Protein AF-A0A850M8T0-F1 (afdb_monomer)

Structure (mmCIF, N/CA/C/O backbone):
data_AF-A0A850M8T0-F1
#
_entry.id   AF-A0A850M8T0-F1
#
loop_
_atom_site.group_PDB
_atom_site.id
_atom_site.type_symbol
_atom_site.label_atom_id
_atom_site.label_alt_id
_atom_site.label_comp_id
_atom_site.label_asym_id
_atom_site.label_entity_id
_atom_site.label_seq_id
_atom_site.pdbx_PDB_ins_code
_atom_site.Cartn_x
_atom_site.Cartn_y
_atom_site.Cartn_z
_atom_site.occupancy
_atom_site.B_iso_or_equiv
_atom_site.auth_seq_id
_atom_site.auth_comp_id
_atom_site.auth_asym_id
_atom_site.auth_atom_id
_atom_site.pdbx_PDB_model_num
ATOM 1 N N . MET A 1 1 ? -56.048 14.414 11.970 1.00 54.66 1 MET A N 1
ATOM 2 C CA . MET A 1 1 ? -54.631 14.627 12.334 1.00 54.66 1 MET A CA 1
ATOM 3 C C . MET A 1 1 ? -54.547 15.972 13.020 1.00 54.66 1 MET A C 1
ATOM 5 O O . MET A 1 1 ? -54.959 16.955 12.415 1.00 54.66 1 MET A O 1
ATOM 9 N N . ASN A 1 2 ? -54.129 16.000 14.285 1.00 72.00 2 ASN A N 1
ATOM 10 C CA . ASN A 1 2 ? -53.961 17.250 15.024 1.00 72.00 2 ASN A CA 1
ATOM 11 C C . ASN A 1 2 ? -52.723 17.985 14.498 1.00 72.00 2 ASN A C 1
ATOM 13 O O . ASN A 1 2 ? -51.744 17.346 14.114 1.00 72.00 2 ASN A O 1
ATOM 17 N N . GLY A 1 3 ? -52.748 19.321 14.495 1.00 73.69 3 GLY A N 1
ATOM 18 C CA . GLY A 1 3 ? -51.623 20.141 14.022 1.00 73.69 3 GLY A CA 1
ATOM 19 C C . GLY A 1 3 ? -50.284 19.828 14.710 1.00 73.69 3 GLY A C 1
ATOM 20 O O . GLY A 1 3 ? -49.237 19.978 14.090 1.00 73.69 3 GLY A O 1
ATOM 21 N N . SER A 1 4 ? -50.314 19.290 15.936 1.00 75.19 4 SER A N 1
ATOM 22 C CA . SER A 1 4 ? -49.131 18.862 16.695 1.00 75.19 4 SER A CA 1
ATOM 23 C C . SER A 1 4 ? -48.358 17.701 16.059 1.00 75.19 4 SER A C 1
ATOM 25 O O . SER A 1 4 ? -47.133 17.657 16.157 1.00 75.19 4 SER A O 1
ATOM 27 N N . ASP A 1 5 ? -49.044 16.767 15.394 1.00 77.50 5 ASP A N 1
ATOM 28 C CA . ASP A 1 5 ? -48.402 15.579 14.809 1.00 77.50 5 ASP A CA 1
ATOM 29 C C . ASP A 1 5 ? -47.658 15.933 13.515 1.00 77.50 5 ASP A C 1
ATOM 31 O O . ASP A 1 5 ? -46.598 15.377 13.219 1.00 77.50 5 ASP A O 1
ATOM 35 N N . VAL A 1 6 ? -48.191 16.906 12.766 1.00 83.19 6 VAL A N 1
ATOM 36 C CA . VAL A 1 6 ? -47.576 17.433 11.540 1.00 83.19 6 VAL A CA 1
ATOM 37 C C . VAL A 1 6 ? -46.313 18.223 11.880 1.00 83.19 6 VAL A C 1
ATOM 39 O O . VAL A 1 6 ? -45.279 18.027 11.244 1.00 83.19 6 VAL A O 1
ATOM 42 N N . GLU A 1 7 ? -46.355 19.047 12.929 1.00 80.75 7 GLU A N 1
ATOM 43 C CA . GLU A 1 7 ? -45.206 19.847 13.364 1.00 80.75 7 GLU A CA 1
ATOM 44 C C . GLU A 1 7 ? -44.069 18.965 13.912 1.00 80.75 7 GLU A C 1
ATOM 46 O O . GLU A 1 7 ? -42.901 19.163 13.564 1.00 80.75 7 GLU A O 1
ATOM 51 N N . GLN A 1 8 ? -44.395 17.908 14.669 1.00 78.19 8 GLN A N 1
ATOM 52 C CA . GLN A 1 8 ? -43.405 16.922 15.118 1.00 78.19 8 GLN A CA 1
ATOM 53 C C . GLN A 1 8 ? -42.804 16.115 13.960 1.00 78.19 8 GLN A C 1
ATOM 55 O O . GLN A 1 8 ? -41.586 15.907 13.935 1.00 78.19 8 GLN A O 1
ATOM 60 N N . GLN A 1 9 ? -43.609 15.685 12.980 1.00 77.06 9 GLN A N 1
ATOM 61 C CA . GLN A 1 9 ? -43.096 15.007 11.782 1.00 77.06 9 GLN A CA 1
ATOM 62 C C . GLN A 1 9 ? -42.185 15.916 10.956 1.00 77.06 9 GLN A C 1
ATOM 64 O O . GLN A 1 9 ? -41.128 15.476 10.491 1.00 77.06 9 GLN A O 1
ATOM 69 N N . GLU A 1 10 ? -42.546 17.188 10.798 1.00 78.81 10 GLU A N 1
ATOM 70 C CA . GLU A 1 10 ? -41.737 18.145 10.051 1.00 78.81 10 GLU A CA 1
ATOM 71 C C . GLU A 1 10 ? -40.422 18.455 10.781 1.00 78.81 10 GLU A C 1
ATOM 73 O O . GLU A 1 10 ? -39.354 18.495 10.159 1.00 78.81 10 GLU A O 1
ATOM 78 N N . GLN A 1 11 ? -40.453 18.574 12.111 1.00 76.06 11 GLN A N 1
ATOM 79 C CA . GLN A 1 11 ? -39.255 18.759 12.929 1.00 76.06 11 GLN A CA 1
ATOM 80 C C . GLN A 1 11 ? -38.328 17.532 12.870 1.00 76.06 11 GLN A C 1
ATOM 82 O O . GLN A 1 11 ? -37.116 17.696 12.691 1.00 76.06 11 GLN A O 1
ATOM 87 N N . PHE A 1 12 ? -38.871 16.309 12.920 1.00 72.75 12 PHE A N 1
ATOM 88 C CA . PHE A 1 12 ? -38.106 15.066 12.733 1.00 72.75 12 PHE A CA 1
ATOM 89 C C . PHE A 1 12 ? -37.500 14.958 11.331 1.00 72.75 12 PHE A C 1
ATOM 91 O O . PHE A 1 12 ? -36.335 14.581 11.190 1.00 72.75 12 PHE A O 1
ATOM 98 N N . SER A 1 13 ? -38.256 15.323 10.293 1.00 66.88 13 SER A N 1
ATOM 99 C CA . SER A 1 13 ? -37.784 15.331 8.904 1.00 66.88 13 SER A CA 1
ATOM 100 C C . SER A 1 13 ? -36.640 16.332 8.709 1.00 66.88 13 SER A C 1
ATOM 102 O O . SER A 1 13 ? -35.582 15.986 8.174 1.00 66.88 13 SER A O 1
ATOM 104 N N . ARG A 1 14 ? -36.781 17.554 9.244 1.00 66.62 14 ARG A N 1
ATOM 105 C CA . ARG A 1 14 ? -35.741 18.597 9.205 1.00 66.62 14 ARG A CA 1
ATOM 106 C C . ARG A 1 14 ? -34.489 18.199 9.994 1.00 66.62 14 ARG A C 1
ATOM 108 O O . ARG A 1 14 ? -33.375 18.448 9.525 1.00 66.62 14 ARG A O 1
ATOM 115 N N . LEU A 1 15 ? -34.647 17.561 11.157 1.00 59.69 15 LEU A N 1
ATOM 116 C CA . LEU A 1 15 ? -33.532 17.017 11.942 1.00 59.69 15 LEU A CA 1
ATOM 117 C C . LEU A 1 15 ? -32.817 15.900 11.176 1.00 59.69 15 LEU A C 1
ATOM 119 O O . LEU A 1 15 ? -31.606 15.986 10.991 1.00 59.69 15 LEU A O 1
ATOM 123 N N . SER A 1 16 ? -33.560 14.933 10.633 1.00 60.78 16 SER A N 1
ATOM 124 C CA . SER A 1 16 ? -33.030 13.824 9.829 1.00 60.78 16 SER A CA 1
ATOM 125 C C . SER A 1 16 ? -32.257 14.309 8.594 1.00 60.78 16 SER A C 1
ATOM 127 O O . SER A 1 16 ? -31.141 13.851 8.328 1.00 60.78 16 SER A O 1
ATOM 129 N N . LEU A 1 17 ? -32.778 15.316 7.881 1.00 57.81 17 LEU A N 1
ATOM 130 C CA . LEU A 1 17 ? -32.112 15.937 6.729 1.00 57.81 17 LEU A CA 1
ATOM 131 C C . LEU A 1 17 ? -30.826 16.685 7.118 1.00 57.81 17 LEU A C 1
ATOM 133 O O . LEU A 1 17 ? -29.815 16.565 6.417 1.00 57.81 17 LEU A O 1
ATOM 137 N N . LYS A 1 18 ? -30.819 17.424 8.240 1.00 57.41 18 LYS A N 1
ATOM 138 C CA . LYS A 1 18 ? -29.598 18.072 8.761 1.00 57.41 18 LYS A CA 1
ATOM 139 C C . LYS A 1 18 ? -28.550 17.045 9.191 1.00 57.41 18 LYS A C 1
ATOM 141 O O . LYS A 1 18 ? -27.368 17.235 8.890 1.00 57.41 18 LYS A O 1
ATOM 146 N N . THR A 1 19 ? -28.956 15.946 9.831 1.00 60.75 19 THR A N 1
ATOM 147 C CA . THR A 1 19 ? -28.049 14.840 10.171 1.00 60.75 19 THR A CA 1
ATOM 148 C C . THR A 1 19 ? -27.480 14.209 8.897 1.00 60.75 19 THR A C 1
ATOM 150 O O . THR A 1 19 ? -26.273 14.019 8.802 1.00 60.75 19 THR A O 1
ATOM 153 N N . SER A 1 20 ? -28.308 13.995 7.870 1.00 62.50 20 SER A N 1
ATOM 154 C CA . SER A 1 20 ? -27.900 13.401 6.588 1.00 62.50 20 SER A CA 1
ATOM 155 C C . SER A 1 20 ? -26.838 14.224 5.837 1.00 62.50 20 SER A C 1
ATOM 157 O O . SER A 1 20 ? -25.801 13.680 5.449 1.00 62.50 20 SER A O 1
ATOM 159 N N . LYS A 1 21 ? -27.019 15.548 5.694 1.00 64.00 21 LYS A N 1
ATOM 160 C CA . LYS A 1 21 ? -26.026 16.414 5.016 1.00 64.00 21 LYS A CA 1
ATOM 161 C C . LYS A 1 21 ? -24.709 16.532 5.792 1.00 64.00 21 LYS A C 1
ATOM 163 O O . LYS A 1 21 ? -23.639 16.476 5.188 1.00 64.00 21 LYS A O 1
ATOM 168 N N . SER A 1 22 ? -24.777 16.650 7.122 1.00 61.75 22 SER A N 1
ATOM 169 C CA . SER A 1 22 ? -23.589 16.671 7.993 1.00 61.75 22 SER A CA 1
ATOM 170 C C . SER A 1 22 ? -22.781 15.370 7.899 1.00 61.75 22 SER A C 1
ATOM 172 O O . SER A 1 22 ? -21.549 15.393 7.984 1.00 61.75 22 SER A O 1
ATOM 174 N N . ASN A 1 23 ? -23.458 14.248 7.642 1.00 78.75 23 ASN A N 1
ATOM 175 C CA . ASN A 1 23 ? -22.812 12.954 7.455 1.00 78.75 23 ASN A CA 1
ATOM 176 C C . ASN A 1 23 ? -22.065 12.873 6.115 1.00 78.75 23 ASN A C 1
ATOM 178 O O . ASN A 1 23 ? -20.948 12.374 6.093 1.00 78.75 23 ASN A O 1
ATOM 182 N N . LEU A 1 24 ? -22.593 13.410 5.007 1.00 89.31 24 LEU A N 1
ATOM 183 C CA . LEU A 1 24 ? -21.909 13.302 3.706 1.00 89.31 24 LEU A CA 1
ATOM 184 C C . LEU A 1 24 ? -20.569 14.055 3.672 1.00 89.31 24 LEU A C 1
ATOM 186 O O . LEU A 1 24 ? -19.566 13.512 3.211 1.00 89.31 24 LEU A O 1
ATOM 190 N N . LEU A 1 25 ? -20.529 15.288 4.186 1.00 89.00 25 LEU A N 1
ATOM 191 C CA . LEU A 1 25 ? -19.290 16.070 4.212 1.00 89.00 25 LEU A CA 1
ATOM 192 C C . LEU A 1 25 ? -18.207 15.370 5.049 1.00 89.00 25 LEU A C 1
ATOM 194 O O . LEU A 1 25 ? -17.077 15.219 4.589 1.00 89.00 25 LEU A O 1
ATOM 198 N N . ASN A 1 26 ? -18.558 14.921 6.257 1.00 87.50 26 ASN A N 1
ATOM 199 C CA . ASN A 1 26 ? -17.602 14.347 7.206 1.00 87.50 26 ASN A CA 1
ATOM 200 C C . ASN A 1 26 ? -17.238 12.883 6.920 1.00 87.50 26 ASN A C 1
ATOM 202 O O . ASN A 1 26 ? -16.122 12.482 7.241 1.00 87.50 26 ASN A O 1
ATOM 206 N N . ASP A 1 27 ? -18.152 12.088 6.357 1.00 89.75 27 ASP A N 1
ATOM 207 C CA . ASP A 1 27 ? -17.935 10.653 6.130 1.00 89.75 27 ASP A CA 1
ATOM 208 C C . ASP A 1 27 ? -17.519 10.313 4.694 1.00 89.75 27 ASP A C 1
ATOM 210 O O . ASP A 1 27 ? -17.032 9.206 4.480 1.00 89.75 27 ASP A O 1
ATOM 214 N N . LEU A 1 28 ? -17.693 11.219 3.721 1.00 93.50 28 LEU A N 1
ATOM 215 C CA . LEU A 1 28 ? -17.299 10.991 2.323 1.00 93.50 28 LEU A CA 1
ATOM 216 C C . LEU A 1 28 ? -16.302 12.034 1.820 1.00 93.50 28 LEU A C 1
ATOM 218 O O . LEU A 1 28 ? -15.173 11.684 1.488 1.00 93.50 28 LEU A O 1
ATOM 222 N N . ILE A 1 29 ? -16.706 13.306 1.763 1.00 93.94 29 ILE A N 1
ATOM 223 C CA . ILE A 1 29 ? -15.928 14.345 1.068 1.00 93.94 29 ILE A CA 1
ATOM 224 C C . ILE A 1 29 ? -14.591 14.586 1.774 1.00 93.94 29 ILE A C 1
ATOM 226 O O . ILE A 1 29 ? -13.543 14.523 1.138 1.00 93.94 29 ILE A O 1
ATOM 230 N N . VAL A 1 30 ? -14.611 14.817 3.091 1.00 91.62 30 VAL A N 1
ATOM 231 C CA . VAL A 1 30 ? -13.390 15.050 3.877 1.00 91.62 30 VAL A CA 1
ATOM 232 C C . VAL A 1 30 ? -12.443 13.842 3.823 1.00 91.62 30 VAL A C 1
ATOM 234 O O . VAL A 1 30 ? -11.273 14.053 3.505 1.00 91.62 30 VAL A O 1
ATOM 237 N N . PRO A 1 31 ? -12.895 12.590 4.062 1.00 94.69 31 PRO A N 1
ATOM 238 C CA . PRO A 1 31 ? -12.049 11.414 3.890 1.00 94.69 31 PRO A CA 1
ATOM 239 C C . PRO A 1 31 ? -11.463 11.275 2.486 1.00 94.69 31 PRO A C 1
ATOM 241 O O . PRO A 1 31 ? -10.266 11.038 2.377 1.00 94.69 31 PRO A O 1
ATOM 244 N N . ILE A 1 32 ? -12.258 11.459 1.423 1.00 96.12 32 ILE A N 1
ATOM 245 C CA . ILE A 1 32 ? -11.755 11.392 0.043 1.00 96.12 32 ILE A CA 1
ATOM 246 C C . ILE A 1 32 ? -10.670 12.438 -0.176 1.00 96.12 32 ILE A C 1
ATOM 248 O O . ILE A 1 32 ? -9.572 12.077 -0.587 1.00 96.12 32 ILE A O 1
ATOM 252 N N . LEU A 1 33 ? -10.936 13.711 0.122 1.00 94.00 33 LEU A N 1
ATOM 253 C CA . LEU A 1 33 ? -9.970 14.781 -0.126 1.00 94.00 33 LEU A CA 1
ATOM 254 C C . LEU A 1 33 ? -8.681 14.563 0.668 1.00 94.00 33 LEU A C 1
ATOM 256 O O . LEU A 1 33 ? -7.603 14.604 0.085 1.00 94.00 33 LEU A O 1
ATOM 260 N N . LEU A 1 34 ? -8.788 14.258 1.965 1.00 92.31 34 LEU A N 1
ATOM 261 C CA . LEU A 1 34 ? -7.627 14.026 2.824 1.00 92.31 34 LEU A CA 1
ATOM 262 C C . LEU A 1 34 ? -6.794 12.829 2.353 1.00 92.31 34 LEU A C 1
ATOM 264 O O . LEU A 1 34 ? -5.575 12.922 2.247 1.00 92.31 34 LEU A O 1
ATOM 268 N N . MET A 1 35 ? -7.440 11.697 2.071 1.00 96.00 35 MET A N 1
ATOM 269 C CA . MET A 1 35 ? -6.741 10.486 1.642 1.00 96.00 35 MET A CA 1
ATOM 270 C C . MET A 1 35 ? -6.111 10.650 0.263 1.00 96.00 35 MET A C 1
ATOM 272 O O . MET A 1 35 ? -5.026 10.119 0.035 1.00 96.00 35 MET A O 1
ATOM 276 N N . SER A 1 36 ? -6.762 11.386 -0.641 1.00 95.75 36 SER A N 1
ATOM 277 C CA . SER A 1 36 ? -6.258 11.649 -1.994 1.00 95.75 36 SER A CA 1
ATOM 278 C C . SER A 1 36 ? -5.046 12.571 -1.971 1.00 95.75 36 SER A C 1
ATOM 280 O O . SER A 1 36 ? -4.060 12.277 -2.636 1.00 95.75 36 SER A O 1
ATOM 282 N N . THR A 1 37 ? -5.061 13.648 -1.176 1.00 92.50 37 THR A N 1
ATOM 283 C CA . THR A 1 37 ? -3.903 14.555 -1.087 1.00 92.50 37 THR A CA 1
ATOM 284 C C . THR A 1 37 ? -2.713 13.903 -0.393 1.00 92.50 37 THR A C 1
ATOM 286 O O . THR A 1 37 ? -1.590 14.019 -0.881 1.00 92.50 37 THR A O 1
ATOM 289 N N . ILE A 1 38 ? -2.955 13.164 0.696 1.00 91.31 38 ILE A N 1
ATOM 290 C CA . ILE A 1 38 ? -1.930 12.345 1.357 1.00 91.31 38 ILE A CA 1
ATOM 291 C C . ILE A 1 38 ? -1.387 11.319 0.363 1.00 91.31 38 ILE A C 1
ATOM 293 O O . ILE A 1 38 ? -0.184 11.258 0.142 1.00 91.31 38 ILE A O 1
ATOM 297 N N . GLY A 1 39 ? -2.262 10.552 -0.284 1.00 94.94 39 GLY A N 1
ATOM 298 C CA . GLY A 1 39 ? -1.858 9.524 -1.235 1.00 94.94 39 GLY A CA 1
ATOM 299 C C . GLY A 1 39 ? -0.998 10.082 -2.361 1.00 94.94 39 GLY A C 1
ATOM 300 O O . GLY A 1 39 ? 0.088 9.562 -2.595 1.00 94.94 39 GLY A O 1
ATOM 301 N N . ALA A 1 40 ? -1.438 11.174 -2.989 1.00 93.75 40 ALA A N 1
ATOM 302 C CA . ALA A 1 40 ? -0.700 11.857 -4.045 1.00 93.75 40 ALA A CA 1
ATOM 303 C C . ALA A 1 40 ? 0.720 12.223 -3.601 1.00 93.75 40 ALA A C 1
ATOM 305 O O . ALA A 1 40 ? 1.678 11.854 -4.272 1.00 93.75 40 ALA A O 1
ATOM 306 N N . PHE A 1 41 ? 0.865 12.878 -2.445 1.00 91.38 41 PHE A N 1
ATOM 307 C CA . PHE A 1 41 ? 2.175 13.250 -1.913 1.00 91.38 41 PHE A CA 1
ATOM 308 C C . PHE A 1 41 ? 3.054 12.022 -1.640 1.00 91.38 41 PHE A C 1
ATOM 310 O O . PHE A 1 41 ? 4.161 11.907 -2.161 1.00 91.38 41 PHE A O 1
ATOM 317 N N . TYR A 1 42 ? 2.556 11.082 -0.836 1.00 92.50 42 TYR A N 1
ATOM 318 C CA . TYR A 1 42 ? 3.352 9.956 -0.357 1.00 92.50 42 TYR A CA 1
ATOM 319 C C . TYR A 1 42 ? 3.782 9.005 -1.479 1.00 92.50 42 TYR A C 1
ATOM 321 O O . TYR A 1 42 ? 4.890 8.471 -1.445 1.00 92.50 42 TYR A O 1
ATOM 329 N N . TRP A 1 43 ? 2.933 8.807 -2.485 1.00 94.06 43 TRP A N 1
ATOM 330 C CA . TRP A 1 43 ? 3.284 7.980 -3.633 1.00 94.06 43 TRP A CA 1
ATOM 331 C C . TRP A 1 43 ? 4.273 8.653 -4.559 1.00 94.06 43 TRP A C 1
ATOM 333 O O . TRP A 1 43 ? 5.200 8.014 -5.043 1.00 94.06 43 TRP A O 1
ATOM 343 N N . ALA A 1 44 ? 4.145 9.958 -4.752 1.00 90.75 44 ALA A N 1
ATOM 344 C CA . ALA A 1 44 ? 5.106 10.676 -5.562 1.00 90.75 44 ALA A CA 1
ATOM 345 C C . ALA A 1 44 ? 6.524 10.616 -4.950 1.00 90.75 44 ALA A C 1
ATOM 347 O O . ALA A 1 44 ? 7.505 10.495 -5.680 1.00 90.75 44 ALA A O 1
ATOM 348 N N . ILE A 1 45 ? 6.637 10.596 -3.612 1.00 88.75 45 ILE A N 1
ATOM 349 C CA . ILE A 1 45 ? 7.903 10.316 -2.908 1.00 88.75 45 ILE A CA 1
ATOM 350 C C . ILE A 1 45 ? 8.350 8.863 -3.068 1.00 88.75 45 ILE A C 1
ATOM 352 O O . ILE A 1 45 ? 9.539 8.614 -3.246 1.00 88.75 45 ILE A O 1
ATOM 356 N N . ARG A 1 46 ? 7.423 7.903 -3.034 1.00 90.50 46 ARG A N 1
ATOM 357 C CA . ARG A 1 46 ? 7.721 6.499 -3.345 1.00 90.50 46 ARG A CA 1
ATOM 358 C C . ARG A 1 46 ? 8.335 6.333 -4.741 1.00 90.50 46 ARG A C 1
ATOM 360 O O . ARG A 1 46 ? 9.179 5.466 -4.937 1.00 90.50 46 ARG A O 1
ATOM 367 N N . GLY A 1 47 ? 7.963 7.193 -5.686 1.00 85.88 47 GLY A N 1
ATOM 368 C CA . GLY A 1 47 ? 8.584 7.266 -7.005 1.00 85.88 47 GLY A CA 1
ATOM 369 C C . GLY A 1 47 ? 10.035 7.769 -7.021 1.00 85.88 47 GLY A C 1
ATOM 370 O O . GLY A 1 47 ? 10.648 7.782 -8.083 1.00 85.88 47 GLY A O 1
ATOM 371 N N . SER A 1 48 ? 10.598 8.186 -5.886 1.00 88.62 48 SER A N 1
ATOM 372 C CA . SER A 1 48 ? 11.971 8.690 -5.783 1.00 88.62 48 SER A CA 1
ATOM 373 C C . SER A 1 48 ? 12.970 7.602 -5.372 1.00 88.62 48 SER A C 1
ATOM 375 O O . SER A 1 48 ? 12.603 6.533 -4.878 1.00 88.62 48 SER A O 1
ATOM 377 N N . SER A 1 49 ? 14.261 7.900 -5.553 1.00 86.19 49 SER A N 1
ATOM 378 C CA . SER A 1 49 ? 15.357 7.022 -5.129 1.00 86.19 49 SER A CA 1
ATOM 379 C C . SER A 1 49 ? 15.227 6.621 -3.653 1.00 86.19 49 SER A C 1
ATOM 381 O O . SER A 1 49 ? 14.764 7.402 -2.818 1.00 86.19 49 SER A O 1
ATOM 383 N N . GLY A 1 50 ? 15.608 5.383 -3.336 1.00 85.69 50 GLY A N 1
ATOM 384 C CA . GLY A 1 50 ? 15.514 4.798 -1.996 1.00 85.69 50 GLY A CA 1
ATOM 385 C C . GLY A 1 50 ? 14.137 4.237 -1.624 1.00 85.69 50 GLY A C 1
ATOM 386 O O . GLY A 1 50 ? 14.069 3.253 -0.898 1.00 85.69 50 GLY A O 1
ATOM 387 N N . TYR A 1 51 ? 13.030 4.762 -2.158 1.00 88.19 51 TYR A N 1
ATOM 388 C CA . TYR A 1 51 ? 11.674 4.325 -1.786 1.00 88.19 51 TYR A CA 1
ATOM 389 C C . TYR A 1 51 ? 11.025 3.349 -2.780 1.00 88.19 51 TYR A C 1
ATOM 391 O O . TYR A 1 51 ? 9.806 3.274 -2.888 1.00 88.19 51 TYR A O 1
ATOM 399 N N . GLY A 1 52 ? 11.815 2.544 -3.487 1.00 86.81 52 GLY A N 1
ATOM 400 C CA . GLY A 1 52 ? 11.280 1.505 -4.368 1.00 86.81 52 GLY A CA 1
ATOM 401 C C . GLY A 1 52 ? 10.581 0.362 -3.615 1.00 86.81 52 GLY A C 1
ATOM 402 O O . GLY A 1 52 ? 10.897 0.042 -2.471 1.00 86.81 52 GLY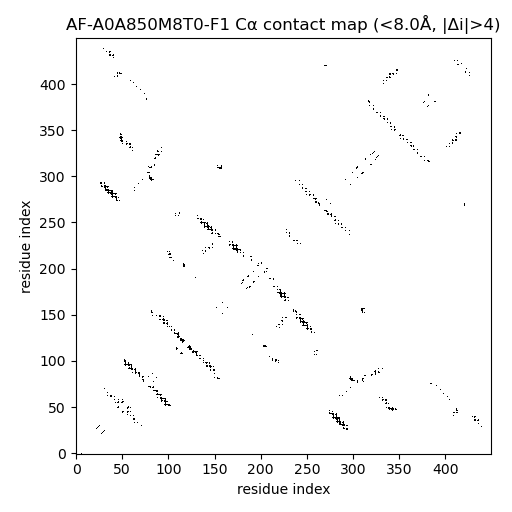 A O 1
ATOM 403 N N . GLY A 1 53 ? 9.640 -0.307 -4.282 1.00 90.12 53 GLY A N 1
ATOM 404 C CA . GLY A 1 53 ? 9.072 -1.571 -3.808 1.00 90.12 53 GLY A CA 1
ATOM 405 C C . GLY A 1 53 ? 8.349 -1.491 -2.452 1.00 90.12 53 GLY A C 1
ATOM 406 O O . GLY A 1 53 ? 7.493 -0.625 -2.235 1.00 90.12 53 GLY A O 1
ATOM 407 N N . ALA A 1 54 ? 8.664 -2.434 -1.555 1.00 93.44 54 ALA A N 1
ATOM 408 C CA . ALA A 1 54 ? 7.975 -2.633 -0.279 1.00 93.44 54 ALA A CA 1
ATOM 409 C C . ALA A 1 54 ? 8.209 -1.500 0.724 1.00 93.44 54 ALA A C 1
ATOM 411 O O . ALA A 1 54 ? 7.274 -1.098 1.415 1.00 93.44 54 ALA A O 1
ATOM 412 N N . SER A 1 55 ? 9.425 -0.950 0.785 1.00 92.06 55 SER A N 1
ATOM 413 C CA . SER A 1 55 ? 9.747 0.152 1.697 1.00 92.06 55 SER A CA 1
ATOM 414 C C . SER A 1 55 ? 8.970 1.418 1.342 1.00 92.06 55 SER A C 1
ATOM 416 O O . SER A 1 55 ? 8.377 2.042 2.221 1.00 92.06 55 SER A O 1
ATOM 418 N N . GLY A 1 56 ? 8.879 1.747 0.051 1.00 91.62 56 GLY A N 1
ATOM 419 C CA .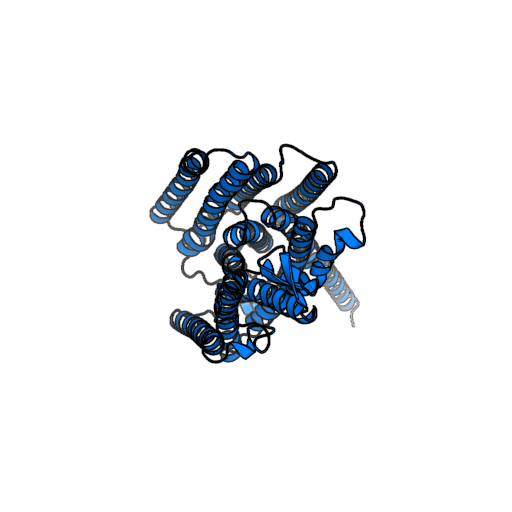 GLY A 1 56 ? 8.000 2.807 -0.439 1.00 91.62 56 GLY A CA 1
ATOM 420 C C . GLY A 1 56 ? 6.526 2.537 -0.178 1.00 91.62 56 GLY A C 1
ATOM 421 O O . GLY A 1 56 ? 5.782 3.447 0.182 1.00 91.62 56 GLY A O 1
ATOM 422 N N . GLY A 1 57 ? 6.098 1.279 -0.314 1.00 95.12 57 GLY A N 1
ATOM 423 C CA . GLY A 1 57 ? 4.744 0.858 0.046 1.00 95.12 57 GLY A CA 1
ATOM 424 C C . GLY A 1 57 ? 4.438 1.103 1.527 1.00 95.12 57 GLY A C 1
ATOM 425 O O . GLY A 1 57 ? 3.408 1.680 1.860 1.00 95.12 57 GLY A O 1
ATOM 426 N N . VAL A 1 58 ? 5.354 0.748 2.428 1.00 95.50 58 VAL A N 1
ATOM 427 C CA . VAL A 1 58 ? 5.233 1.016 3.871 1.00 95.50 58 VAL A CA 1
ATOM 428 C C . VAL A 1 58 ? 5.203 2.521 4.158 1.00 95.50 58 VAL A C 1
ATOM 430 O O . VAL A 1 58 ? 4.345 2.977 4.919 1.00 95.50 58 VAL A O 1
ATOM 433 N N . PHE A 1 59 ? 6.090 3.292 3.519 1.00 93.44 59 PHE A N 1
ATOM 434 C CA . PHE A 1 59 ? 6.143 4.755 3.618 1.00 93.44 59 PHE A CA 1
ATOM 435 C C . PHE A 1 59 ? 4.815 5.404 3.207 1.00 93.44 59 PHE A C 1
ATOM 437 O O . PHE A 1 59 ? 4.292 6.267 3.912 1.00 93.44 59 PHE A O 1
ATOM 444 N N . ALA A 1 60 ? 4.222 4.966 2.097 1.00 94.19 60 ALA A N 1
ATOM 445 C CA . ALA A 1 60 ? 2.935 5.491 1.666 1.00 94.19 60 ALA A CA 1
ATOM 446 C C . ALA A 1 60 ? 1.765 4.978 2.514 1.00 94.19 60 ALA A C 1
ATOM 448 O O . ALA A 1 60 ? 0.859 5.736 2.872 1.00 94.19 60 ALA A O 1
ATOM 449 N N . GLY A 1 61 ? 1.814 3.703 2.897 1.00 96.25 61 GLY A N 1
ATOM 450 C CA . GLY A 1 61 ? 0.814 3.050 3.729 1.00 96.25 61 GLY A CA 1
ATOM 451 C C . GLY A 1 61 ? 0.637 3.739 5.077 1.00 96.25 61 GLY A C 1
ATOM 452 O O . GLY A 1 61 ? -0.500 3.922 5.506 1.00 96.25 61 GLY A O 1
ATOM 453 N N . ILE A 1 62 ? 1.718 4.188 5.729 1.00 94.50 62 ILE A N 1
ATOM 454 C CA . ILE A 1 62 ? 1.613 4.842 7.043 1.00 94.50 62 ILE A CA 1
ATOM 455 C C . ILE A 1 62 ? 0.848 6.173 6.986 1.00 94.50 62 ILE A C 1
ATOM 457 O O . ILE A 1 62 ? 0.093 6.479 7.912 1.00 94.50 62 ILE A O 1
ATOM 461 N N . GLY A 1 63 ? 0.956 6.927 5.886 1.00 92.75 63 GLY A N 1
ATOM 462 C CA . GLY A 1 63 ? 0.184 8.155 5.679 1.00 92.75 63 GLY A CA 1
ATOM 463 C C . GLY A 1 63 ? -1.325 7.891 5.689 1.00 92.75 63 GLY A C 1
ATOM 464 O O . GLY A 1 63 ? -2.065 8.491 6.475 1.00 92.75 63 GLY A O 1
ATOM 465 N N . TRP A 1 64 ? -1.782 6.935 4.875 1.00 95.88 64 TRP A N 1
ATOM 466 C CA . TRP A 1 64 ? -3.192 6.528 4.828 1.00 95.88 64 TRP A CA 1
ATOM 467 C C . TRP A 1 64 ? -3.668 5.854 6.110 1.00 95.88 64 TRP A C 1
ATOM 469 O O . TRP A 1 64 ? -4.767 6.133 6.584 1.00 95.88 64 TRP A O 1
ATOM 479 N N . ALA A 1 65 ? -2.840 4.990 6.693 1.00 95.81 65 ALA A N 1
ATOM 480 C CA . ALA A 1 65 ? -3.127 4.266 7.923 1.00 95.81 65 ALA A CA 1
ATOM 481 C C . ALA A 1 65 ? -3.470 5.216 9.072 1.00 95.81 65 ALA A C 1
ATOM 483 O O . ALA A 1 65 ? -4.477 5.047 9.767 1.00 95.81 65 ALA A O 1
ATOM 484 N N . LEU A 1 66 ? -2.645 6.247 9.248 1.00 91.50 66 LEU A N 1
ATOM 485 C CA . LEU A 1 66 ? -2.846 7.236 10.291 1.00 91.50 66 LEU A CA 1
ATOM 486 C C . LEU A 1 66 ? -4.061 8.113 9.987 1.00 91.50 66 LEU A C 1
ATOM 488 O O . LEU A 1 66 ? -4.914 8.265 10.861 1.00 91.50 66 LEU A O 1
ATOM 492 N N . ALA A 1 67 ? -4.210 8.612 8.756 1.00 91.94 67 ALA A N 1
ATOM 493 C CA . ALA A 1 67 ? -5.397 9.370 8.356 1.00 91.94 67 ALA A CA 1
ATOM 494 C C . ALA A 1 67 ? -6.695 8.579 8.597 1.00 91.94 67 ALA A C 1
ATOM 496 O O . ALA A 1 67 ? -7.659 9.121 9.144 1.00 91.94 67 ALA A O 1
ATOM 497 N N . TRP A 1 68 ? -6.704 7.281 8.274 1.00 95.31 68 TRP A N 1
ATOM 498 C CA . TRP A 1 68 ? -7.846 6.396 8.505 1.00 95.31 68 TRP A CA 1
ATOM 499 C C . TRP A 1 68 ? -8.144 6.309 9.991 1.00 95.31 68 TRP A C 1
ATOM 501 O O . TRP A 1 68 ? -9.277 6.550 10.416 1.00 95.31 68 TRP A O 1
ATOM 511 N N . PHE A 1 69 ? -7.120 5.994 10.788 1.00 91.81 69 PHE A N 1
ATOM 512 C CA . PHE A 1 69 ? -7.251 5.872 12.229 1.00 91.81 69 PHE A CA 1
ATOM 513 C C . PHE A 1 69 ? -7.826 7.154 12.839 1.00 91.81 69 PHE A C 1
ATOM 515 O O . PHE A 1 69 ? -8.829 7.072 13.539 1.00 91.81 69 PHE A O 1
ATOM 522 N N . PHE A 1 70 ? -7.314 8.340 12.496 1.00 88.31 70 PHE A N 1
ATOM 523 C CA . PHE A 1 70 ? -7.844 9.605 13.026 1.00 88.31 70 PHE A CA 1
ATOM 524 C C . PHE A 1 70 ? -9.282 9.894 12.629 1.00 88.31 70 PHE A C 1
ATOM 526 O O . PHE A 1 70 ? -10.066 10.329 13.471 1.00 88.31 70 PHE A O 1
ATOM 533 N N . LEU A 1 71 ? -9.640 9.665 11.365 1.00 90.06 71 LEU A N 1
ATOM 534 C CA . LEU A 1 71 ? -11.010 9.876 10.903 1.00 90.06 71 LEU A CA 1
ATOM 535 C C . LEU A 1 71 ? -11.985 8.900 11.573 1.00 90.06 71 LEU A C 1
ATOM 537 O O . LEU A 1 71 ? -13.124 9.266 11.863 1.00 90.06 71 LEU A O 1
ATOM 541 N N . SER A 1 72 ? -11.531 7.669 11.813 1.00 91.00 72 SER A N 1
ATOM 542 C CA . SER A 1 72 ? -12.323 6.586 12.400 1.00 91.00 72 SER A CA 1
ATOM 543 C C . SER A 1 72 ? -12.391 6.604 13.924 1.00 91.00 72 SER A C 1
ATOM 545 O O . SER A 1 72 ? -13.241 5.922 14.490 1.00 91.00 72 SER A O 1
ATOM 547 N N . TYR A 1 73 ? -11.486 7.324 14.586 1.00 86.50 73 TYR A N 1
ATOM 548 C CA . TYR A 1 73 ? -11.315 7.226 16.024 1.00 86.50 73 TYR A CA 1
ATOM 549 C C . TYR A 1 73 ? -12.533 7.777 16.770 1.00 86.50 73 TYR A C 1
ATOM 551 O O . TYR A 1 73 ? -12.990 8.898 16.537 1.00 86.50 73 TYR A O 1
ATOM 559 N N . GLU A 1 74 ? -12.999 7.005 17.746 1.00 81.44 74 GLU A N 1
ATOM 560 C CA . GLU A 1 74 ? -14.082 7.369 18.651 1.00 81.44 74 GLU A CA 1
ATOM 561 C C . GLU A 1 74 ? -13.561 7.322 20.090 1.00 81.44 74 GLU A C 1
ATOM 563 O O . GLU A 1 74 ? -12.929 6.347 20.496 1.00 81.44 74 GLU A O 1
ATOM 568 N N . ARG A 1 75 ? -13.816 8.389 20.865 1.00 74.12 75 ARG A N 1
ATOM 569 C CA . ARG A 1 75 ? -13.477 8.433 22.302 1.00 74.12 75 ARG A CA 1
ATOM 570 C C . ARG A 1 75 ? -14.361 7.508 23.130 1.00 74.12 75 ARG A C 1
ATOM 572 O O . ARG A 1 75 ? -13.956 7.094 24.212 1.00 74.12 75 ARG A O 1
ATOM 579 N N . ALA A 1 76 ? -15.571 7.249 22.636 1.00 71.38 76 ALA A N 1
ATOM 580 C CA . ALA A 1 76 ? -16.534 6.401 23.304 1.00 71.38 76 ALA A CA 1
ATOM 581 C C . ALA A 1 76 ? -15.953 4.999 23.517 1.00 71.38 76 ALA A C 1
ATOM 583 O O . ALA A 1 76 ? -15.280 4.444 22.648 1.00 71.38 76 ALA A O 1
ATOM 584 N N . GLU A 1 77 ? -16.247 4.421 24.678 1.00 69.06 77 GLU A N 1
ATOM 585 C CA . GLU A 1 77 ? -15.854 3.053 25.011 1.00 69.06 77 GLU A CA 1
ATOM 586 C C . GLU A 1 77 ? -16.425 2.056 23.993 1.00 69.06 77 GLU A C 1
ATOM 588 O O . GLU A 1 77 ? -15.714 1.184 23.487 1.00 69.06 77 GLU A O 1
ATOM 593 N N . LYS A 1 78 ? -17.706 2.237 23.657 1.00 73.50 78 LYS A N 1
ATOM 594 C CA . LYS A 1 78 ? -18.385 1.521 22.583 1.00 73.50 78 LYS A CA 1
ATOM 595 C C . LYS A 1 78 ? -18.116 2.233 21.265 1.00 73.50 78 LYS A C 1
ATOM 597 O O . LYS A 1 78 ? -18.810 3.173 20.886 1.00 73.50 78 LYS A O 1
ATOM 602 N N . LYS A 1 79 ? -17.090 1.753 20.577 1.00 81.31 79 LYS A N 1
ATOM 603 C CA . LYS A 1 79 ? -16.800 2.109 19.190 1.00 81.31 79 LYS A CA 1
ATOM 604 C C . LYS A 1 79 ? -17.959 1.642 18.300 1.00 81.31 79 LYS A C 1
ATOM 606 O O . LYS A 1 79 ? -18.353 0.478 18.339 1.00 81.31 79 LYS A O 1
ATOM 611 N N . THR A 1 80 ? -18.511 2.551 17.510 1.00 86.38 80 THR A N 1
ATOM 612 C CA . THR A 1 80 ? -19.619 2.296 16.578 1.00 86.38 80 THR A CA 1
ATOM 613 C C . THR A 1 80 ? -19.124 1.992 15.166 1.00 86.38 80 THR A C 1
ATOM 615 O O . THR A 1 80 ? -19.849 1.399 14.359 1.00 86.38 80 THR A O 1
ATOM 618 N N . ARG A 1 81 ? -17.886 2.388 14.858 1.00 90.69 81 ARG A N 1
ATOM 619 C CA . ARG A 1 81 ? -17.251 2.191 13.554 1.00 90.69 81 ARG A CA 1
ATOM 620 C C . ARG A 1 81 ? -16.463 0.877 13.507 1.00 90.69 81 ARG A C 1
ATOM 622 O O . ARG A 1 81 ? -15.589 0.682 14.356 1.00 90.69 81 ARG A O 1
ATOM 629 N N . PRO A 1 82 ? -16.694 0.002 12.508 1.00 90.06 82 PRO A N 1
ATOM 630 C CA . PRO A 1 82 ? -16.035 -1.306 12.430 1.00 90.06 82 PRO A CA 1
ATOM 631 C C . PRO A 1 82 ? -14.503 -1.259 12.349 1.00 90.06 82 PRO A C 1
ATOM 633 O O . PRO A 1 82 ? -13.837 -2.115 12.919 1.00 90.06 82 PRO A O 1
ATOM 636 N N . TYR A 1 83 ? -13.935 -0.257 11.674 1.00 92.56 83 TYR A N 1
ATOM 637 C CA . TYR A 1 83 ? -12.496 -0.131 11.415 1.00 92.56 83 TYR A CA 1
ATOM 638 C C . TYR A 1 83 ? -11.887 1.052 12.180 1.00 92.56 83 TYR A C 1
ATOM 640 O O . TYR A 1 83 ? -11.145 1.849 11.609 1.00 92.56 83 TYR A O 1
ATOM 648 N N . SER A 1 84 ? -12.235 1.190 13.462 1.00 90.75 84 SER A N 1
ATOM 649 C CA . SER A 1 84 ? -11.766 2.258 14.369 1.00 90.75 84 SER A CA 1
ATOM 650 C C . SER A 1 84 ? -10.695 1.808 15.375 1.00 90.75 84 SER A C 1
ATOM 652 O O . SER A 1 84 ? -10.300 2.550 16.281 1.00 90.75 84 SER A O 1
ATOM 654 N N . SER A 1 85 ? -10.232 0.559 15.279 1.00 89.19 85 SER A N 1
ATOM 655 C CA . SER A 1 85 ? -9.157 0.035 16.128 1.00 89.19 85 SER A CA 1
ATOM 656 C C . SER A 1 85 ? -7.775 0.447 15.635 1.00 89.19 85 SER A C 1
ATOM 658 O O . SER A 1 85 ? -7.557 0.510 14.429 1.00 89.19 85 SER A O 1
ATOM 660 N N . GLY A 1 86 ? -6.814 0.589 16.548 1.00 89.75 86 GLY A N 1
ATOM 661 C CA . GLY A 1 86 ? -5.400 0.824 16.246 1.00 89.75 86 GLY A CA 1
ATOM 662 C C . GLY A 1 86 ? -4.794 -0.222 15.311 1.00 89.75 86 GLY A C 1
ATOM 663 O O . GLY A 1 86 ? -3.962 0.129 14.489 1.00 89.75 86 GLY A O 1
ATOM 664 N N . TRP A 1 87 ? -5.288 -1.467 15.321 1.00 93.25 87 TRP A N 1
ATOM 665 C CA . TRP A 1 87 ? -4.881 -2.504 14.362 1.00 93.25 87 TRP A CA 1
ATOM 666 C C . TRP A 1 87 ? -5.071 -2.135 12.894 1.00 93.25 87 TRP A C 1
ATOM 668 O O . TRP A 1 87 ? -4.402 -2.706 12.036 1.00 93.25 87 TRP A O 1
ATOM 678 N N . ILE A 1 88 ? -5.956 -1.181 12.589 1.00 95.06 88 ILE A N 1
ATOM 679 C CA . ILE A 1 88 ? -6.119 -0.712 11.216 1.00 95.06 88 ILE A CA 1
ATOM 680 C C . ILE A 1 88 ? -4.844 -0.047 10.698 1.00 95.06 88 ILE A C 1
ATOM 682 O O . ILE A 1 88 ? -4.567 -0.117 9.504 1.00 95.06 88 ILE A O 1
ATOM 686 N N . VAL A 1 89 ? -4.044 0.534 11.601 1.00 95.31 89 VAL A N 1
ATOM 687 C CA . VAL A 1 89 ? -2.759 1.129 11.250 1.00 95.31 89 VAL A CA 1
ATOM 688 C C . VAL A 1 89 ? -1.821 0.040 10.747 1.00 95.31 89 VAL A C 1
ATOM 690 O O . VAL A 1 89 ? -1.339 0.120 9.621 1.00 95.31 89 VAL A O 1
ATOM 693 N N . PHE A 1 90 ? -1.648 -1.026 11.532 1.00 95.88 90 PHE A N 1
ATOM 694 C CA . PHE A 1 90 ? -0.880 -2.200 11.123 1.00 95.88 90 PHE A CA 1
ATOM 695 C C . PHE A 1 90 ? -1.402 -2.827 9.821 1.00 95.88 90 PHE A C 1
ATOM 697 O O . PHE A 1 90 ? -0.611 -3.072 8.915 1.00 95.88 90 PHE A O 1
ATOM 704 N N . ALA A 1 91 ? -2.716 -3.044 9.687 1.00 97.12 91 ALA A N 1
ATOM 705 C CA . ALA A 1 91 ? -3.302 -3.637 8.480 1.00 97.12 91 ALA A CA 1
ATOM 706 C C . ALA A 1 91 ? -2.989 -2.844 7.209 1.00 97.12 91 ALA A C 1
ATOM 708 O O . ALA A 1 91 ? -2.607 -3.439 6.204 1.00 97.12 91 ALA A O 1
ATOM 709 N N . ILE A 1 92 ? -3.159 -1.519 7.244 1.00 98.06 92 ILE A N 1
ATOM 710 C CA . ILE A 1 92 ? -2.933 -0.671 6.071 1.00 98.06 92 ILE A CA 1
ATOM 711 C C . ILE A 1 92 ? -1.439 -0.593 5.747 1.00 98.06 92 ILE A C 1
ATOM 713 O O . ILE A 1 92 ? -1.062 -0.786 4.593 1.00 98.06 92 ILE A O 1
ATOM 717 N N . VAL A 1 93 ? -0.583 -0.378 6.754 1.00 97.31 93 VAL A N 1
ATOM 718 C CA . VAL A 1 93 ? 0.878 -0.325 6.567 1.00 97.31 93 VAL A CA 1
ATOM 719 C C . VAL A 1 93 ? 1.398 -1.626 5.964 1.00 97.31 93 VAL A C 1
ATOM 721 O O . VAL A 1 93 ? 2.108 -1.597 4.961 1.00 97.31 93 VAL A O 1
ATOM 724 N N . MET A 1 94 ? 1.018 -2.768 6.539 1.00 97.06 94 MET A N 1
ATOM 725 C CA . MET A 1 94 ? 1.466 -4.070 6.051 1.00 97.06 94 MET A CA 1
ATOM 726 C C . MET A 1 94 ? 0.842 -4.422 4.707 1.00 97.06 94 MET A C 1
ATOM 728 O O . MET A 1 94 ? 1.531 -4.983 3.869 1.00 97.06 94 MET A O 1
ATOM 732 N N . GLY A 1 95 ? -0.425 -4.085 4.467 1.00 97.50 95 GLY A N 1
ATOM 733 C CA . GLY A 1 95 ? -1.089 -4.382 3.198 1.00 97.50 95 GLY A CA 1
ATOM 734 C C . GLY A 1 95 ? -0.442 -3.677 2.015 1.00 97.50 95 GLY A C 1
ATOM 735 O O . GLY A 1 95 ? -0.085 -4.320 1.026 1.00 97.50 95 GLY A O 1
ATOM 736 N N . ILE A 1 96 ? -0.216 -2.369 2.153 1.00 97.44 96 ILE A N 1
ATOM 737 C CA . ILE A 1 96 ? 0.451 -1.575 1.120 1.00 97.44 96 ILE A CA 1
ATOM 738 C C . ILE A 1 96 ? 1.945 -1.930 1.060 1.00 97.44 96 ILE A C 1
ATOM 740 O O . ILE A 1 96 ? 2.515 -1.996 -0.023 1.00 97.44 96 ILE A O 1
ATOM 744 N N . GLY A 1 97 ? 2.595 -2.240 2.183 1.00 96.19 97 GLY A N 1
ATOM 745 C CA . GLY A 1 97 ? 3.977 -2.730 2.185 1.00 96.19 97 GLY A CA 1
ATOM 746 C C . GLY A 1 97 ? 4.149 -4.049 1.425 1.00 96.19 97 GLY A C 1
ATOM 747 O O . GLY A 1 97 ? 4.996 -4.147 0.540 1.00 96.19 97 GLY A O 1
ATOM 748 N N . ILE A 1 98 ? 3.305 -5.041 1.722 1.00 95.69 98 ILE A N 1
ATOM 749 C CA . ILE A 1 98 ? 3.333 -6.374 1.107 1.00 95.69 98 ILE A CA 1
ATOM 750 C C . ILE A 1 98 ? 3.084 -6.284 -0.390 1.00 95.69 98 ILE A C 1
ATOM 752 O O . ILE A 1 98 ? 3.863 -6.833 -1.161 1.00 95.69 98 ILE A O 1
ATOM 756 N N . GLY A 1 99 ? 2.061 -5.556 -0.843 1.00 92.88 99 GLY A N 1
ATOM 757 C CA . GLY A 1 99 ? 1.892 -5.429 -2.290 1.00 92.88 99 GLY A CA 1
ATOM 758 C C . GLY A 1 99 ? 3.021 -4.614 -2.953 1.00 92.88 99 GLY A C 1
ATOM 759 O O . GLY A 1 99 ? 3.203 -4.675 -4.162 1.00 92.88 99 GLY A O 1
ATOM 760 N N . GLY A 1 100 ? 3.845 -3.890 -2.183 1.00 90.12 100 GLY A N 1
ATOM 761 C CA . GLY A 1 100 ? 5.016 -3.196 -2.717 1.00 90.12 100 GLY A CA 1
ATOM 762 C C . GLY A 1 100 ? 6.131 -4.177 -3.070 1.00 90.12 100 GLY A C 1
ATOM 763 O O . GLY A 1 100 ? 7.066 -3.821 -3.776 1.00 90.12 100 GLY A O 1
ATOM 764 N N . MET A 1 101 ? 6.025 -5.430 -2.621 1.00 92.06 101 MET A N 1
ATOM 765 C CA . MET A 1 101 ? 6.915 -6.522 -3.013 1.00 92.06 101 MET A CA 1
ATOM 766 C C . MET A 1 101 ? 6.657 -7.000 -4.450 1.00 92.06 101 MET A C 1
ATOM 768 O O . MET A 1 101 ? 7.403 -7.840 -4.946 1.00 92.06 101 MET A O 1
ATOM 772 N N . HIS A 1 102 ? 5.642 -6.469 -5.144 1.00 85.19 102 HIS A N 1
ATOM 773 C CA . HIS A 1 102 ? 5.511 -6.651 -6.584 1.00 85.19 102 HIS A CA 1
ATOM 774 C C . HIS A 1 102 ? 6.599 -5.874 -7.333 1.00 85.19 102 HIS A C 1
ATOM 776 O O . HIS A 1 102 ? 6.707 -4.652 -7.226 1.00 85.19 102 HIS A O 1
ATOM 782 N N . GLY A 1 103 ? 7.353 -6.576 -8.177 1.00 83.38 103 GLY A N 1
ATOM 783 C CA . GLY A 1 103 ? 8.037 -5.929 -9.289 1.00 83.38 103 GLY A CA 1
ATOM 784 C C . GLY A 1 103 ? 7.009 -5.544 -10.354 1.00 83.38 103 GLY A C 1
ATOM 785 O O . GLY A 1 103 ? 6.165 -6.355 -10.716 1.00 83.38 103 GLY A O 1
ATOM 786 N N . TYR A 1 104 ? 7.054 -4.314 -10.857 1.00 88.88 104 TYR A N 1
ATOM 787 C CA . TYR A 1 104 ? 6.199 -3.912 -11.985 1.00 88.88 104 TYR A CA 1
ATOM 788 C C . TYR A 1 104 ? 6.895 -3.003 -12.998 1.00 88.88 104 TYR A C 1
ATOM 790 O O . TYR A 1 104 ? 6.353 -2.746 -14.068 1.00 88.88 104 TYR A O 1
ATOM 798 N N . GLY A 1 105 ? 8.115 -2.538 -12.705 1.00 88.00 105 GLY A N 1
ATOM 799 C CA . GLY A 1 105 ? 8.825 -1.587 -13.566 1.00 88.00 105 GLY A CA 1
ATOM 800 C C . GLY A 1 105 ? 9.071 -2.086 -14.996 1.00 88.00 105 GLY A C 1
ATOM 801 O O . GLY A 1 105 ? 9.227 -1.272 -15.891 1.00 88.00 105 GLY A O 1
ATOM 802 N N . GLN A 1 106 ? 9.064 -3.400 -15.236 1.00 92.06 106 GLN A N 1
ATOM 803 C CA . GLN A 1 106 ? 9.198 -3.967 -16.584 1.00 92.06 106 GLN A CA 1
ATOM 804 C C . GLN A 1 106 ? 7.903 -3.890 -17.410 1.00 92.06 106 GLN A C 1
ATOM 806 O O . GLN A 1 106 ? 7.959 -3.827 -18.629 1.00 92.06 106 GLN A O 1
ATOM 811 N N . PHE A 1 107 ? 6.726 -3.849 -16.776 1.00 95.06 107 PHE A N 1
ATOM 812 C CA . PHE A 1 107 ? 5.445 -3.775 -17.497 1.00 95.06 107 PHE A CA 1
ATOM 813 C C . PHE A 1 107 ? 5.269 -2.428 -18.212 1.00 95.06 107 PHE A C 1
ATOM 815 O O . PHE A 1 107 ? 4.463 -2.288 -19.130 1.00 95.06 107 PHE A O 1
ATOM 822 N N . MET A 1 108 ? 6.095 -1.461 -17.823 1.00 93.31 108 MET A N 1
ATOM 823 C CA . MET A 1 108 ? 6.173 -0.116 -18.370 1.00 93.31 108 MET A CA 1
ATOM 824 C C . MET A 1 108 ? 6.716 -0.053 -19.787 1.00 93.31 108 MET A C 1
ATOM 826 O O . MET A 1 108 ? 6.286 0.787 -20.571 1.00 93.31 108 MET A O 1
ATOM 830 N N . SER A 1 109 ? 7.636 -0.940 -20.151 1.00 94.94 109 SER A N 1
ATOM 831 C CA . SER A 1 109 ? 8.032 -1.079 -21.550 1.00 94.94 109 SER A CA 1
ATOM 832 C C . SER A 1 109 ? 6.980 -1.855 -22.341 1.00 94.94 109 SER A C 1
ATOM 834 O O . SER A 1 109 ? 6.747 -1.562 -23.513 1.00 94.94 109 SER A O 1
ATOM 836 N N . TRP A 1 110 ? 6.266 -2.786 -21.699 1.00 96.81 110 TRP A N 1
ATOM 837 C CA . TRP A 1 110 ? 5.266 -3.612 -22.376 1.00 96.81 110 TRP A CA 1
ATOM 838 C C . TRP A 1 110 ? 4.070 -2.790 -22.849 1.00 96.81 110 TRP A C 1
ATOM 840 O O . TRP A 1 110 ? 3.620 -2.989 -23.972 1.00 96.81 110 TRP A O 1
ATOM 850 N N . ILE A 1 111 ? 3.603 -1.812 -22.065 1.00 96.62 111 ILE A N 1
ATOM 851 C CA . ILE A 1 111 ? 2.568 -0.855 -22.511 1.00 96.62 111 ILE A CA 1
ATOM 852 C C . ILE A 1 111 ? 3.030 0.023 -23.685 1.00 96.62 111 ILE A C 1
ATOM 854 O O . ILE A 1 111 ? 2.200 0.515 -24.441 1.00 96.62 111 ILE A O 1
ATOM 858 N N . GLN A 1 112 ? 4.341 0.189 -23.880 1.00 95.44 112 GLN A N 1
ATOM 859 C CA . GLN A 1 112 ? 4.918 0.855 -25.053 1.00 95.44 112 GLN A CA 1
ATOM 860 C C . GLN A 1 112 ? 5.112 -0.109 -26.237 1.00 95.44 112 GLN A C 1
ATOM 862 O O . GLN A 1 112 ? 5.693 0.268 -27.252 1.00 95.44 112 GLN A O 1
ATOM 867 N N . GLY A 1 113 ? 4.661 -1.359 -26.107 1.00 96.62 113 GLY A N 1
ATOM 868 C CA . GLY A 1 113 ? 4.803 -2.399 -27.120 1.00 96.62 113 GLY A CA 1
ATOM 869 C C . GLY A 1 113 ? 6.194 -3.027 -27.191 1.00 96.62 113 GLY A C 1
ATOM 870 O O . GLY A 1 113 ? 6.502 -3.687 -28.181 1.00 96.62 113 GLY A O 1
ATOM 871 N N . LYS A 1 114 ? 7.038 -2.842 -26.166 1.00 97.38 114 LYS A N 1
ATOM 872 C CA . LYS A 1 114 ? 8.430 -3.316 -26.146 1.00 97.38 114 LYS A CA 1
ATOM 873 C C . LYS A 1 114 ? 8.658 -4.333 -25.035 1.00 97.38 114 LYS A C 1
ATOM 875 O O . LYS A 1 114 ? 8.568 -3.999 -23.856 1.00 97.38 114 LYS A O 1
ATOM 880 N N . PHE A 1 115 ? 9.023 -5.557 -25.394 1.00 97.56 115 PHE A N 1
ATOM 881 C CA . PHE A 1 115 ? 9.555 -6.544 -24.459 1.00 97.56 115 PHE A CA 1
ATOM 882 C C . PHE A 1 115 ? 11.077 -6.591 -24.615 1.00 97.56 115 PHE A C 1
ATOM 884 O O . PHE A 1 115 ? 11.572 -7.070 -25.633 1.00 97.56 115 PHE A O 1
ATOM 891 N N . TYR A 1 116 ? 11.818 -6.053 -23.646 1.00 97.44 116 TYR A N 1
ATOM 892 C CA . TYR A 1 116 ? 13.281 -6.033 -23.698 1.00 97.44 116 TYR A CA 1
ATOM 893 C C . TYR A 1 116 ? 13.859 -7.425 -23.438 1.00 97.44 116 TYR A C 1
ATOM 895 O O . TYR A 1 116 ? 13.465 -8.094 -22.484 1.00 97.44 116 TYR A O 1
ATOM 903 N N . LEU A 1 117 ? 14.772 -7.840 -24.315 1.00 96.31 117 LEU A N 1
ATOM 904 C CA . LEU A 1 117 ? 15.618 -9.018 -24.135 1.00 96.31 117 LEU A CA 1
ATOM 905 C C . LEU A 1 117 ? 16.943 -8.619 -23.471 1.00 96.31 117 LEU A C 1
ATOM 907 O O . LEU A 1 117 ? 17.440 -9.355 -22.623 1.00 96.31 117 LEU A O 1
ATOM 911 N N . ASP A 1 118 ? 17.462 -7.443 -23.841 1.00 95.81 118 ASP A N 1
ATOM 912 C CA . ASP A 1 118 ? 18.664 -6.810 -23.289 1.00 95.81 118 ASP A CA 1
ATOM 913 C C . ASP A 1 118 ? 18.490 -5.279 -23.315 1.00 95.81 118 ASP A C 1
ATOM 915 O O . ASP A 1 118 ? 18.654 -4.622 -24.347 1.00 95.81 118 ASP A O 1
ATOM 919 N N . TYR A 1 119 ? 18.025 -4.700 -22.211 1.00 94.25 119 TYR A N 1
ATOM 920 C CA . TYR A 1 119 ? 17.737 -3.276 -22.097 1.00 94.25 119 TYR A CA 1
ATOM 921 C C . TYR A 1 119 ? 19.027 -2.438 -22.131 1.00 94.25 119 TYR A C 1
ATOM 923 O O . TYR A 1 119 ? 19.969 -2.727 -21.396 1.00 94.25 119 TYR A O 1
ATOM 931 N N . PRO A 1 120 ? 19.052 -1.305 -22.862 1.00 94.75 120 PRO A N 1
ATOM 932 C CA . PRO A 1 120 ? 17.956 -0.713 -23.639 1.00 94.75 120 PRO A CA 1
ATOM 933 C C . PRO A 1 120 ? 17.964 -1.079 -25.134 1.00 94.75 120 PRO A C 1
ATOM 935 O O . PRO A 1 120 ? 17.206 -0.484 -25.903 1.00 94.75 120 PRO A O 1
ATOM 938 N N . THR A 1 121 ? 18.841 -1.977 -25.577 1.00 95.25 121 THR A N 1
ATOM 939 C CA . THR A 1 121 ? 19.238 -2.119 -26.987 1.00 95.25 121 THR A CA 1
ATOM 940 C C . THR A 1 121 ? 18.415 -3.149 -27.754 1.00 95.25 121 THR A C 1
ATOM 942 O O . THR A 1 121 ? 18.056 -2.893 -28.903 1.00 95.25 121 THR A O 1
ATOM 945 N N . ASN A 1 122 ? 18.072 -4.280 -27.137 1.00 96.38 122 ASN A N 1
ATOM 946 C CA . ASN A 1 122 ? 17.397 -5.396 -27.795 1.00 96.38 122 ASN A CA 1
ATOM 947 C C . ASN A 1 122 ? 15.994 -5.616 -27.224 1.00 96.38 122 ASN A C 1
ATOM 949 O O . ASN A 1 122 ? 15.820 -5.822 -26.019 1.00 96.38 122 ASN A O 1
ATOM 953 N N . TRP A 1 123 ? 14.982 -5.600 -28.088 1.00 97.56 123 TRP A N 1
ATOM 954 C CA . TRP A 1 123 ? 13.592 -5.833 -27.711 1.00 97.56 123 TRP A CA 1
ATOM 955 C C . TRP A 1 123 ? 12.797 -6.472 -28.848 1.00 97.56 123 TRP A C 1
ATOM 957 O O . TRP A 1 123 ? 13.114 -6.311 -30.024 1.00 97.56 123 TRP A O 1
ATOM 967 N N . VAL A 1 124 ? 11.724 -7.166 -28.478 1.00 97.56 124 VAL A N 1
ATOM 968 C CA . VAL A 1 124 ? 10.742 -7.749 -29.398 1.00 97.56 124 VAL A CA 1
ATOM 969 C C . VAL A 1 124 ? 9.369 -7.105 -29.189 1.00 97.56 124 VAL A C 1
ATOM 971 O O . VAL A 1 124 ? 9.067 -6.643 -28.080 1.00 97.56 124 VAL A O 1
ATOM 974 N N . PRO A 1 125 ? 8.528 -7.018 -30.236 1.00 97.94 125 PRO A N 1
ATOM 975 C CA . PRO A 1 125 ? 7.203 -6.431 -30.110 1.00 97.94 125 PRO A CA 1
ATOM 976 C C . PRO A 1 125 ? 6.309 -7.279 -29.199 1.00 97.94 125 PRO A C 1
ATOM 978 O O . PRO A 1 125 ? 6.264 -8.504 -29.302 1.00 97.94 125 PRO A O 1
ATOM 981 N N . ILE A 1 126 ? 5.555 -6.612 -28.330 1.00 98.00 126 ILE A N 1
ATOM 982 C CA . ILE A 1 126 ? 4.535 -7.223 -27.469 1.00 98.00 126 ILE A CA 1
ATOM 983 C C . ILE A 1 126 ? 3.233 -6.434 -27.584 1.00 98.00 126 ILE A C 1
ATOM 985 O O . ILE A 1 126 ? 3.249 -5.224 -27.789 1.00 98.00 126 ILE A O 1
ATOM 989 N N . ASN A 1 127 ? 2.087 -7.103 -27.444 1.00 97.81 127 ASN A N 1
ATOM 990 C CA . ASN A 1 127 ? 0.802 -6.414 -27.382 1.00 97.81 127 ASN A CA 1
ATOM 991 C C . ASN A 1 127 ? 0.729 -5.537 -26.108 1.00 97.81 127 ASN A C 1
ATOM 993 O O . ASN A 1 127 ? 0.783 -6.095 -25.006 1.00 97.81 127 ASN A O 1
ATOM 997 N N . PRO A 1 128 ? 0.533 -4.204 -26.220 1.00 97.12 128 PRO A N 1
ATOM 998 C CA . PRO A 1 128 ? 0.420 -3.305 -25.069 1.00 97.12 128 PRO A CA 1
ATOM 999 C C . PRO A 1 128 ? -0.617 -3.713 -24.023 1.00 97.12 128 PRO A C 1
ATOM 1001 O O . PRO A 1 128 ? -0.417 -3.470 -22.831 1.00 97.12 128 PRO A O 1
ATOM 1004 N N . ALA A 1 129 ? -1.702 -4.376 -24.439 1.00 97.50 129 ALA A N 1
ATOM 1005 C CA . ALA A 1 129 ? -2.749 -4.857 -23.539 1.00 97.50 129 ALA A CA 1
ATOM 1006 C C . ALA A 1 129 ? -2.206 -5.796 -22.450 1.00 97.50 129 ALA A C 1
ATOM 1008 O O . ALA A 1 129 ? -2.724 -5.804 -21.335 1.00 97.50 129 ALA A O 1
ATOM 1009 N N . VAL A 1 130 ? -1.131 -6.538 -22.738 1.00 97.25 130 VAL A N 1
ATOM 1010 C CA . VAL A 1 130 ? -0.460 -7.393 -21.752 1.00 97.25 130 VAL A CA 1
ATOM 1011 C C . VAL A 1 130 ? 0.160 -6.547 -20.639 1.00 97.25 130 VAL A C 1
ATOM 1013 O O . VAL A 1 130 ? -0.026 -6.858 -19.466 1.00 97.25 130 VAL A O 1
ATOM 1016 N N . GLY A 1 131 ? 0.841 -5.448 -20.981 1.00 96.88 131 GLY A N 1
ATOM 1017 C CA . GLY A 1 131 ? 1.395 -4.518 -19.994 1.00 96.88 131 GLY A CA 1
ATOM 1018 C C . GLY A 1 131 ? 0.308 -3.909 -19.103 1.00 96.88 131 GLY A C 1
ATOM 1019 O O . GLY A 1 131 ? 0.441 -3.912 -17.881 1.00 96.88 131 GLY A O 1
ATOM 1020 N N . TYR A 1 132 ? -0.809 -3.476 -19.697 1.00 97.56 132 TYR A N 1
ATOM 1021 C CA . TYR A 1 132 ? -1.951 -2.948 -18.944 1.00 97.56 132 TYR A CA 1
ATOM 1022 C C . TYR A 1 132 ? -2.581 -3.992 -18.020 1.00 97.56 132 TYR A C 1
ATOM 1024 O O . TYR A 1 132 ? -2.894 -3.670 -16.877 1.00 97.56 132 TYR A O 1
ATOM 1032 N N . LEU A 1 133 ? -2.738 -5.239 -18.474 1.00 97.38 133 LEU A N 1
ATOM 1033 C CA . LEU A 1 133 ? -3.269 -6.326 -17.648 1.00 97.38 133 LEU A CA 1
ATOM 1034 C C . LEU A 1 133 ? -2.368 -6.608 -16.439 1.00 97.38 133 LEU A C 1
ATOM 1036 O O . LEU A 1 133 ? -2.861 -6.780 -15.325 1.00 97.38 133 LEU A O 1
ATOM 1040 N N . TRP A 1 134 ? -1.050 -6.608 -16.636 1.00 97.38 134 TRP A N 1
ATOM 1041 C CA . TRP A 1 134 ? -0.101 -6.791 -15.542 1.00 97.38 134 TRP A CA 1
ATOM 1042 C C . TRP A 1 134 ? -0.110 -5.621 -14.555 1.00 97.38 134 TRP A C 1
ATOM 1044 O O . TRP A 1 134 ? -0.100 -5.851 -13.347 1.00 97.38 134 TRP A O 1
ATOM 1054 N N . LEU A 1 135 ? -0.226 -4.376 -15.029 1.00 97.31 135 LEU A N 1
ATOM 1055 C CA . LEU A 1 135 ? -0.406 -3.218 -14.146 1.00 97.31 135 LEU A CA 1
ATOM 1056 C C . LEU A 1 135 ? -1.735 -3.277 -13.386 1.00 97.31 135 LEU A C 1
ATOM 1058 O O . LEU A 1 135 ? -1.753 -3.028 -12.179 1.00 97.31 135 LEU A O 1
ATOM 1062 N N . PHE A 1 136 ? -2.826 -3.674 -14.046 1.00 97.94 136 PHE A N 1
ATOM 1063 C CA . PHE A 1 136 ? -4.119 -3.909 -13.402 1.00 97.94 136 PHE A CA 1
ATOM 1064 C C . PHE A 1 136 ? -3.979 -4.912 -12.262 1.00 97.94 136 PHE A C 1
ATOM 1066 O O . PHE A 1 136 ? -4.425 -4.662 -11.145 1.00 97.94 136 PHE A O 1
ATOM 1073 N N . GLN A 1 137 ? -3.313 -6.030 -12.532 1.00 97.19 137 GLN A N 1
ATOM 1074 C CA . GLN A 1 137 ? -3.072 -7.087 -11.564 1.00 97.19 137 GLN A CA 1
ATOM 1075 C C . GLN A 1 137 ? -2.208 -6.616 -10.389 1.00 97.19 137 GLN A C 1
ATOM 1077 O O . GLN A 1 137 ? -2.541 -6.923 -9.246 1.00 97.19 137 GLN A O 1
ATOM 1082 N N . CYS A 1 138 ? -1.157 -5.830 -10.644 1.00 96.19 138 CYS A N 1
ATOM 1083 C CA . CYS A 1 138 ? -0.353 -5.207 -9.592 1.00 96.19 138 CYS A CA 1
ATOM 1084 C C . CYS A 1 138 ? -1.196 -4.299 -8.697 1.00 96.19 138 CYS A C 1
ATOM 1086 O O . CYS A 1 138 ? -1.124 -4.412 -7.478 1.00 96.19 138 CYS A O 1
ATOM 1088 N N . GLY A 1 139 ? -2.031 -3.431 -9.273 1.00 97.44 139 GLY A N 1
ATOM 1089 C CA . GLY A 1 139 ? -2.937 -2.600 -8.482 1.00 97.44 139 GLY A CA 1
ATOM 1090 C C . GLY A 1 139 ? -3.968 -3.436 -7.713 1.00 97.44 139 GLY A C 1
ATOM 1091 O O . GLY A 1 139 ? -4.216 -3.181 -6.532 1.00 97.44 139 GLY A O 1
ATOM 1092 N N . LEU A 1 140 ? -4.521 -4.477 -8.346 1.00 97.88 140 LEU A N 1
ATOM 1093 C CA . LEU A 1 140 ? -5.511 -5.375 -7.751 1.00 97.88 140 LEU A CA 1
ATOM 1094 C C . LEU A 1 140 ? -4.982 -6.029 -6.481 1.00 97.88 140 LEU A C 1
ATOM 1096 O O . LEU A 1 140 ? -5.668 -6.012 -5.460 1.00 97.88 140 LEU A O 1
ATOM 1100 N N . THR A 1 141 ? -3.778 -6.593 -6.523 1.00 96.69 141 THR A N 1
ATOM 1101 C CA . THR A 1 141 ? -3.168 -7.212 -5.345 1.00 96.69 141 THR A CA 1
ATOM 1102 C C . THR A 1 141 ? -2.786 -6.182 -4.302 1.00 96.69 141 THR A C 1
ATOM 1104 O O . THR A 1 141 ? -2.968 -6.438 -3.113 1.00 96.69 141 THR A O 1
ATOM 1107 N N . TRP A 1 142 ? -2.335 -4.998 -4.712 1.00 95.88 142 TRP A N 1
ATOM 1108 C CA . TRP A 1 142 ? -1.940 -3.965 -3.768 1.00 95.88 142 TRP A CA 1
ATOM 1109 C C . TRP A 1 142 ? -3.096 -3.488 -2.887 1.00 95.88 142 TRP A C 1
ATOM 1111 O O . TRP A 1 142 ? -3.037 -3.545 -1.651 1.00 95.88 142 TRP A O 1
ATOM 1121 N N . GLY A 1 143 ? -4.190 -3.075 -3.529 1.00 97.88 143 GLY A N 1
ATOM 1122 C CA . GLY A 1 143 ? -5.416 -2.703 -2.833 1.00 97.88 143 GLY A CA 1
ATOM 1123 C C . GLY A 1 143 ? -6.093 -3.915 -2.192 1.00 97.88 143 GLY A C 1
ATOM 1124 O O . GLY A 1 143 ? -6.557 -3.841 -1.055 1.00 97.88 143 GLY A O 1
ATOM 1125 N N . GLY A 1 144 ? -6.106 -5.055 -2.882 1.00 98.06 144 GLY A N 1
ATOM 1126 C CA . GLY A 1 144 ? -6.783 -6.278 -2.459 1.00 98.06 144 GLY A CA 1
ATOM 1127 C C . GLY A 1 144 ? -6.214 -6.865 -1.172 1.00 98.06 144 GLY A C 1
ATOM 1128 O O . GLY A 1 144 ? -6.977 -7.102 -0.233 1.00 98.06 144 GLY A O 1
ATOM 1129 N N . ILE A 1 145 ? -4.885 -7.035 -1.086 1.00 98.12 145 ILE A N 1
ATOM 1130 C CA . ILE A 1 145 ? -4.185 -7.499 0.128 1.00 98.12 145 ILE A CA 1
ATOM 1131 C C . ILE A 1 145 ? -4.471 -6.545 1.289 1.00 98.12 145 ILE A C 1
ATOM 1133 O O . ILE A 1 145 ? -4.804 -6.978 2.393 1.00 98.12 145 ILE A O 1
ATOM 1137 N N . THR A 1 146 ? -4.427 -5.238 1.034 1.00 98.38 146 THR A N 1
ATOM 1138 C CA . THR A 1 146 ? -4.764 -4.233 2.045 1.00 98.38 146 THR A CA 1
ATOM 1139 C C . THR A 1 146 ? -6.196 -4.391 2.547 1.00 98.38 146 THR A C 1
ATOM 1141 O O . THR A 1 146 ? -6.420 -4.476 3.754 1.00 98.38 146 THR A O 1
ATOM 1144 N N . GLY A 1 147 ? -7.170 -4.519 1.646 1.00 98.00 147 GLY A N 1
ATOM 1145 C CA . GLY A 1 147 ? -8.574 -4.694 2.007 1.00 98.00 147 GLY A CA 1
ATOM 1146 C C . GLY A 1 147 ? -8.847 -5.986 2.786 1.00 98.00 147 GLY A C 1
ATOM 1147 O O . GLY A 1 147 ? -9.602 -5.960 3.761 1.00 98.00 147 GLY A O 1
ATOM 1148 N N . VAL A 1 148 ? -8.199 -7.108 2.439 1.00 97.44 148 VAL A N 1
ATOM 1149 C CA . VAL A 1 148 ? -8.333 -8.345 3.232 1.00 97.44 148 VAL A CA 1
ATOM 1150 C C . VAL A 1 148 ? -7.688 -8.189 4.614 1.00 97.44 148 VAL A C 1
ATOM 1152 O O . VAL A 1 148 ? -8.325 -8.540 5.609 1.00 97.44 148 VAL A O 1
ATOM 1155 N N . LEU A 1 149 ? -6.496 -7.596 4.735 1.00 97.00 149 LEU A N 1
ATOM 1156 C CA . LEU A 1 149 ? -5.876 -7.362 6.047 1.00 97.00 149 LEU A CA 1
ATOM 1157 C C . LEU A 1 149 ? -6.718 -6.428 6.922 1.00 97.00 149 LEU A C 1
ATOM 1159 O O . LEU A 1 149 ? -6.912 -6.708 8.103 1.00 97.00 149 LEU A O 1
ATOM 1163 N N . MET A 1 150 ? -7.306 -5.376 6.349 1.00 96.75 150 MET A N 1
ATOM 1164 C CA . MET A 1 150 ? -8.266 -4.524 7.061 1.00 96.75 150 MET A CA 1
ATOM 1165 C C . MET A 1 150 ? -9.470 -5.334 7.557 1.00 96.75 150 MET A C 1
ATOM 1167 O O . MET A 1 150 ? -9.883 -5.193 8.711 1.00 96.75 150 MET A O 1
ATOM 1171 N N . GLY A 1 151 ? -9.987 -6.246 6.727 1.00 94.62 151 GLY A N 1
ATOM 1172 C CA . GLY A 1 151 ? -11.076 -7.160 7.077 1.00 94.62 151 GLY A CA 1
ATOM 1173 C C . GLY A 1 151 ? -10.791 -8.055 8.290 1.00 94.62 151 GLY A C 1
ATOM 1174 O O . GLY A 1 151 ? -11.732 -8.536 8.920 1.00 94.62 151 GLY A O 1
ATOM 1175 N N . TRP A 1 152 ? -9.521 -8.244 8.682 1.00 92.69 152 TRP A N 1
ATOM 1176 C CA . TRP A 1 152 ? -9.167 -8.959 9.920 1.00 92.69 152 TRP A CA 1
ATOM 1177 C C . TRP A 1 152 ? -9.699 -8.265 11.174 1.00 92.69 152 TRP A C 1
ATOM 1179 O O . TRP A 1 152 ? -10.070 -8.926 12.143 1.00 92.69 152 TRP A O 1
ATOM 1189 N N . PHE A 1 153 ? -9.764 -6.933 11.139 1.00 90.75 153 PHE A N 1
ATOM 1190 C CA . PHE A 1 153 ? -9.998 -6.112 12.323 1.00 90.75 153 PHE A CA 1
ATOM 1191 C C . PHE A 1 153 ? -11.382 -5.452 12.365 1.00 90.75 153 PHE A C 1
ATOM 1193 O O . PHE A 1 153 ? -11.754 -4.947 13.423 1.00 90.75 153 PHE A O 1
ATOM 1200 N N . GLY A 1 154 ? -12.147 -5.505 11.265 1.00 87.38 154 GLY A N 1
ATOM 1201 C CA . GLY A 1 154 ? -13.511 -4.956 11.160 1.00 87.38 154 GLY A CA 1
ATOM 1202 C C . GLY A 1 154 ? -14.574 -5.918 10.604 1.00 87.38 154 GLY A C 1
ATOM 1203 O O . GLY A 1 154 ? -15.640 -5.471 10.162 1.00 87.38 154 GLY A O 1
ATOM 1204 N N . SER A 1 155 ? -14.296 -7.230 10.626 1.00 87.12 155 SER A N 1
ATOM 1205 C CA . SER A 1 155 ? -15.228 -8.291 10.206 1.00 87.12 155 SER A CA 1
ATOM 1206 C C . SER A 1 155 ? -16.553 -8.216 10.971 1.00 87.12 155 SER A C 1
ATOM 1208 O O . SER A 1 155 ? -16.586 -7.952 12.173 1.00 87.12 155 SER A O 1
ATOM 1210 N N . LYS A 1 156 ? -17.669 -8.504 10.285 1.00 85.12 156 LYS A N 1
ATOM 1211 C CA . LYS A 1 156 ? -19.007 -8.554 10.909 1.00 85.12 156 LYS A CA 1
ATOM 1212 C C . LYS A 1 156 ? -19.142 -9.722 11.893 1.00 85.12 156 LYS A C 1
ATOM 1214 O O . LYS A 1 156 ? -19.987 -9.699 12.783 1.00 85.12 156 LYS A O 1
ATOM 1219 N N . LYS A 1 157 ? -18.356 -10.778 11.695 1.00 84.19 157 LYS A N 1
ATOM 1220 C CA . LYS A 1 157 ? -18.274 -11.931 12.593 1.00 84.19 157 LYS A CA 1
ATOM 1221 C C . LYS A 1 157 ? -16.851 -11.956 13.149 1.00 84.19 157 LYS A C 1
ATOM 1223 O O . LYS A 1 157 ? -15.945 -12.234 12.371 1.00 84.19 157 LYS A O 1
ATOM 1228 N N . PRO A 1 158 ? -16.618 -11.692 14.441 1.00 82.81 158 PRO A N 1
ATOM 1229 C CA . PRO A 1 158 ? -15.264 -11.686 14.988 1.00 82.81 158 PRO A CA 1
ATOM 1230 C C . PRO A 1 158 ? -14.500 -12.964 14.617 1.00 82.81 158 PRO A C 1
ATOM 1232 O O . PRO A 1 158 ? -15.028 -14.070 14.754 1.00 82.81 158 PRO A O 1
ATOM 1235 N N . LEU A 1 159 ? -13.280 -12.812 14.097 1.00 88.19 159 LEU A N 1
ATOM 1236 C CA . LEU A 1 159 ? -12.418 -13.946 13.777 1.00 88.19 159 LEU A CA 1
ATOM 1237 C C . LEU A 1 159 ? -11.864 -14.526 15.074 1.00 88.19 159 LEU A C 1
ATOM 1239 O O . LEU A 1 159 ? -11.166 -13.843 15.822 1.00 88.19 159 LEU A O 1
ATOM 1243 N N . ARG A 1 160 ? -12.144 -15.804 15.335 1.00 89.31 160 ARG A N 1
ATOM 1244 C CA . ARG A 1 160 ? -11.444 -16.540 16.393 1.00 89.31 160 ARG A CA 1
ATOM 1245 C C . ARG A 1 160 ? -10.022 -16.858 15.935 1.00 89.31 160 ARG A C 1
ATOM 1247 O O . ARG A 1 160 ? -9.704 -16.783 14.746 1.00 89.31 160 ARG A O 1
ATOM 1254 N N . PHE A 1 161 ? -9.171 -17.290 16.863 1.00 90.19 161 PHE A N 1
ATOM 1255 C CA . PHE A 1 161 ? -7.828 -17.763 16.517 1.00 90.19 161 PHE A CA 1
ATOM 1256 C C . PHE A 1 161 ? -7.870 -18.908 15.487 1.00 90.19 161 PHE A C 1
ATOM 1258 O O . PHE A 1 161 ? -7.153 -18.870 14.494 1.00 90.19 161 PHE A O 1
ATOM 1265 N N . LYS A 1 162 ? -8.790 -19.872 15.650 1.00 94.50 162 LYS A N 1
ATOM 1266 C CA . LYS A 1 162 ? -9.002 -20.950 14.668 1.00 94.50 162 LYS A CA 1
ATOM 1267 C C . LYS A 1 162 ? -9.353 -20.407 13.278 1.00 94.50 162 LYS A C 1
ATOM 1269 O O . LYS A 1 162 ? -8.745 -20.819 12.298 1.00 94.50 162 LYS A O 1
ATOM 1274 N N . ASP A 1 163 ? -10.290 -19.463 13.195 1.00 94.50 163 ASP A N 1
ATOM 1275 C CA . ASP A 1 163 ? -10.691 -18.853 11.919 1.00 94.50 163 ASP A CA 1
ATOM 1276 C C . ASP A 1 163 ? -9.529 -18.089 11.281 1.00 94.50 163 ASP A C 1
ATOM 1278 O O . ASP A 1 163 ? -9.346 -18.134 10.071 1.00 94.50 163 ASP A O 1
ATOM 1282 N N . SER A 1 164 ? -8.723 -17.426 12.111 1.00 94.62 164 SER A N 1
ATOM 1283 C CA . SER A 1 164 ? -7.504 -16.728 11.706 1.00 94.62 164 SER A CA 1
ATOM 1284 C C . SER A 1 164 ? -6.484 -17.692 11.087 1.00 94.62 164 SER A C 1
ATOM 1286 O O . SER A 1 164 ? -5.935 -17.400 10.029 1.00 94.62 164 SER A O 1
ATOM 1288 N N . MET A 1 165 ? -6.273 -18.868 11.687 1.00 97.25 165 MET A N 1
ATOM 1289 C CA . MET A 1 165 ? -5.374 -19.893 11.137 1.00 97.25 165 MET A CA 1
ATOM 1290 C C . MET A 1 165 ? -5.910 -20.507 9.840 1.00 97.25 165 MET A C 1
ATOM 1292 O O . MET A 1 165 ? -5.155 -20.680 8.883 1.00 97.25 165 MET A O 1
ATOM 1296 N N . ILE A 1 166 ? -7.218 -20.781 9.763 1.00 97.38 166 ILE A N 1
ATOM 1297 C CA . ILE A 1 166 ? -7.853 -21.264 8.524 1.00 97.38 166 ILE A CA 1
ATOM 1298 C C . ILE A 1 166 ? -7.698 -20.215 7.421 1.00 97.38 166 ILE A C 1
ATOM 1300 O O . ILE A 1 166 ? -7.325 -20.549 6.301 1.00 97.38 166 ILE A O 1
ATOM 1304 N N . ARG A 1 167 ? -7.907 -18.936 7.740 1.00 97.38 167 ARG A N 1
ATOM 1305 C CA . ARG A 1 167 ? -7.725 -17.830 6.801 1.00 97.38 167 ARG A CA 1
ATOM 1306 C C . ARG A 1 167 ? -6.304 -17.767 6.244 1.00 97.38 167 ARG A C 1
ATOM 1308 O O . ARG A 1 167 ? -6.141 -17.678 5.031 1.00 97.38 167 ARG A O 1
ATOM 1315 N N . LEU A 1 168 ? -5.288 -17.857 7.106 1.00 97.69 168 LEU A N 1
ATOM 1316 C CA . LEU A 1 168 ? -3.889 -17.924 6.665 1.00 97.69 168 LEU A CA 1
ATOM 1317 C C . LEU A 1 168 ? -3.635 -19.149 5.785 1.00 97.69 168 LEU A C 1
ATOM 1319 O O . LEU A 1 168 ? -2.984 -19.024 4.754 1.00 97.69 168 LEU A O 1
ATOM 1323 N N . THR A 1 169 ? -4.198 -20.302 6.149 1.00 98.19 169 THR A N 1
ATOM 1324 C CA . THR A 1 169 ? -4.080 -21.539 5.362 1.00 98.19 169 THR A CA 1
ATOM 1325 C C . THR A 1 169 ? -4.631 -21.345 3.951 1.00 98.19 169 THR A C 1
ATOM 1327 O O . THR A 1 169 ? -3.958 -21.691 2.989 1.00 98.19 169 THR A O 1
ATOM 1330 N N . PHE A 1 170 ? -5.806 -20.726 3.806 1.00 98.56 170 PHE A N 1
ATOM 1331 C CA . PHE A 1 170 ? -6.374 -20.395 2.496 1.00 98.56 170 PHE A CA 1
ATOM 1332 C C . PHE A 1 170 ? -5.443 -19.487 1.683 1.00 98.56 170 PHE A C 1
ATOM 1334 O O . PHE A 1 170 ? -5.217 -19.750 0.506 1.00 98.56 170 PHE A O 1
ATOM 1341 N N . GLY A 1 171 ? -4.878 -18.450 2.309 1.00 98.19 171 GLY A N 1
ATOM 1342 C CA . GLY A 1 171 ? -3.895 -17.573 1.669 1.00 98.19 171 GLY A CA 1
ATOM 1343 C C . GLY A 1 171 ? -2.649 -18.324 1.186 1.00 98.19 171 GLY A C 1
ATOM 1344 O O . GLY A 1 171 ? -2.259 -18.187 0.031 1.00 98.19 171 GLY A O 1
ATOM 1345 N N . ILE A 1 172 ? -2.056 -19.159 2.044 1.00 98.50 172 ILE A N 1
ATOM 1346 C CA . ILE A 1 172 ? -0.865 -19.959 1.715 1.00 98.50 172 ILE A CA 1
ATOM 1347 C C . ILE A 1 172 ? -1.169 -20.948 0.587 1.00 98.50 172 ILE A C 1
ATOM 1349 O O . ILE A 1 172 ? -0.415 -21.017 -0.378 1.00 98.50 172 ILE A O 1
ATOM 1353 N N . VAL A 1 173 ? -2.286 -21.676 0.666 1.00 98.62 173 VAL A N 1
ATOM 1354 C CA . VAL A 1 173 ? -2.709 -22.616 -0.384 1.00 98.62 173 VAL A CA 1
ATOM 1355 C C . VAL A 1 173 ? -2.917 -21.887 -1.710 1.00 98.62 173 VAL A C 1
ATOM 1357 O O . VAL A 1 173 ? -2.437 -22.356 -2.738 1.00 98.62 173 VAL A O 1
ATOM 1360 N N . GLY A 1 174 ? -3.558 -20.715 -1.698 1.00 98.62 174 GLY A N 1
ATOM 1361 C CA . GLY A 1 174 ? -3.712 -19.887 -2.893 1.00 98.62 174 GLY A CA 1
ATOM 1362 C C . GLY A 1 174 ? -2.367 -19.484 -3.508 1.00 98.62 174 GLY A C 1
ATOM 1363 O O . GLY A 1 174 ? -2.186 -19.622 -4.717 1.00 98.62 174 GLY A O 1
ATOM 1364 N N . ALA A 1 175 ? -1.403 -19.051 -2.688 1.00 98.31 175 ALA A N 1
ATOM 1365 C CA . ALA A 1 175 ? -0.048 -18.721 -3.136 1.00 98.31 175 ALA A CA 1
ATOM 1366 C C . ALA A 1 175 ? 0.680 -19.937 -3.733 1.00 98.31 175 ALA A C 1
ATOM 1368 O O . ALA A 1 175 ? 1.266 -19.830 -4.808 1.00 98.31 175 ALA A O 1
ATOM 1369 N N . VAL A 1 176 ? 0.596 -21.104 -3.085 1.00 98.56 176 VAL A N 1
ATOM 1370 C CA . VAL A 1 176 ? 1.198 -22.356 -3.576 1.00 98.56 176 VAL A CA 1
ATOM 1371 C C . VAL A 1 176 ? 0.595 -22.777 -4.914 1.00 98.56 176 VAL A C 1
ATOM 1373 O O . VAL A 1 176 ? 1.340 -23.133 -5.825 1.00 98.56 176 VAL A O 1
ATOM 1376 N N . ILE A 1 177 ? -0.731 -22.700 -5.070 1.00 98.62 177 ILE A N 1
ATOM 1377 C CA . ILE A 1 177 ? -1.407 -23.009 -6.338 1.00 98.62 177 ILE A CA 1
ATOM 1378 C C . ILE A 1 177 ? -0.923 -22.061 -7.440 1.00 98.62 177 ILE A C 1
ATOM 1380 O O . ILE A 1 177 ? -0.530 -22.520 -8.510 1.00 98.62 177 ILE A O 1
ATOM 1384 N N . ALA A 1 178 ? -0.900 -20.753 -7.175 1.00 98.19 178 ALA A N 1
ATOM 1385 C CA . ALA A 1 178 ? -0.469 -19.753 -8.148 1.00 98.19 178 ALA A CA 1
ATOM 1386 C C . ALA A 1 178 ? 0.998 -19.938 -8.572 1.00 98.19 178 ALA A C 1
ATOM 1388 O O . ALA A 1 178 ? 1.303 -19.897 -9.761 1.00 98.19 178 ALA A O 1
ATOM 1389 N N . VAL A 1 179 ? 1.898 -20.211 -7.624 1.00 98.12 179 VAL A N 1
ATOM 1390 C CA . VAL A 1 179 ? 3.305 -20.544 -7.906 1.00 98.12 179 VAL A CA 1
ATOM 1391 C C . VAL A 1 179 ? 3.426 -21.828 -8.719 1.00 98.12 179 VAL A C 1
ATOM 1393 O O . VAL A 1 179 ? 4.188 -21.869 -9.681 1.00 98.12 179 VAL A O 1
ATOM 1396 N N . SER A 1 180 ? 2.655 -22.859 -8.370 1.00 98.38 180 SER A N 1
ATOM 1397 C CA . SER A 1 180 ? 2.663 -24.133 -9.094 1.00 98.38 180 SER A CA 1
ATOM 1398 C C . SER A 1 180 ? 2.243 -23.938 -10.550 1.00 98.38 180 SER A C 1
ATOM 1400 O O . SER A 1 180 ? 2.890 -24.473 -11.443 1.00 98.38 180 SER A O 1
ATOM 1402 N N . ILE A 1 181 ? 1.222 -23.115 -10.812 1.00 98.06 181 ILE A N 1
ATOM 1403 C CA . ILE A 1 181 ? 0.826 -22.751 -12.180 1.00 98.06 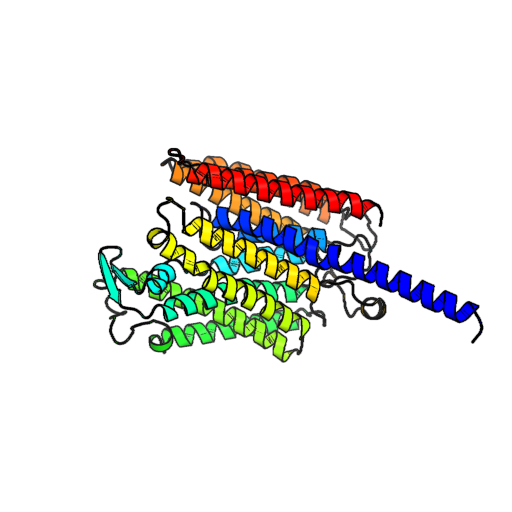181 ILE A CA 1
ATOM 1404 C C . ILE A 1 181 ? 1.986 -22.062 -12.905 1.00 98.06 181 ILE A C 1
ATOM 1406 O O . ILE A 1 181 ? 2.311 -22.453 -14.018 1.00 98.06 181 ILE A O 1
ATOM 1410 N N . THR A 1 182 ? 2.667 -21.104 -12.274 1.00 96.88 182 THR A N 1
ATOM 1411 C CA . THR A 1 182 ? 3.813 -20.414 -12.894 1.00 96.88 182 THR A CA 1
ATOM 1412 C C . THR A 1 182 ? 4.967 -21.356 -13.239 1.00 96.88 182 THR A C 1
ATOM 1414 O O . THR A 1 182 ? 5.624 -21.155 -14.255 1.00 96.88 182 THR A O 1
ATOM 1417 N N . ILE A 1 183 ? 5.227 -22.372 -12.410 1.00 96.81 183 ILE A N 1
ATOM 1418 C CA . ILE A 1 183 ? 6.334 -23.321 -12.608 1.00 96.81 183 ILE A CA 1
ATOM 1419 C C . ILE A 1 183 ? 5.974 -24.400 -13.636 1.00 96.81 183 ILE A C 1
ATOM 1421 O O . ILE A 1 183 ? 6.782 -24.707 -14.507 1.00 96.81 183 ILE A O 1
ATOM 1425 N N . PHE A 1 184 ? 4.780 -24.989 -13.539 1.00 97.81 184 PHE A N 1
ATOM 1426 C CA . PHE A 1 184 ? 4.373 -26.118 -14.384 1.00 97.81 184 PHE A CA 1
ATOM 1427 C C . PHE A 1 184 ? 3.694 -25.696 -15.692 1.00 97.81 184 PHE A C 1
ATOM 1429 O O . PHE A 1 184 ? 3.590 -26.509 -16.611 1.00 97.81 184 PHE A O 1
ATOM 1436 N N . LYS A 1 185 ? 3.201 -24.454 -15.761 1.00 97.56 185 LYS A N 1
ATOM 1437 C CA . LYS A 1 185 ? 2.557 -23.831 -16.927 1.00 97.56 185 LYS A CA 1
ATOM 1438 C C . LYS A 1 185 ? 3.072 -22.401 -17.159 1.00 97.56 185 LYS A C 1
ATOM 1440 O O . LYS A 1 185 ? 2.278 -21.454 -17.189 1.00 97.56 185 LYS A O 1
ATOM 1445 N N . PRO A 1 186 ? 4.398 -22.208 -17.311 1.00 96.38 186 PRO A N 1
ATOM 1446 C CA . PRO A 1 186 ? 4.986 -20.885 -17.516 1.00 96.38 186 PRO A CA 1
ATOM 1447 C C . PRO A 1 186 ? 4.448 -20.178 -18.766 1.00 96.38 186 PRO A C 1
ATOM 1449 O O . PRO A 1 186 ? 4.413 -18.948 -18.783 1.00 96.38 186 PRO A O 1
ATOM 1452 N N . GLU A 1 187 ? 3.973 -20.922 -19.768 1.00 96.31 187 GLU A N 1
ATOM 1453 C CA . GLU A 1 187 ? 3.357 -20.401 -20.989 1.00 96.31 187 GLU A CA 1
ATOM 1454 C C . GLU A 1 187 ? 2.030 -19.660 -20.752 1.00 96.31 187 GLU A C 1
ATOM 1456 O O . GLU A 1 187 ? 1.602 -18.883 -21.601 1.00 96.31 187 GLU A O 1
ATOM 1461 N N . TRP A 1 188 ? 1.376 -19.866 -19.601 1.00 96.56 188 TRP A N 1
ATOM 1462 C CA . TRP A 1 188 ? 0.150 -19.143 -19.232 1.00 96.56 188 TRP A CA 1
ATOM 1463 C C . TRP A 1 188 ? 0.425 -17.788 -18.588 1.00 96.56 188 TRP A C 1
ATOM 1465 O O . TRP A 1 188 ? -0.453 -16.928 -18.565 1.00 96.56 188 TRP A O 1
ATOM 1475 N N . ILE A 1 189 ? 1.620 -17.611 -18.024 1.00 96.56 189 ILE A N 1
ATOM 1476 C CA . ILE A 1 189 ? 1.967 -16.440 -17.216 1.00 96.56 189 ILE A CA 1
ATOM 1477 C C . ILE A 1 189 ? 2.936 -15.534 -17.970 1.00 96.56 189 ILE A C 1
ATOM 1479 O O . ILE A 1 189 ? 2.747 -14.319 -18.013 1.00 96.56 189 ILE A O 1
ATOM 1483 N N . ASN A 1 190 ? 3.977 -16.111 -18.567 1.00 95.81 190 ASN A N 1
ATOM 1484 C CA . ASN A 1 190 ? 5.010 -15.342 -19.243 1.00 95.81 190 ASN A CA 1
ATOM 1485 C C . ASN A 1 190 ? 4.576 -15.032 -20.681 1.00 95.81 190 ASN A C 1
ATOM 1487 O O . ASN A 1 190 ? 4.224 -15.947 -21.431 1.00 95.81 190 ASN A O 1
ATOM 1491 N N . PRO A 1 191 ? 4.585 -13.753 -21.090 1.00 95.50 191 PRO A N 1
ATOM 1492 C CA . PRO A 1 191 ? 4.195 -13.391 -22.442 1.00 95.50 191 PRO A CA 1
ATOM 1493 C C . PRO A 1 191 ? 5.199 -13.927 -23.459 1.00 95.50 191 PRO A C 1
ATOM 1495 O O . PRO A 1 191 ? 6.353 -14.163 -23.131 1.00 95.50 191 PRO A O 1
ATOM 1498 N N . LEU A 1 192 ? 4.779 -14.079 -24.716 1.00 96.38 192 LEU A N 1
ATOM 1499 C CA . LEU A 1 192 ? 5.686 -14.445 -25.812 1.00 96.38 192 LEU A CA 1
ATOM 1500 C C . LEU A 1 192 ? 6.456 -15.764 -25.587 1.00 96.38 192 LEU A C 1
ATOM 1502 O O . LEU A 1 192 ? 7.488 -15.977 -26.214 1.00 96.38 192 LEU A O 1
ATOM 1506 N N . TYR A 1 193 ? 5.955 -16.673 -24.740 1.00 95.31 193 TYR A N 1
ATOM 1507 C CA . TYR A 1 193 ? 6.650 -17.921 -24.392 1.00 95.31 193 TYR A CA 1
ATOM 1508 C C . TYR A 1 193 ? 6.969 -18.810 -25.609 1.00 95.31 193 TYR A C 1
ATOM 1510 O O . TYR A 1 193 ? 7.940 -19.555 -25.595 1.00 95.31 193 TYR A O 1
ATOM 1518 N N . GLY A 1 194 ? 6.183 -18.709 -26.688 1.00 95.81 194 GLY A N 1
ATOM 1519 C CA . GLY A 1 194 ? 6.450 -19.417 -27.946 1.00 95.81 194 GLY A CA 1
ATOM 1520 C C . GLY A 1 194 ? 7.529 -18.784 -28.836 1.00 95.81 194 GLY A C 1
ATOM 1521 O O . GLY A 1 194 ? 7.997 -19.438 -29.760 1.00 95.81 194 GLY A O 1
ATOM 1522 N N . SER A 1 195 ? 7.913 -17.528 -28.590 1.00 95.69 195 SER A N 1
ATOM 1523 C CA . SER A 1 195 ? 8.866 -16.772 -29.421 1.00 95.69 195 SER A CA 1
ATOM 1524 C C . SER A 1 195 ? 10.114 -16.299 -28.671 1.00 95.69 195 SER A C 1
ATOM 1526 O O . SER A 1 195 ? 11.104 -15.955 -29.307 1.00 95.69 195 SER A O 1
ATOM 1528 N N . VAL A 1 196 ? 10.083 -16.264 -27.337 1.00 96.44 196 VAL A N 1
ATOM 1529 C CA . VAL A 1 196 ? 11.215 -15.901 -26.476 1.00 96.44 196 VAL A CA 1
ATOM 1530 C C . VAL A 1 196 ? 11.686 -17.144 -25.732 1.00 96.44 196 VAL A C 1
ATOM 1532 O O . VAL A 1 196 ? 10.908 -17.792 -25.032 1.00 96.44 196 VAL A O 1
ATOM 1535 N N . ASN A 1 197 ? 12.973 -17.469 -25.855 1.00 95.19 197 ASN A N 1
ATOM 1536 C CA . ASN A 1 197 ? 13.555 -18.604 -25.151 1.00 95.19 197 ASN A CA 1
ATOM 1537 C C . ASN A 1 197 ? 13.890 -18.236 -23.697 1.00 95.19 197 ASN A C 1
ATOM 1539 O O . ASN A 1 197 ? 15.015 -17.869 -23.378 1.00 95.19 197 ASN A O 1
ATOM 1543 N N . TYR A 1 198 ? 12.915 -18.380 -22.799 1.00 95.25 198 TYR A N 1
ATOM 1544 C CA . TYR A 1 198 ? 13.098 -18.132 -21.362 1.00 95.25 198 TYR A CA 1
ATOM 1545 C C . TYR A 1 198 ? 14.121 -19.059 -20.676 1.00 95.25 198 TYR A C 1
ATOM 1547 O O . TYR A 1 198 ? 14.504 -18.784 -19.540 1.00 95.25 198 TYR A O 1
ATOM 1555 N N . ASN A 1 199 ? 14.567 -20.136 -21.337 1.00 94.88 199 ASN A N 1
ATOM 1556 C CA . ASN A 1 199 ? 15.607 -21.028 -20.816 1.00 94.88 199 ASN A CA 1
ATOM 1557 C C . ASN A 1 199 ? 17.027 -20.550 -21.159 1.00 94.88 199 ASN A C 1
ATOM 1559 O O . ASN A 1 199 ? 17.985 -21.006 -20.538 1.00 94.88 199 ASN A O 1
ATOM 1563 N N . ASP A 1 200 ? 17.173 -19.644 -22.129 1.00 95.81 200 ASP A N 1
ATOM 1564 C CA . ASP A 1 200 ? 18.458 -19.078 -22.530 1.00 95.81 200 ASP A CA 1
ATOM 1565 C C . ASP A 1 200 ? 18.607 -17.650 -21.993 1.00 95.81 200 ASP A C 1
ATOM 1567 O O . ASP A 1 200 ? 18.309 -16.647 -22.643 1.00 95.81 200 ASP A O 1
ATOM 1571 N N . LEU A 1 201 ? 19.082 -17.570 -20.754 1.00 95.38 201 LEU A N 1
ATOM 1572 C CA . LEU A 1 201 ? 19.293 -16.302 -20.057 1.00 95.38 201 LEU A CA 1
ATOM 1573 C C . LEU A 1 201 ? 20.514 -15.529 -20.582 1.00 95.38 201 LEU A C 1
ATOM 1575 O O . LEU A 1 201 ? 20.719 -14.389 -20.176 1.00 95.38 201 LEU A O 1
ATOM 1579 N N . ILE A 1 202 ? 21.319 -16.127 -21.470 1.00 94.94 202 ILE A N 1
ATOM 1580 C CA . ILE A 1 202 ? 22.445 -15.444 -22.118 1.00 94.94 202 ILE A CA 1
ATOM 1581 C C . ILE A 1 202 ? 21.917 -14.560 -23.248 1.00 94.94 202 ILE A C 1
ATOM 1583 O O . ILE A 1 202 ? 22.332 -13.411 -23.369 1.00 94.94 202 ILE A O 1
ATOM 1587 N N . THR A 1 203 ? 20.979 -15.069 -24.053 1.00 93.19 203 THR A N 1
ATOM 1588 C CA . THR A 1 203 ? 20.351 -14.290 -25.135 1.00 93.19 203 THR A CA 1
ATOM 1589 C C . THR A 1 203 ? 19.200 -13.406 -24.656 1.00 93.19 203 THR A C 1
ATOM 1591 O O . THR A 1 203 ? 18.827 -12.462 -25.353 1.00 93.19 203 THR A O 1
ATOM 1594 N N . CYS A 1 204 ? 18.664 -13.667 -23.459 1.00 95.25 204 CYS A N 1
ATOM 1595 C CA . CYS A 1 204 ? 17.669 -12.823 -22.804 1.00 95.25 204 CYS A CA 1
ATOM 1596 C C . CYS A 1 204 ? 18.019 -12.547 -21.327 1.00 95.25 204 CYS A C 1
ATOM 1598 O O . CYS A 1 204 ? 17.361 -13.078 -20.424 1.00 95.25 204 CYS A O 1
ATOM 1600 N N . PRO A 1 205 ? 19.026 -11.707 -21.033 1.00 95.12 205 PRO A N 1
ATOM 1601 C CA . PRO A 1 205 ? 19.350 -11.327 -19.657 1.00 95.12 205 PRO A CA 1
ATOM 1602 C C . PRO A 1 205 ? 18.154 -10.712 -18.903 1.00 95.12 205 PRO A C 1
ATOM 1604 O O . PRO A 1 205 ? 17.931 -11.030 -17.731 1.00 95.12 205 PRO A O 1
ATOM 1607 N N . ASP A 1 206 ? 17.305 -9.918 -19.567 1.00 95.31 206 ASP A N 1
ATOM 1608 C CA . ASP A 1 206 ? 16.101 -9.341 -18.942 1.00 95.31 206 ASP A CA 1
ATOM 1609 C C . ASP A 1 206 ? 14.983 -10.367 -18.677 1.00 95.31 206 ASP A C 1
ATOM 1611 O O . ASP A 1 206 ? 14.072 -10.121 -17.870 1.00 95.31 206 ASP A O 1
ATOM 1615 N N . CYS A 1 207 ? 15.052 -11.563 -19.274 1.00 95.81 207 CYS A N 1
ATOM 1616 C CA . CYS A 1 207 ? 14.118 -12.643 -18.958 1.00 95.81 207 CYS A CA 1
ATOM 1617 C C . CYS A 1 207 ? 14.260 -13.097 -17.502 1.00 95.81 207 CYS A C 1
ATOM 1619 O O . CYS A 1 207 ? 13.255 -13.474 -16.901 1.00 95.81 207 CYS A O 1
ATOM 1621 N N . VAL A 1 208 ? 15.448 -12.984 -16.890 1.00 95.50 208 VAL A N 1
ATOM 1622 C CA . VAL A 1 208 ? 15.650 -13.273 -15.456 1.00 95.50 208 VAL A CA 1
ATOM 1623 C C . VAL A 1 208 ? 14.734 -12.402 -14.603 1.00 95.50 208 VAL A C 1
ATOM 1625 O O . VAL A 1 208 ? 14.022 -12.890 -13.718 1.00 95.50 208 VAL A O 1
ATOM 1628 N N . ARG A 1 209 ? 14.714 -11.099 -14.900 1.00 94.44 209 ARG A N 1
ATOM 1629 C CA . ARG A 1 209 ? 13.852 -10.135 -14.216 1.00 94.44 209 ARG A CA 1
ATOM 1630 C C . ARG A 1 209 ? 12.383 -10.457 -14.459 1.00 94.44 209 ARG A C 1
ATOM 1632 O O . ARG A 1 209 ? 11.603 -10.412 -13.505 1.00 94.44 209 ARG A O 1
ATOM 1639 N N . THR A 1 210 ? 12.024 -10.826 -15.688 1.00 95.25 210 THR A N 1
ATOM 1640 C CA . THR A 1 210 ? 10.649 -11.204 -16.036 1.00 95.25 210 THR A CA 1
ATOM 1641 C C . THR A 1 210 ? 10.184 -12.411 -15.237 1.00 95.25 210 THR A C 1
ATOM 1643 O O . THR A 1 210 ? 9.178 -12.307 -14.540 1.00 95.25 210 THR A O 1
ATOM 1646 N N . LEU A 1 211 ? 10.943 -13.507 -15.252 1.00 95.69 211 LEU A N 1
ATOM 1647 C CA . LEU A 1 211 ? 10.628 -14.736 -14.521 1.00 95.69 211 LEU A CA 1
ATOM 1648 C C . LEU A 1 211 ? 10.509 -14.486 -13.013 1.00 95.69 211 LEU A C 1
ATOM 1650 O O . LEU A 1 211 ? 9.523 -14.890 -12.396 1.00 95.69 211 LEU A O 1
ATOM 1654 N N . SER A 1 212 ? 11.469 -13.762 -12.428 1.00 95.12 212 SER A N 1
ATOM 1655 C CA . SER A 1 212 ? 11.458 -13.408 -11.002 1.00 95.12 212 SER A CA 1
ATOM 1656 C C . SER A 1 212 ? 10.242 -12.552 -10.628 1.00 95.12 212 SER A C 1
ATOM 1658 O O . SER A 1 212 ? 9.554 -12.811 -9.635 1.00 95.12 212 SER A O 1
ATOM 1660 N N . THR A 1 213 ? 9.921 -11.563 -11.461 1.00 94.69 213 THR A N 1
ATOM 1661 C CA . THR A 1 213 ? 8.783 -10.665 -11.250 1.00 94.69 213 THR A CA 1
ATOM 1662 C C . THR A 1 213 ? 7.447 -11.389 -11.408 1.00 94.69 213 THR A C 1
ATOM 1664 O O . THR A 1 213 ? 6.546 -11.180 -10.591 1.00 94.69 213 THR A O 1
ATOM 1667 N N . SER A 1 214 ? 7.313 -12.251 -12.421 1.00 94.88 214 SER A N 1
ATOM 1668 C CA . SER A 1 214 ? 6.122 -13.076 -12.644 1.00 94.88 214 SER A CA 1
ATOM 1669 C C . SER A 1 214 ? 5.898 -14.016 -11.464 1.00 94.88 214 SER A C 1
ATOM 1671 O O . SER A 1 214 ? 4.813 -14.025 -10.889 1.00 94.88 214 SER A O 1
ATOM 1673 N N . LEU A 1 215 ? 6.936 -14.739 -11.031 1.00 95.62 215 LEU A N 1
ATOM 1674 C CA . LEU A 1 215 ? 6.861 -15.643 -9.883 1.00 95.62 215 LEU A CA 1
ATOM 1675 C C . LEU A 1 215 ? 6.447 -14.900 -8.608 1.00 95.62 215 LEU A C 1
ATOM 1677 O O . LEU A 1 215 ? 5.485 -15.291 -7.948 1.00 95.62 215 LEU A O 1
ATOM 1681 N N . THR A 1 216 ? 7.129 -13.794 -8.302 1.00 95.38 216 THR A N 1
ATOM 1682 C CA . THR A 1 216 ? 6.832 -12.966 -7.126 1.00 95.38 216 THR A CA 1
ATOM 1683 C C . THR A 1 216 ? 5.406 -12.431 -7.177 1.00 95.38 216 THR A C 1
ATOM 1685 O O . THR A 1 216 ? 4.680 -12.487 -6.189 1.00 95.38 216 THR A O 1
ATOM 1688 N N . SER A 1 217 ? 4.960 -11.958 -8.339 1.00 95.38 217 SER A N 1
ATOM 1689 C CA . SER A 1 217 ? 3.598 -11.455 -8.491 1.00 95.38 217 SER A CA 1
ATOM 1690 C C . SER A 1 217 ? 2.555 -12.545 -8.279 1.00 95.38 217 SER A C 1
ATOM 1692 O O . SER A 1 217 ? 1.561 -12.304 -7.596 1.00 95.38 217 SER A O 1
ATOM 1694 N N . MET A 1 218 ? 2.799 -13.751 -8.792 1.00 97.06 218 MET A N 1
ATOM 1695 C CA . MET A 1 218 ? 1.887 -14.884 -8.638 1.00 97.06 218 MET A CA 1
ATOM 1696 C C . MET A 1 218 ? 1.769 -15.354 -7.186 1.00 97.06 218 MET A C 1
ATOM 1698 O O . MET A 1 218 ? 0.662 -15.695 -6.769 1.00 97.06 218 MET A O 1
ATOM 1702 N N . ILE A 1 219 ? 2.832 -15.264 -6.374 1.00 97.38 219 ILE A N 1
ATOM 1703 C CA . ILE A 1 219 ? 2.747 -15.493 -4.916 1.00 97.38 219 ILE A CA 1
ATOM 1704 C C . ILE A 1 219 ? 1.678 -14.590 -4.294 1.00 97.38 219 ILE A C 1
ATOM 1706 O O . ILE A 1 219 ? 0.787 -15.062 -3.587 1.00 97.38 219 ILE A O 1
ATOM 1710 N N . TRP A 1 220 ? 1.738 -13.290 -4.574 1.00 96.69 220 TRP A N 1
ATOM 1711 C CA . TRP A 1 220 ? 0.848 -12.303 -3.962 1.00 96.69 220 TRP A CA 1
ATOM 1712 C C . TRP A 1 220 ? -0.579 -12.354 -4.509 1.00 96.69 220 TRP A C 1
ATOM 1714 O O . TRP A 1 220 ? -1.531 -12.175 -3.748 1.00 96.69 220 TRP A O 1
ATOM 1724 N N . ILE A 1 221 ? -0.748 -12.657 -5.798 1.00 97.31 221 ILE A N 1
ATOM 1725 C CA . ILE A 1 221 ? -2.065 -12.900 -6.409 1.00 97.31 221 ILE A CA 1
ATOM 1726 C C . ILE A 1 221 ? -2.722 -14.109 -5.764 1.00 97.31 221 ILE A C 1
ATOM 1728 O O . ILE A 1 221 ? -3.878 -14.029 -5.351 1.00 97.31 221 ILE A O 1
ATOM 1732 N N . GLY A 1 222 ? -1.980 -15.208 -5.627 1.00 98.12 222 GLY A N 1
ATOM 1733 C CA . GLY A 1 222 ? -2.462 -16.409 -4.962 1.00 98.12 222 GLY A CA 1
ATOM 1734 C C . GLY A 1 222 ? -2.793 -16.159 -3.492 1.00 98.12 222 GLY A C 1
ATOM 1735 O O . GLY A 1 222 ? -3.861 -16.566 -3.033 1.00 98.12 222 GLY A O 1
ATOM 1736 N N . LEU A 1 223 ? -1.940 -15.422 -2.770 1.00 98.25 223 LEU A N 1
ATOM 1737 C CA . LEU A 1 223 ? -2.195 -15.019 -1.385 1.00 98.25 223 LEU A CA 1
ATOM 1738 C C . LEU A 1 223 ? -3.503 -14.229 -1.269 1.00 98.25 223 LEU A C 1
ATOM 1740 O O . LEU A 1 223 ? -4.356 -14.558 -0.442 1.00 98.25 223 LEU A O 1
ATOM 1744 N N . PHE A 1 224 ? -3.680 -13.207 -2.110 1.00 98.19 224 PHE A N 1
ATOM 1745 C CA . PHE A 1 224 ? -4.903 -12.411 -2.157 1.00 98.19 224 PHE A CA 1
ATOM 1746 C C . PHE A 1 224 ? -6.123 -13.275 -2.486 1.00 98.19 224 PHE A C 1
ATOM 1748 O O . PHE A 1 224 ? -7.104 -13.234 -1.744 1.00 98.19 224 PHE A O 1
ATOM 1755 N N . ALA A 1 225 ? -6.057 -14.086 -3.544 1.00 98.56 225 ALA A N 1
ATOM 1756 C CA . ALA A 1 225 ? -7.153 -14.943 -3.985 1.00 98.56 225 ALA A CA 1
ATOM 1757 C C . ALA A 1 225 ? -7.577 -15.936 -2.894 1.00 98.56 225 ALA A C 1
ATOM 1759 O O . ALA A 1 225 ? -8.769 -16.088 -2.632 1.00 98.56 225 ALA A O 1
ATOM 1760 N N . GLY A 1 226 ? -6.616 -16.550 -2.201 1.00 98.56 226 GLY A N 1
ATOM 1761 C CA . GLY A 1 226 ? -6.873 -17.442 -1.075 1.00 98.56 226 GLY A CA 1
ATOM 1762 C C . GLY A 1 226 ? -7.548 -16.728 0.098 1.00 98.56 226 GLY A C 1
ATOM 1763 O O . GLY A 1 226 ? -8.616 -17.143 0.558 1.00 98.56 226 GLY A O 1
ATOM 1764 N N . LEU A 1 227 ? -6.982 -15.603 0.549 1.00 98.31 227 LEU A N 1
ATOM 1765 C CA . LEU A 1 227 ? -7.567 -14.794 1.627 1.00 98.31 227 LEU A CA 1
ATOM 1766 C C . LEU A 1 227 ? -8.971 -14.285 1.271 1.00 98.31 227 LEU A C 1
ATOM 1768 O O . LEU A 1 227 ? -9.848 -14.247 2.133 1.00 98.31 227 LEU A O 1
ATOM 1772 N N . PHE A 1 228 ? -9.194 -13.911 0.013 1.00 98.50 228 PHE A N 1
ATOM 1773 C CA . PHE A 1 228 ? -10.483 -13.464 -0.503 1.00 98.50 228 PHE A CA 1
ATOM 1774 C C . PHE A 1 228 ? -11.505 -14.608 -0.572 1.00 98.50 228 PHE A C 1
ATOM 1776 O O . PHE A 1 228 ? -12.642 -14.447 -0.124 1.00 98.50 228 PHE A O 1
ATOM 1783 N N . ALA A 1 229 ? -11.099 -15.791 -1.043 1.00 98.56 229 ALA A N 1
ATOM 1784 C CA . ALA A 1 229 ? -11.939 -16.987 -1.072 1.00 98.56 229 ALA A CA 1
ATOM 1785 C C . ALA A 1 229 ? -12.402 -17.396 0.333 1.00 98.56 229 ALA A C 1
ATOM 1787 O O . ALA A 1 229 ? -13.560 -17.774 0.512 1.00 98.56 229 ALA A O 1
ATOM 1788 N N . PHE A 1 230 ? -11.544 -17.248 1.348 1.00 98.25 230 PHE A N 1
ATOM 1789 C CA . PHE A 1 230 ? -11.942 -17.452 2.740 1.00 98.25 230 PHE A CA 1
ATOM 1790 C C . PHE A 1 230 ? -13.080 -16.505 3.165 1.00 98.25 230 PHE A C 1
ATOM 1792 O O . PHE A 1 230 ? -14.042 -16.952 3.796 1.00 98.25 230 PHE A O 1
ATOM 1799 N N . GLU A 1 231 ? -13.015 -15.218 2.797 1.00 97.88 231 GLU A N 1
ATOM 1800 C CA . GLU A 1 231 ? -14.074 -14.240 3.103 1.00 97.88 231 GLU A CA 1
ATOM 1801 C C . GLU A 1 231 ? -15.406 -14.589 2.417 1.00 97.88 231 GLU A C 1
ATOM 1803 O O . GLU A 1 231 ? -16.474 -14.464 3.031 1.00 97.88 231 GLU A O 1
ATOM 1808 N N . ILE A 1 232 ? -15.350 -15.097 1.179 1.00 98.00 232 ILE A N 1
ATOM 1809 C CA . ILE A 1 232 ? -16.521 -15.623 0.460 1.00 98.00 232 ILE A CA 1
ATOM 1810 C C . ILE A 1 232 ? -17.085 -16.848 1.187 1.00 98.00 232 ILE A C 1
ATOM 1812 O O . ILE A 1 232 ? -18.280 -16.891 1.487 1.00 98.00 232 ILE A O 1
ATOM 1816 N N . PHE A 1 233 ? -16.235 -17.820 1.521 1.00 97.75 233 PHE A N 1
ATOM 1817 C CA . PHE A 1 233 ? -16.638 -19.074 2.159 1.00 97.75 233 PHE A CA 1
ATOM 1818 C C . PHE A 1 233 ? -17.331 -18.843 3.510 1.00 97.75 233 PHE A C 1
ATOM 1820 O O . PHE A 1 233 ? -18.397 -19.402 3.776 1.00 97.75 233 PHE A O 1
ATOM 1827 N N . ARG A 1 234 ? -16.795 -17.944 4.347 1.00 96.12 234 ARG A N 1
ATOM 1828 C CA . ARG A 1 234 ? -17.426 -17.563 5.630 1.00 96.12 234 ARG A CA 1
ATOM 1829 C C . ARG A 1 234 ? -18.649 -16.647 5.476 1.00 96.12 234 ARG A C 1
ATOM 1831 O O . ARG A 1 234 ? -19.319 -16.346 6.476 1.00 96.12 234 ARG A O 1
ATOM 1838 N N . LYS A 1 235 ? -18.941 -16.209 4.246 1.00 96.44 235 LYS A N 1
ATOM 1839 C CA . LYS A 1 235 ? -20.029 -15.295 3.868 1.00 96.44 235 LYS A CA 1
ATOM 1840 C C . LYS A 1 235 ? -19.931 -13.930 4.559 1.00 96.44 235 LYS A C 1
ATOM 1842 O O . LYS A 1 235 ? -20.957 -13.359 4.944 1.00 96.44 235 LYS A O 1
ATOM 1847 N N . ASP A 1 236 ? -18.719 -13.399 4.749 1.00 94.81 236 ASP A N 1
ATOM 1848 C CA . ASP A 1 236 ? -18.539 -12.029 5.247 1.00 94.81 236 ASP A CA 1
ATOM 1849 C C . ASP A 1 236 ? -18.508 -11.032 4.086 1.00 94.81 236 ASP A C 1
ATOM 1851 O O . ASP A 1 236 ? -17.472 -10.522 3.659 1.00 94.81 236 ASP A O 1
ATOM 1855 N N . TRP A 1 237 ? -19.700 -10.729 3.576 1.00 95.50 237 TRP A N 1
ATOM 1856 C CA . TRP A 1 237 ? -19.866 -9.832 2.436 1.00 95.50 237 TRP A CA 1
ATOM 1857 C C . TRP A 1 237 ? -19.373 -8.402 2.678 1.00 95.50 237 TRP A C 1
ATOM 1859 O O . TRP A 1 237 ? -19.154 -7.683 1.706 1.00 95.50 237 TRP A O 1
ATOM 1869 N N . ARG A 1 238 ? -19.195 -7.962 3.934 1.00 94.62 238 ARG A N 1
ATOM 1870 C CA . ARG A 1 238 ? -18.581 -6.654 4.212 1.00 94.62 238 ARG A CA 1
ATOM 1871 C C . ARG A 1 238 ? -17.107 -6.689 3.821 1.00 94.62 238 ARG A C 1
ATOM 1873 O O . ARG A 1 238 ? -16.664 -5.804 3.098 1.00 94.62 238 ARG A O 1
ATOM 1880 N N . ASN A 1 239 ? -16.390 -7.722 4.252 1.00 95.62 239 ASN A N 1
ATOM 1881 C CA . ASN A 1 239 ? -14.976 -7.906 3.936 1.00 95.62 239 ASN A CA 1
ATOM 1882 C C . ASN A 1 239 ? -14.752 -8.200 2.451 1.00 95.62 239 ASN A C 1
ATOM 1884 O O . ASN A 1 239 ? -13.843 -7.627 1.860 1.00 95.62 239 ASN A O 1
ATOM 1888 N N . VAL A 1 240 ? -15.610 -9.019 1.828 1.00 97.88 240 VAL A N 1
ATOM 1889 C CA . VAL A 1 240 ? -15.560 -9.273 0.375 1.00 97.88 240 VAL A CA 1
ATOM 1890 C C . VAL A 1 240 ? -15.687 -7.962 -0.402 1.00 97.88 240 VAL A C 1
ATOM 1892 O O . VAL A 1 240 ? -14.862 -7.672 -1.263 1.00 97.88 240 VAL A O 1
ATOM 1895 N N . LYS A 1 241 ? -16.688 -7.133 -0.073 1.00 98.06 241 LYS A N 1
ATOM 1896 C CA . LYS A 1 241 ? -16.886 -5.840 -0.742 1.00 98.06 241 LYS A CA 1
ATOM 1897 C C . LYS A 1 241 ? -15.735 -4.874 -0.470 1.00 98.06 241 LYS A C 1
ATOM 1899 O O . LYS A 1 241 ? -15.286 -4.235 -1.409 1.00 98.06 241 LYS A O 1
ATOM 1904 N N . LEU A 1 242 ? -15.225 -4.804 0.763 1.00 97.94 242 LEU A N 1
ATOM 1905 C CA . LEU A 1 242 ? -14.060 -3.976 1.093 1.00 97.94 242 LEU A CA 1
ATOM 1906 C C . LEU A 1 242 ? -12.835 -4.377 0.262 1.00 97.94 242 LEU A C 1
ATOM 1908 O O . LEU A 1 242 ? -12.229 -3.522 -0.376 1.00 97.94 242 LEU A O 1
ATOM 1912 N N . ALA A 1 243 ? -12.489 -5.666 0.250 1.00 98.25 243 ALA A N 1
ATOM 1913 C CA . ALA A 1 243 ? -11.350 -6.185 -0.500 1.00 98.25 243 ALA A CA 1
ATOM 1914 C C . ALA A 1 243 ? -11.495 -5.941 -2.006 1.00 98.25 243 ALA A C 1
ATOM 1916 O O . ALA A 1 243 ? -10.539 -5.515 -2.648 1.00 98.25 243 ALA A O 1
ATOM 1917 N N . LEU A 1 244 ? -12.697 -6.144 -2.556 1.00 98.44 244 LEU A N 1
ATOM 1918 C CA . LEU A 1 244 ? -12.970 -5.918 -3.971 1.00 98.44 244 LEU A CA 1
ATOM 1919 C C . LEU A 1 244 ? -12.925 -4.429 -4.339 1.00 98.44 244 LEU A C 1
ATOM 1921 O O . LEU A 1 244 ? -12.305 -4.078 -5.336 1.00 98.44 244 LEU A O 1
ATOM 1925 N N . THR A 1 245 ? -13.536 -3.543 -3.544 1.00 98.62 245 THR A N 1
ATOM 1926 C CA . THR A 1 245 ? -13.488 -2.092 -3.789 1.00 98.62 245 THR A CA 1
ATOM 1927 C C . THR A 1 245 ? -12.059 -1.567 -3.695 1.00 98.62 245 THR A C 1
ATOM 1929 O O . THR A 1 245 ? -11.638 -0.822 -4.577 1.00 98.62 245 THR A O 1
ATOM 1932 N N . MET A 1 246 ? -11.297 -1.984 -2.677 1.00 98.50 246 MET A N 1
ATOM 1933 C CA . MET A 1 246 ? -9.888 -1.611 -2.548 1.00 98.50 246 MET A CA 1
ATOM 1934 C C . MET A 1 246 ? -9.055 -2.134 -3.720 1.00 98.50 246 MET A C 1
ATOM 1936 O O . MET A 1 246 ? -8.330 -1.364 -4.341 1.00 98.50 246 MET A O 1
ATOM 1940 N N . GLY A 1 247 ? -9.176 -3.422 -4.050 1.00 98.38 247 GLY A N 1
ATOM 1941 C CA . GLY A 1 247 ? -8.432 -4.036 -5.147 1.00 98.38 247 GLY A CA 1
ATOM 1942 C C . GLY A 1 247 ? -8.743 -3.393 -6.495 1.00 98.38 247 GLY A C 1
ATOM 1943 O O . GLY A 1 247 ? -7.834 -2.923 -7.170 1.00 98.38 247 GLY A O 1
ATOM 1944 N N . LEU A 1 248 ? -10.021 -3.293 -6.872 1.00 98.62 248 LEU A N 1
ATOM 1945 C CA . LEU A 1 248 ? -10.414 -2.701 -8.154 1.00 98.62 248 LEU A CA 1
ATOM 1946 C C . LEU A 1 248 ? -10.047 -1.218 -8.253 1.00 98.62 248 LEU A C 1
ATOM 1948 O O . LEU A 1 248 ? -9.623 -0.777 -9.317 1.00 98.62 248 LEU A O 1
ATOM 1952 N N . GLY A 1 249 ? -10.172 -0.450 -7.166 1.00 98.44 249 GLY A N 1
ATOM 1953 C CA . GLY A 1 249 ? -9.788 0.962 -7.167 1.00 98.44 249 GLY A CA 1
ATOM 1954 C C . GLY A 1 249 ? -8.305 1.163 -7.488 1.00 98.44 249 GLY A C 1
ATOM 1955 O O . GLY A 1 249 ? -7.964 1.969 -8.354 1.00 98.44 249 GLY A O 1
ATOM 1956 N N . PHE A 1 250 ? -7.422 0.369 -6.877 1.00 98.19 250 PHE A N 1
ATOM 1957 C CA . PHE A 1 250 ? -5.992 0.401 -7.194 1.00 98.19 250 PHE A CA 1
ATOM 1958 C C . PHE A 1 250 ? -5.674 -0.182 -8.575 1.00 98.19 250 PHE A C 1
ATOM 1960 O O . PHE A 1 250 ? -4.837 0.376 -9.280 1.00 98.19 250 PHE A O 1
ATOM 1967 N N . ALA A 1 251 ? -6.347 -1.258 -8.990 1.00 98.19 251 ALA A N 1
ATOM 1968 C CA . ALA A 1 251 ? -6.177 -1.865 -10.312 1.00 98.19 251 ALA A CA 1
ATOM 1969 C C . ALA A 1 251 ? -6.473 -0.869 -11.445 1.00 98.19 251 ALA A C 1
ATOM 1971 O O . ALA A 1 251 ? -5.700 -0.735 -12.400 1.00 98.19 251 ALA A O 1
ATOM 1972 N N . LEU A 1 252 ? -7.570 -0.118 -11.302 1.00 98.31 252 LEU A N 1
ATOM 1973 C CA . LEU A 1 252 ? -7.944 0.946 -12.226 1.00 98.31 252 LEU A CA 1
ATOM 1974 C C . LEU A 1 252 ? -6.933 2.090 -12.201 1.00 98.31 252 LEU A C 1
ATOM 1976 O O . LEU A 1 252 ? -6.506 2.518 -13.267 1.00 98.31 252 LEU A O 1
ATOM 1980 N N . ALA A 1 253 ? -6.505 2.546 -11.019 1.00 97.62 253 ALA A N 1
ATOM 1981 C CA . ALA A 1 253 ? -5.501 3.603 -10.905 1.00 97.62 253 ALA A CA 1
ATOM 1982 C C . ALA A 1 253 ? -4.212 3.242 -11.655 1.00 97.62 253 ALA A C 1
ATOM 1984 O O . ALA A 1 253 ? -3.743 3.997 -12.503 1.00 97.62 253 ALA A O 1
ATOM 1985 N N . PHE A 1 254 ? -3.684 2.050 -11.390 1.00 97.06 254 PHE A N 1
ATOM 1986 C CA . PHE A 1 254 ? -2.481 1.532 -12.029 1.00 97.06 254 PHE A CA 1
ATOM 1987 C C . PHE A 1 254 ? -2.561 1.542 -13.550 1.00 97.06 254 PHE A C 1
ATOM 1989 O O . PHE A 1 254 ? -1.652 2.025 -14.225 1.00 97.06 254 PHE A O 1
ATOM 1996 N N . SER A 1 255 ? -3.666 1.010 -14.065 1.00 97.00 255 SER A N 1
ATOM 1997 C CA . SER A 1 255 ? -3.858 0.796 -15.496 1.00 97.00 255 SER A CA 1
ATOM 1998 C C . SER A 1 255 ? -4.153 2.099 -16.221 1.00 97.00 255 SER A C 1
ATOM 2000 O O . SER A 1 255 ? -3.538 2.383 -17.239 1.00 97.00 255 SER A O 1
ATOM 2002 N N . ILE A 1 256 ? -5.074 2.911 -15.697 1.00 96.69 256 ILE A N 1
ATOM 2003 C CA . ILE A 1 256 ? -5.498 4.157 -16.343 1.00 96.69 256 ILE A CA 1
ATOM 2004 C C . ILE A 1 256 ? -4.327 5.129 -16.390 1.00 96.69 256 ILE A C 1
ATOM 2006 O O . ILE A 1 256 ? -4.007 5.645 -17.457 1.00 96.69 256 ILE A O 1
ATOM 2010 N N . PHE A 1 257 ? -3.645 5.348 -15.262 1.00 96.69 257 PHE A N 1
ATOM 2011 C CA . PHE A 1 257 ? -2.575 6.340 -15.198 1.00 96.69 257 PHE A CA 1
ATOM 2012 C C . PHE A 1 257 ? -1.299 5.908 -15.915 1.00 96.69 257 PHE A C 1
ATOM 2014 O O . PHE A 1 257 ? -0.438 6.752 -16.151 1.00 96.69 257 PHE A O 1
ATOM 2021 N N . ALA A 1 258 ? -1.188 4.654 -16.361 1.00 94.94 258 ALA A N 1
ATOM 2022 C CA . ALA A 1 258 ? -0.088 4.224 -17.222 1.00 94.94 258 ALA A CA 1
ATOM 2023 C C . ALA A 1 258 ? 0.006 5.038 -18.534 1.00 94.94 258 ALA A C 1
ATOM 2025 O O . ALA A 1 258 ? 1.025 4.991 -19.217 1.00 94.94 258 ALA A O 1
ATOM 2026 N N . PHE A 1 259 ? -1.001 5.857 -18.874 1.00 92.50 259 PHE A N 1
ATOM 2027 C CA . PHE A 1 259 ? -0.891 6.829 -19.964 1.00 92.50 259 PHE A CA 1
ATOM 2028 C C . PHE A 1 259 ? 0.289 7.810 -19.800 1.00 92.50 259 PHE A C 1
ATOM 2030 O O . PHE A 1 259 ? 0.812 8.294 -20.804 1.00 92.50 259 PHE A O 1
ATOM 2037 N N . TRP A 1 260 ? 0.743 8.093 -18.568 1.00 92.62 260 TRP A N 1
ATOM 2038 C CA . TRP A 1 260 ? 1.879 8.992 -18.318 1.00 92.62 260 TRP A CA 1
ATOM 2039 C C . TRP A 1 260 ? 3.159 8.547 -19.034 1.00 92.62 260 TRP A C 1
ATOM 2041 O O . TRP A 1 260 ? 3.986 9.386 -19.376 1.00 92.62 260 TRP A O 1
ATOM 2051 N N . HIS A 1 261 ? 3.291 7.259 -19.355 1.00 88.75 261 HIS A N 1
ATOM 2052 C CA . HIS A 1 261 ? 4.415 6.720 -20.122 1.00 88.75 261 HIS A CA 1
ATOM 2053 C C . HIS A 1 261 ? 4.531 7.261 -21.543 1.00 88.75 261 HIS A C 1
ATOM 2055 O O . HIS A 1 261 ? 5.615 7.214 -22.121 1.00 88.75 261 HIS A O 1
ATOM 2061 N N . PHE A 1 262 ? 3.439 7.779 -22.099 1.00 88.06 262 PHE A N 1
ATOM 2062 C CA . PHE A 1 262 ? 3.444 8.454 -23.393 1.00 88.06 262 PHE A CA 1
ATOM 2063 C C . PHE A 1 262 ? 3.725 9.956 -23.254 1.00 88.06 262 PHE A C 1
ATOM 2065 O O . PHE A 1 262 ? 3.737 10.664 -24.254 1.00 88.06 262 PHE A O 1
ATOM 2072 N N . GLY A 1 263 ? 3.983 10.450 -22.034 1.00 83.06 263 GLY A N 1
ATOM 2073 C CA . GLY A 1 263 ? 4.277 11.851 -21.718 1.00 83.06 263 GLY A CA 1
ATOM 2074 C C . GLY A 1 263 ? 5.281 12.505 -22.663 1.00 83.06 263 GLY A C 1
ATOM 2075 O O . GLY A 1 263 ? 4.947 13.537 -23.242 1.00 83.06 263 GLY A O 1
ATOM 2076 N N . PRO A 1 264 ? 6.454 11.891 -22.908 1.00 82.50 264 PRO A N 1
ATOM 2077 C CA . PRO A 1 264 ? 7.436 12.427 -23.853 1.00 82.50 264 PRO A CA 1
ATOM 2078 C C . PRO A 1 264 ? 6.930 12.543 -25.299 1.00 82.50 264 PRO A C 1
ATOM 2080 O O . PRO A 1 264 ? 7.491 13.294 -26.088 1.00 82.50 264 PRO A O 1
ATOM 2083 N N . THR A 1 265 ? 5.887 11.797 -25.669 1.00 83.75 265 THR A N 1
ATOM 2084 C CA . THR A 1 265 ? 5.275 11.841 -27.004 1.00 83.75 265 THR A CA 1
ATOM 2085 C C . THR A 1 265 ? 4.278 12.992 -27.147 1.00 83.75 265 THR A C 1
ATOM 2087 O O . THR A 1 265 ? 4.120 13.511 -28.247 1.00 83.75 265 THR A O 1
ATOM 2090 N N . PHE A 1 266 ? 3.607 13.406 -26.065 1.00 82.44 266 PHE A N 1
ATOM 2091 C CA . PHE A 1 266 ? 2.556 14.434 -26.113 1.00 82.44 266 PHE A CA 1
ATOM 2092 C C . PHE A 1 266 ? 2.891 15.737 -25.372 1.00 82.44 266 PHE A C 1
ATOM 2094 O O . PHE A 1 266 ? 2.110 16.685 -25.427 1.00 82.44 266 PHE A O 1
ATOM 2101 N N . SER A 1 267 ? 4.030 15.814 -24.682 1.00 80.12 267 SER A N 1
ATOM 2102 C CA . SER A 1 267 ? 4.477 17.006 -23.962 1.00 80.12 267 SER A CA 1
ATOM 2103 C C . SER A 1 267 ? 5.959 17.267 -24.201 1.00 80.12 267 SER A C 1
ATOM 2105 O O . SER A 1 267 ? 6.798 16.391 -24.009 1.00 80.12 267 SER A O 1
ATOM 2107 N N . THR A 1 268 ? 6.286 18.506 -24.570 1.00 80.12 268 THR A N 1
ATOM 2108 C CA . THR A 1 268 ? 7.670 18.999 -24.659 1.00 80.12 268 THR A CA 1
ATOM 2109 C C . THR A 1 268 ? 8.233 19.407 -23.300 1.00 80.12 268 THR A C 1
ATOM 2111 O O . THR A 1 268 ? 9.436 19.633 -23.169 1.00 80.12 268 THR A O 1
ATOM 2114 N N . LEU A 1 269 ? 7.381 19.513 -22.275 1.00 75.75 269 LEU A N 1
ATOM 2115 C CA . LEU A 1 269 ? 7.835 19.790 -20.922 1.00 75.75 269 LEU A CA 1
ATOM 2116 C C . LEU A 1 269 ? 8.563 18.550 -20.383 1.00 75.75 269 LEU A C 1
ATOM 2118 O O . LEU A 1 269 ? 8.022 17.447 -20.501 1.00 75.75 269 LEU A O 1
ATOM 2122 N N . PRO A 1 270 ? 9.737 18.708 -19.742 1.00 74.81 270 PRO A N 1
ATOM 2123 C CA . PRO A 1 270 ? 10.481 17.614 -19.121 1.00 74.81 270 PRO A CA 1
ATOM 2124 C C . PRO A 1 270 ? 9.785 17.173 -17.825 1.00 74.81 270 PRO A C 1
ATOM 2126 O O . PRO A 1 270 ? 10.279 17.375 -16.715 1.00 74.81 270 PRO A O 1
ATOM 2129 N N . ILE A 1 271 ? 8.578 16.635 -17.972 1.00 75.50 271 ILE A N 1
ATOM 2130 C CA . ILE A 1 271 ? 7.758 16.114 -16.891 1.00 75.50 271 ILE A CA 1
ATOM 2131 C C . ILE A 1 271 ? 8.313 14.740 -16.535 1.00 75.50 271 ILE A C 1
ATOM 2133 O O . ILE A 1 271 ? 8.390 13.851 -17.382 1.00 75.50 271 ILE A O 1
ATOM 2137 N N . ASP A 1 272 ? 8.675 14.563 -15.267 1.00 84.25 272 ASP A N 1
ATOM 2138 C CA . ASP A 1 272 ? 9.012 13.254 -14.717 1.00 84.25 272 ASP A CA 1
ATOM 2139 C C . ASP A 1 272 ? 7.751 12.379 -14.730 1.00 84.25 272 ASP A C 1
ATOM 2141 O O . ASP A 1 272 ? 6.892 12.455 -13.843 1.00 84.25 272 ASP A O 1
ATOM 2145 N N . TRP A 1 273 ? 7.594 11.602 -15.801 1.00 88.56 273 TRP A N 1
ATOM 2146 C CA . TRP A 1 273 ? 6.410 10.783 -16.023 1.00 88.56 273 TRP A CA 1
ATOM 2147 C C . TRP A 1 273 ? 6.223 9.752 -14.907 1.00 88.56 273 TRP A C 1
ATOM 2149 O O . TRP A 1 273 ? 5.085 9.457 -14.548 1.00 88.56 273 TRP A O 1
ATOM 2159 N N . TRP A 1 274 ? 7.316 9.245 -14.326 1.00 89.75 274 TRP A N 1
ATOM 2160 C CA . TRP A 1 274 ? 7.275 8.230 -13.276 1.00 89.75 274 TRP A CA 1
ATOM 2161 C C . TRP A 1 274 ? 6.698 8.818 -11.995 1.00 89.75 274 TRP A C 1
ATOM 2163 O O . TRP A 1 274 ? 5.757 8.261 -11.429 1.00 89.75 274 TRP A O 1
ATOM 2173 N N . LYS A 1 275 ? 7.161 10.006 -11.589 1.00 87.94 275 LYS A N 1
ATOM 2174 C CA . LYS A 1 275 ? 6.583 10.709 -10.433 1.00 87.94 275 LYS A CA 1
ATOM 2175 C C . LYS A 1 275 ? 5.125 11.091 -10.648 1.00 87.94 275 LYS A C 1
ATOM 2177 O O . LYS A 1 275 ? 4.335 10.988 -9.715 1.00 87.94 275 LYS A O 1
ATOM 2182 N N . ASN A 1 276 ? 4.744 11.510 -11.854 1.00 89.94 276 ASN A N 1
ATOM 2183 C CA . ASN A 1 276 ? 3.349 11.857 -12.148 1.00 89.94 276 ASN A CA 1
ATOM 2184 C C . ASN A 1 276 ? 2.438 10.627 -12.153 1.00 89.94 276 ASN A C 1
ATOM 2186 O O . ASN A 1 276 ? 1.314 10.696 -11.649 1.00 89.94 276 ASN A O 1
ATOM 2190 N N . TRP A 1 277 ? 2.934 9.498 -12.657 1.00 94.06 277 TRP A N 1
ATOM 2191 C CA . TRP A 1 277 ? 2.250 8.213 -12.584 1.00 94.06 277 TRP A CA 1
ATOM 2192 C C . TRP A 1 277 ? 2.031 7.777 -11.135 1.00 94.06 277 TRP A C 1
ATOM 2194 O O . TRP A 1 277 ? 0.887 7.567 -10.730 1.00 94.06 277 TRP A O 1
ATOM 2204 N N . GLU A 1 278 ? 3.091 7.759 -10.326 1.00 93.69 278 GLU A N 1
ATOM 2205 C CA . GLU A 1 278 ? 3.026 7.429 -8.900 1.00 93.69 278 GLU A CA 1
ATOM 2206 C C . GLU A 1 278 ? 2.082 8.378 -8.141 1.00 93.69 278 GLU A C 1
ATOM 2208 O O . GLU A 1 278 ? 1.176 7.926 -7.440 1.00 93.69 278 GLU A O 1
ATOM 2213 N N . MET A 1 279 ? 2.206 9.695 -8.343 1.00 93.81 279 MET A N 1
ATOM 2214 C CA . MET A 1 279 ? 1.321 10.702 -7.742 1.00 93.81 279 MET A CA 1
ATOM 2215 C C . MET A 1 279 ? -0.149 10.468 -8.104 1.00 93.81 279 MET A C 1
ATOM 2217 O O . MET A 1 279 ? -1.024 10.566 -7.244 1.00 93.81 279 MET A O 1
ATOM 2221 N N . SER A 1 280 ? -0.436 10.146 -9.367 1.00 95.81 280 SER A N 1
ATOM 2222 C CA . SER A 1 280 ? -1.805 9.913 -9.836 1.00 95.81 280 SER A CA 1
ATOM 2223 C C . SER A 1 280 ? -2.399 8.639 -9.241 1.00 95.81 280 SER A C 1
ATOM 2225 O O . SER A 1 280 ? -3.562 8.632 -8.827 1.00 95.81 280 SER A O 1
ATOM 2227 N N . ILE A 1 281 ? -1.592 7.579 -9.120 1.00 96.56 281 ILE A N 1
ATOM 2228 C CA . ILE A 1 281 ? -2.019 6.364 -8.425 1.00 96.56 281 ILE A CA 1
ATOM 2229 C C . ILE A 1 281 ? -2.264 6.649 -6.952 1.00 96.56 281 ILE A C 1
ATOM 2231 O O . ILE A 1 281 ? -3.297 6.242 -6.429 1.00 96.56 281 ILE A O 1
ATOM 2235 N N . GLY A 1 282 ? -1.370 7.375 -6.285 1.00 97.00 282 GLY A N 1
ATOM 2236 C CA . GLY A 1 282 ? -1.562 7.779 -4.898 1.00 97.00 282 GLY A CA 1
ATOM 2237 C C . GLY A 1 282 ? -2.837 8.593 -4.706 1.00 97.00 282 GLY A C 1
ATOM 2238 O O . GLY A 1 282 ? -3.617 8.329 -3.792 1.00 97.00 282 GLY A O 1
ATOM 2239 N N . PHE A 1 283 ? -3.107 9.545 -5.598 1.00 97.06 283 PHE A N 1
ATOM 2240 C CA . PHE A 1 283 ? -4.331 10.338 -5.561 1.00 97.06 283 PHE A CA 1
ATOM 2241 C C . PHE A 1 283 ? -5.576 9.446 -5.641 1.00 97.06 283 PHE A C 1
ATOM 2243 O O . PHE A 1 283 ? -6.439 9.493 -4.763 1.00 97.06 283 PHE A O 1
ATOM 2250 N N . PHE A 1 284 ? -5.651 8.570 -6.644 1.00 98.25 284 PHE A N 1
ATOM 2251 C CA . PHE A 1 284 ? -6.815 7.706 -6.856 1.00 98.25 284 PHE A CA 1
ATOM 2252 C C . PHE A 1 284 ? -6.919 6.559 -5.838 1.00 98.25 284 PHE A C 1
ATOM 2254 O O . PHE A 1 284 ? -8.016 6.169 -5.430 1.00 98.25 284 PHE A O 1
ATOM 2261 N N . GLY A 1 285 ? -5.790 6.047 -5.356 1.00 98.00 285 GLY A N 1
ATOM 2262 C CA . GLY A 1 285 ? -5.722 5.135 -4.218 1.00 98.00 285 GLY A CA 1
ATOM 2263 C C . GLY A 1 285 ? -6.305 5.789 -2.966 1.00 98.00 285 GLY A C 1
ATOM 2264 O O . GLY A 1 285 ? -7.105 5.180 -2.257 1.00 98.00 285 GLY A O 1
ATOM 2265 N N . GLY A 1 286 ? -6.019 7.074 -2.751 1.00 98.00 286 GLY A N 1
ATOM 2266 C CA . GLY A 1 286 ? -6.642 7.876 -1.707 1.00 98.00 286 GLY A CA 1
ATOM 2267 C C . GLY A 1 286 ? -8.154 8.052 -1.882 1.00 98.00 286 GLY A C 1
ATOM 2268 O O . GLY A 1 286 ? -8.897 7.873 -0.913 1.00 98.00 286 GLY A O 1
ATOM 2269 N N . ILE A 1 287 ? -8.638 8.296 -3.107 1.00 98.38 287 ILE A N 1
ATOM 2270 C CA . ILE A 1 287 ? -10.083 8.273 -3.413 1.00 98.38 287 ILE A CA 1
ATOM 2271 C C . ILE A 1 287 ? -10.674 6.918 -3.016 1.00 98.38 287 ILE A C 1
ATOM 2273 O O . ILE A 1 287 ? -11.698 6.865 -2.335 1.00 98.38 287 ILE A O 1
ATOM 2277 N N . THR A 1 288 ? -10.007 5.823 -3.384 1.00 98.62 288 THR A N 1
ATOM 2278 C CA . THR A 1 288 ? -10.438 4.452 -3.078 1.00 98.62 288 THR A CA 1
ATOM 2279 C C . THR A 1 288 ? -10.546 4.223 -1.569 1.00 98.62 288 THR A C 1
ATOM 2281 O O . THR A 1 288 ? -11.566 3.709 -1.098 1.00 98.62 288 THR A O 1
ATOM 2284 N N . PHE A 1 289 ? -9.559 4.672 -0.785 1.00 98.50 289 PHE A N 1
ATOM 2285 C CA . PHE A 1 289 ? -9.629 4.657 0.679 1.00 98.50 289 PHE A CA 1
ATOM 2286 C C . PHE A 1 289 ? -10.801 5.487 1.208 1.00 98.50 289 PHE A C 1
ATOM 2288 O O . PHE A 1 289 ? -11.538 5.008 2.067 1.00 98.50 289 PHE A O 1
ATOM 2295 N N . GLY A 1 290 ? -11.017 6.702 0.699 1.00 97.88 290 GLY A N 1
ATOM 2296 C CA . GLY A 1 290 ? -12.138 7.552 1.111 1.00 97.88 290 GLY A CA 1
ATOM 2297 C C . GLY A 1 290 ? -13.506 6.930 0.804 1.00 97.88 290 GLY A C 1
ATOM 2298 O O . GLY A 1 290 ? -14.399 6.937 1.654 1.00 97.88 290 GLY A O 1
ATOM 2299 N N . VAL A 1 291 ? -13.657 6.302 -0.365 1.00 98.19 291 VAL A N 1
ATOM 2300 C CA . VAL A 1 291 ? -14.855 5.532 -0.733 1.00 98.19 291 VAL A CA 1
ATOM 2301 C C . VAL A 1 291 ? -15.040 4.344 0.210 1.00 98.19 291 VAL A C 1
ATOM 2303 O O . VAL A 1 291 ? -16.134 4.147 0.739 1.00 98.19 291 VAL A O 1
ATOM 2306 N N . CYS A 1 292 ? -13.985 3.580 0.497 1.00 98.19 292 CYS A N 1
ATOM 2307 C CA . CYS A 1 292 ? -14.059 2.461 1.437 1.00 98.19 292 CYS A CA 1
ATOM 2308 C C . CYS A 1 292 ? -14.400 2.915 2.860 1.00 98.19 292 CYS A C 1
ATOM 2310 O O . CYS A 1 292 ? -15.184 2.258 3.548 1.00 98.19 292 CYS A O 1
ATOM 2312 N N . PHE A 1 293 ? -13.867 4.056 3.293 1.00 97.00 293 PHE A N 1
ATOM 2313 C CA . PHE A 1 293 ? -14.200 4.665 4.574 1.00 97.00 293 PHE A CA 1
ATOM 2314 C C . PHE A 1 293 ? -15.701 4.965 4.650 1.00 97.00 293 PHE A C 1
ATOM 2316 O O . PHE A 1 293 ? -16.377 4.543 5.592 1.00 97.00 293 PHE A O 1
ATOM 2323 N N . TYR A 1 294 ? -16.246 5.607 3.615 1.00 96.56 294 TYR A N 1
ATOM 2324 C CA . TYR A 1 294 ? -17.669 5.915 3.532 1.00 96.56 294 TYR A CA 1
ATOM 2325 C C . TYR A 1 294 ? -18.553 4.671 3.424 1.00 96.56 294 TYR A C 1
ATOM 2327 O O . TYR A 1 294 ? -19.648 4.662 3.976 1.00 96.56 294 TYR A O 1
ATOM 2335 N N . LEU A 1 295 ? -18.148 3.629 2.701 1.00 95.69 295 LEU A N 1
ATOM 2336 C CA . LEU A 1 295 ? -18.996 2.453 2.479 1.00 95.69 295 LEU A CA 1
ATOM 2337 C C . LEU A 1 295 ? -18.954 1.459 3.642 1.00 95.69 295 LEU A C 1
ATOM 2339 O O . LEU A 1 295 ? -19.972 0.838 3.953 1.00 95.69 295 LEU A O 1
ATOM 2343 N N . PHE A 1 296 ? -17.800 1.305 4.293 1.00 95.31 296 PHE A N 1
ATOM 2344 C CA . PHE A 1 296 ? -17.559 0.191 5.213 1.00 95.31 296 PHE A CA 1
ATOM 2345 C C . PHE A 1 296 ? -17.243 0.618 6.647 1.00 95.31 296 PHE A C 1
ATOM 2347 O O . PHE A 1 296 ? -17.324 -0.221 7.544 1.00 95.31 296 PHE A O 1
ATOM 2354 N N . ASN A 1 297 ? -16.935 1.896 6.892 1.00 94.75 297 ASN A N 1
ATOM 2355 C CA . ASN A 1 297 ? -16.540 2.396 8.211 1.00 94.75 297 ASN A CA 1
ATOM 2356 C C . ASN A 1 297 ? -17.517 3.413 8.827 1.00 94.75 297 ASN A C 1
ATOM 2358 O O . ASN A 1 297 ? -17.128 4.216 9.680 1.00 94.75 297 ASN A O 1
ATOM 2362 N N . ARG A 1 298 ? -18.785 3.415 8.400 1.00 91.00 298 ARG A N 1
ATOM 2363 C CA . ARG A 1 298 ? -19.814 4.262 9.022 1.00 91.00 298 ARG A CA 1
ATOM 2364 C C . ARG A 1 298 ? -20.147 3.810 10.445 1.00 91.00 298 ARG A C 1
ATOM 2366 O O . ARG A 1 298 ? -20.006 2.621 10.747 1.00 91.00 298 ARG A O 1
ATOM 2373 N N . PRO A 1 299 ? -20.640 4.734 11.292 1.00 89.12 299 PRO A N 1
ATOM 2374 C CA . PRO A 1 299 ? -21.256 4.378 12.560 1.00 89.12 299 PRO A CA 1
ATOM 2375 C C . PRO A 1 299 ? -22.370 3.369 12.316 1.00 89.12 299 PRO A C 1
ATOM 2377 O O . PRO A 1 299 ? -23.244 3.572 11.469 1.00 89.12 299 PRO A O 1
ATOM 2380 N N . SER A 1 300 ? -22.314 2.261 13.033 1.00 84.81 300 SER A N 1
ATOM 2381 C CA . SER A 1 300 ? -23.333 1.226 12.926 1.00 84.81 300 SER A CA 1
ATOM 2382 C C . SER A 1 300 ? -24.535 1.563 13.800 1.00 84.81 300 SER A C 1
ATOM 2384 O O . SER A 1 300 ? -24.440 2.374 14.722 1.00 84.81 300 SER A O 1
ATOM 2386 N N . LYS A 1 301 ? -25.689 0.952 13.510 1.00 83.69 301 LYS A N 1
ATOM 2387 C CA . LYS A 1 301 ? -26.902 1.165 14.314 1.00 83.69 301 LYS A CA 1
ATOM 2388 C C . LYS A 1 301 ? -26.653 0.700 15.755 1.00 83.69 301 LYS A C 1
ATOM 2390 O O . LYS A 1 301 ? -26.003 -0.327 15.950 1.00 83.69 301 LYS A O 1
ATOM 2395 N N . SER A 1 302 ? -27.199 1.411 16.746 1.00 71.75 302 SER A N 1
ATOM 2396 C CA . SER A 1 302 ? -27.033 1.099 18.180 1.00 71.75 302 SER A CA 1
ATOM 2397 C C . SER A 1 302 ? -27.332 -0.367 18.500 1.00 71.75 302 SER A C 1
ATOM 2399 O O . SER A 1 302 ? -26.543 -1.022 19.174 1.00 71.75 302 SER A O 1
ATOM 2401 N N . SER A 1 303 ? -28.380 -0.925 17.892 1.00 67.88 303 SER A N 1
ATOM 2402 C CA . SER A 1 303 ? -28.763 -2.333 18.030 1.00 67.88 303 SER A CA 1
ATOM 2403 C C . SER A 1 303 ? -27.682 -3.328 17.579 1.00 67.88 303 SER A C 1
ATOM 2405 O O . SER A 1 303 ? -27.590 -4.430 18.107 1.00 67.88 303 SER A O 1
ATOM 2407 N N . GLU A 1 304 ? -26.856 -2.992 16.582 1.00 75.25 304 GLU A N 1
ATOM 2408 C CA . GLU A 1 304 ? -25.753 -3.865 16.145 1.00 75.25 304 GLU A CA 1
ATOM 2409 C C . GLU A 1 304 ? -24.565 -3.811 17.110 1.00 75.25 304 GLU A C 1
ATOM 2411 O O . GLU A 1 304 ? -23.891 -4.824 17.317 1.00 75.25 304 GLU A O 1
ATOM 2416 N N . VAL A 1 305 ? -24.337 -2.641 17.709 1.00 70.25 305 VAL A N 1
ATOM 2417 C CA . VAL A 1 305 ? -23.298 -2.414 18.720 1.00 70.25 305 VAL A CA 1
ATOM 2418 C C . VAL A 1 305 ? -23.664 -3.126 20.024 1.00 70.25 305 VAL A C 1
ATOM 2420 O O . VAL A 1 305 ? -22.831 -3.824 20.598 1.00 70.25 305 VAL A O 1
ATOM 2423 N N . GLU A 1 306 ? -24.918 -3.018 20.464 1.00 64.00 306 GLU A N 1
ATOM 2424 C CA . GLU A 1 306 ? -25.430 -3.660 21.684 1.00 64.00 306 GLU A CA 1
ATOM 2425 C C . GLU A 1 306 ? -25.384 -5.187 21.618 1.00 64.00 306 GLU A C 1
ATOM 2427 O O . GLU A 1 306 ? -25.014 -5.832 22.594 1.00 64.00 306 GLU A O 1
ATOM 2432 N N . LEU A 1 307 ? -25.661 -5.769 20.448 1.00 61.12 307 LEU A N 1
ATOM 2433 C CA . LEU A 1 307 ? -25.565 -7.215 20.228 1.00 61.12 307 LEU A CA 1
ATOM 2434 C C . LEU A 1 307 ? -24.117 -7.732 20.149 1.00 61.12 307 LEU A C 1
ATOM 2436 O O . LEU A 1 307 ? -23.911 -8.909 19.855 1.00 61.12 307 LEU A O 1
ATOM 2440 N N . GLY A 1 308 ? -23.106 -6.869 20.316 1.00 62.44 308 GLY A N 1
ATOM 2441 C CA . GLY A 1 308 ? -21.695 -7.249 20.214 1.00 62.44 308 GLY A CA 1
ATOM 2442 C C . GLY A 1 308 ? -21.289 -7.746 18.823 1.00 62.44 308 GLY A C 1
ATOM 2443 O O . GLY A 1 308 ? -20.215 -8.321 18.661 1.00 62.44 308 GLY A O 1
ATOM 2444 N N . LYS A 1 309 ? -22.123 -7.519 17.796 1.00 62.41 309 LYS A N 1
ATOM 2445 C CA . LYS A 1 309 ? -21.835 -7.902 16.399 1.00 62.41 309 LYS A CA 1
ATOM 2446 C C . LYS A 1 309 ? -20.700 -7.071 15.805 1.00 62.41 309 LYS A C 1
ATOM 2448 O O . LYS A 1 309 ? -20.162 -7.408 14.758 1.00 62.41 309 LYS A O 1
ATOM 2453 N N . ILE A 1 310 ? -20.367 -5.970 16.469 1.00 60.97 310 ILE A N 1
ATOM 2454 C CA . ILE A 1 310 ? -19.307 -5.045 16.102 1.00 60.97 310 ILE A CA 1
ATOM 2455 C C . ILE A 1 310 ? -18.476 -4.848 17.355 1.00 60.97 310 ILE A C 1
ATOM 2457 O O . ILE A 1 310 ? -18.614 -3.866 18.075 1.00 60.97 310 ILE A O 1
ATOM 2461 N N . GLN A 1 311 ? -17.651 -5.841 17.656 1.00 57.31 311 GLN A N 1
ATOM 2462 C CA . GLN A 1 311 ? -16.535 -5.615 18.551 1.00 57.31 311 GLN A CA 1
ATOM 2463 C C . GLN A 1 311 ? -15.327 -5.308 17.672 1.00 57.31 311 GLN A C 1
ATOM 2465 O O . GLN A 1 311 ? -14.872 -6.210 16.963 1.00 57.31 311 GLN A O 1
ATOM 2470 N N . PRO A 1 312 ? -14.799 -4.068 17.673 1.00 56.28 312 PRO A N 1
ATOM 2471 C CA . PRO A 1 312 ? -13.442 -3.873 17.197 1.00 56.28 312 PRO A CA 1
ATOM 2472 C C . PRO A 1 312 ? -12.585 -4.840 17.999 1.00 56.28 312 PRO A C 1
ATOM 2474 O O . PRO A 1 312 ? -12.673 -4.879 19.222 1.00 56.28 312 PRO A O 1
ATOM 2477 N N . SER A 1 313 ? -11.876 -5.679 17.263 1.00 52.34 313 SER A N 1
ATOM 2478 C CA . SER A 1 313 ? -11.238 -6.955 17.614 1.00 52.34 313 SER A CA 1
ATOM 2479 C C . SER A 1 313 ? -10.293 -7.006 18.830 1.00 52.34 313 SER A C 1
ATOM 2481 O O . SER A 1 313 ? -9.420 -7.868 18.898 1.00 52.34 313 SER A O 1
ATOM 2483 N N . THR A 1 314 ? -10.406 -6.135 19.824 1.00 57.66 314 THR A N 1
ATOM 2484 C CA . THR A 1 314 ? -9.372 -5.967 20.842 1.00 57.66 314 THR A CA 1
ATOM 2485 C C . THR A 1 314 ? -9.893 -6.347 22.212 1.00 57.66 314 THR A C 1
ATOM 2487 O O . THR A 1 314 ? -10.022 -5.539 23.127 1.00 57.66 314 THR A O 1
ATOM 2490 N N . LEU A 1 315 ? -10.053 -7.664 22.387 1.00 64.00 315 LEU A N 1
ATOM 2491 C CA . LEU A 1 315 ? -9.997 -8.281 23.719 1.00 64.00 315 LEU A CA 1
ATOM 2492 C C . LEU A 1 315 ? -8.731 -7.830 24.482 1.00 64.00 315 LEU A C 1
ATOM 2494 O O . LEU A 1 315 ? -8.723 -7.811 25.706 1.00 64.00 315 LEU A O 1
ATOM 2498 N N . ASN A 1 316 ? -7.675 -7.417 23.764 1.00 86.19 316 ASN A N 1
ATOM 2499 C CA . ASN A 1 316 ? -6.431 -6.913 24.331 1.00 86.19 316 ASN A CA 1
ATOM 2500 C C . ASN A 1 316 ? -6.084 -5.489 23.836 1.00 86.19 316 ASN A C 1
ATOM 2502 O O . ASN A 1 316 ? -5.432 -5.311 22.803 1.00 86.19 316 ASN A O 1
ATOM 2506 N N . ARG A 1 317 ? -6.487 -4.467 24.608 1.00 85.88 317 ARG A N 1
ATOM 2507 C CA . ARG A 1 317 ? -6.173 -3.041 24.357 1.00 85.88 317 ARG A CA 1
ATOM 2508 C C . ARG A 1 317 ? -4.672 -2.743 24.366 1.00 85.88 317 ARG A C 1
ATOM 2510 O O . ARG A 1 317 ? -4.208 -1.883 23.619 1.00 85.88 317 ARG A O 1
ATOM 2517 N N . ASN A 1 318 ? -3.903 -3.457 25.189 1.00 91.19 318 ASN A N 1
ATOM 2518 C CA . ASN A 1 318 ? -2.451 -3.290 25.245 1.00 91.19 318 ASN A CA 1
ATOM 2519 C C . ASN A 1 318 ? -1.800 -3.748 23.940 1.00 91.19 318 ASN A C 1
ATOM 2521 O O . ASN A 1 318 ? -0.945 -3.041 23.416 1.00 91.19 318 ASN A O 1
ATOM 2525 N N . ALA A 1 319 ? -2.243 -4.879 23.386 1.00 91.62 319 ALA A N 1
ATOM 2526 C CA . ALA A 1 319 ? -1.767 -5.372 22.097 1.00 91.62 319 ALA A CA 1
ATOM 2527 C C . ALA A 1 319 ? -2.191 -4.456 20.938 1.00 91.62 319 ALA A C 1
ATOM 2529 O O . ALA A 1 319 ? -1.363 -4.139 20.091 1.00 91.62 319 ALA A O 1
ATOM 2530 N N . GLU A 1 320 ? -3.437 -3.964 20.927 1.00 90.19 320 GLU A N 1
ATOM 2531 C CA . GLU A 1 320 ? -3.892 -2.968 19.939 1.00 90.19 320 GLU A CA 1
ATOM 2532 C C . GLU A 1 320 ? -2.985 -1.744 19.922 1.00 90.19 320 GLU A C 1
ATOM 2534 O O . GLU A 1 320 ? -2.562 -1.286 18.862 1.00 90.19 320 GLU A O 1
ATOM 2539 N N . LYS A 1 321 ? -2.680 -1.221 21.110 1.00 89.12 321 LYS A N 1
ATOM 2540 C CA . LYS A 1 321 ? -1.816 -0.065 21.240 1.00 89.12 321 LYS A CA 1
ATOM 2541 C C . LYS A 1 321 ? -0.393 -0.403 20.810 1.00 89.12 321 LYS A C 1
ATOM 2543 O O . LYS A 1 321 ? 0.116 0.219 19.889 1.00 89.12 321 LYS A O 1
ATOM 2548 N N . LEU A 1 322 ? 0.250 -1.360 21.476 1.00 92.12 322 LEU A N 1
ATOM 2549 C CA . LEU A 1 322 ? 1.670 -1.643 21.281 1.00 92.12 322 LEU A CA 1
ATOM 2550 C C . LEU A 1 322 ? 1.959 -2.212 19.898 1.00 92.12 322 LEU A C 1
ATOM 2552 O O . LEU A 1 322 ? 2.851 -1.723 19.225 1.00 92.12 322 LEU A O 1
ATOM 2556 N N . ILE A 1 323 ? 1.215 -3.221 19.463 1.00 92.12 323 ILE A N 1
ATOM 2557 C CA . ILE A 1 323 ? 1.489 -3.923 18.206 1.00 92.12 323 ILE A CA 1
ATOM 2558 C C . ILE A 1 323 ? 0.737 -3.244 17.063 1.00 92.12 323 ILE A C 1
ATOM 2560 O O . ILE A 1 323 ? 1.342 -2.860 16.066 1.00 92.12 323 ILE A O 1
ATOM 2564 N N . GLY A 1 324 ? -0.575 -3.054 17.226 1.00 91.81 324 GLY A N 1
ATOM 2565 C CA . GLY A 1 324 ? -1.425 -2.508 16.169 1.00 91.81 324 GLY A CA 1
ATOM 2566 C C . GLY A 1 324 ? -1.049 -1.085 15.755 1.00 91.81 324 GLY A C 1
ATOM 2567 O O . GLY A 1 324 ? -1.139 -0.761 14.574 1.00 91.81 324 GLY A O 1
ATOM 2568 N N . MET A 1 325 ? -0.598 -0.258 16.705 1.00 90.94 325 MET A N 1
ATOM 2569 C CA . MET A 1 325 ? -0.269 1.146 16.458 1.00 90.94 325 MET A CA 1
ATOM 2570 C C . MET A 1 325 ? 1.227 1.452 16.610 1.00 90.94 325 MET A C 1
ATOM 2572 O O . MET A 1 325 ? 1.855 1.869 15.642 1.00 90.94 325 MET A O 1
ATOM 2576 N N . GLU A 1 326 ? 1.809 1.277 17.802 1.00 91.19 326 GLU A N 1
ATOM 2577 C CA . GLU A 1 326 ? 3.169 1.772 18.086 1.00 91.19 326 GLU A CA 1
ATOM 2578 C C . GLU A 1 326 ? 4.226 1.031 17.262 1.00 91.19 326 GLU A C 1
ATOM 2580 O O . GLU A 1 326 ? 5.059 1.670 16.630 1.00 91.19 326 GLU A O 1
ATOM 2585 N N . LEU A 1 327 ? 4.176 -0.303 17.215 1.00 92.88 327 LEU A N 1
ATOM 2586 C CA . LEU A 1 327 ? 5.122 -1.105 16.443 1.00 92.88 327 LEU A CA 1
ATOM 2587 C C . LEU A 1 327 ? 4.998 -0.807 14.947 1.00 92.88 327 LEU A C 1
ATOM 2589 O O . LEU A 1 327 ? 6.012 -0.620 14.285 1.00 92.88 327 LEU A O 1
ATOM 2593 N N . ALA A 1 328 ? 3.772 -0.705 14.425 1.00 93.25 328 ALA A N 1
ATOM 2594 C CA . ALA A 1 328 ? 3.538 -0.353 13.025 1.00 93.25 328 ALA A CA 1
ATOM 2595 C C . ALA A 1 328 ? 4.168 1.004 12.663 1.00 93.25 328 ALA A C 1
ATOM 2597 O O . ALA A 1 328 ? 4.855 1.115 11.650 1.00 93.25 328 ALA A O 1
ATOM 2598 N N . ILE A 1 329 ? 3.984 2.019 13.516 1.00 92.06 329 ILE A N 1
ATOM 2599 C CA . ILE A 1 329 ? 4.582 3.351 13.348 1.00 92.06 329 ILE A CA 1
ATOM 2600 C C . ILE A 1 329 ? 6.113 3.274 13.418 1.00 92.06 329 ILE A C 1
ATOM 2602 O O . ILE A 1 329 ? 6.795 3.841 12.567 1.00 92.06 329 ILE A O 1
ATOM 2606 N N . VAL A 1 330 ? 6.656 2.571 14.413 1.00 92.31 330 VAL A N 1
ATOM 2607 C CA . VAL A 1 330 ? 8.105 2.457 14.638 1.00 92.31 330 VAL A CA 1
ATOM 2608 C C . VAL A 1 330 ? 8.779 1.770 13.455 1.00 92.31 330 VAL A C 1
ATOM 2610 O O . VAL A 1 330 ? 9.754 2.301 12.927 1.00 92.31 330 VAL A O 1
ATOM 2613 N N . LEU A 1 331 ? 8.232 0.643 12.995 1.00 93.00 331 LEU A N 1
ATOM 2614 C CA . LEU A 1 331 ? 8.738 -0.078 11.828 1.00 93.00 331 LEU A CA 1
ATOM 2615 C C . LEU A 1 331 ? 8.639 0.779 10.566 1.00 93.00 331 LEU A C 1
ATOM 2617 O O . LEU A 1 331 ? 9.621 0.886 9.834 1.00 93.00 331 LEU A O 1
ATOM 2621 N N . ALA A 1 332 ? 7.501 1.441 10.338 1.00 93.38 332 ALA A N 1
ATOM 2622 C CA . ALA A 1 332 ? 7.320 2.284 9.163 1.00 93.38 332 ALA A CA 1
ATOM 2623 C C . ALA A 1 332 ? 8.308 3.455 9.131 1.00 93.38 332 ALA A C 1
ATOM 2625 O O . ALA A 1 332 ? 8.955 3.678 8.110 1.00 93.38 332 ALA A O 1
ATOM 2626 N N . ILE A 1 333 ? 8.481 4.172 10.245 1.00 91.50 333 ILE A N 1
ATOM 2627 C CA . ILE A 1 333 ? 9.444 5.277 10.336 1.00 91.50 333 ILE A CA 1
ATOM 2628 C C . ILE A 1 333 ? 10.874 4.768 10.212 1.00 91.50 333 ILE A C 1
ATOM 2630 O O . ILE A 1 333 ? 11.648 5.345 9.459 1.00 91.50 333 ILE A O 1
ATOM 2634 N N . GLY A 1 334 ? 11.239 3.711 10.943 1.00 93.00 334 GLY A N 1
ATOM 2635 C CA . GLY A 1 334 ? 12.602 3.186 10.919 1.00 93.00 334 GLY A CA 1
ATOM 2636 C C . GLY A 1 334 ? 13.010 2.770 9.509 1.00 93.00 334 GLY A C 1
ATOM 2637 O O . GLY A 1 334 ? 14.076 3.154 9.027 1.00 93.00 334 GLY A O 1
ATOM 2638 N N . TRP A 1 335 ? 12.108 2.083 8.806 1.00 93.81 335 TRP A N 1
ATOM 2639 C CA . TRP A 1 335 ? 12.333 1.701 7.419 1.00 93.81 335 TRP A CA 1
ATOM 2640 C C . TRP A 1 335 ? 12.367 2.921 6.489 1.00 93.81 335 TRP A C 1
ATOM 2642 O O . TRP A 1 335 ? 13.223 2.994 5.610 1.00 93.81 335 TRP A O 1
ATOM 2652 N N . SER A 1 336 ? 11.505 3.916 6.714 1.00 92.44 336 SER A N 1
ATOM 2653 C CA . SER A 1 336 ? 11.495 5.159 5.932 1.00 92.44 336 SER A CA 1
ATOM 2654 C C . SER A 1 336 ? 12.780 5.969 6.096 1.00 92.44 336 SER A C 1
ATOM 2656 O O . SER A 1 336 ? 13.321 6.447 5.111 1.00 92.44 336 SER A O 1
ATOM 2658 N N . ILE A 1 337 ? 13.317 6.083 7.314 1.00 93.06 337 ILE A N 1
ATOM 2659 C CA . ILE A 1 337 ? 14.582 6.779 7.588 1.00 93.06 337 ILE A CA 1
ATOM 2660 C C . ILE A 1 337 ? 15.727 6.123 6.818 1.00 93.06 337 ILE A C 1
ATOM 2662 O O . ILE A 1 337 ? 16.459 6.814 6.115 1.00 93.06 337 ILE A O 1
ATOM 2666 N N . TYR A 1 338 ? 15.862 4.797 6.927 1.00 95.38 338 TYR A N 1
ATOM 2667 C CA . TYR A 1 338 ? 16.921 4.057 6.239 1.00 95.38 338 TYR A CA 1
ATOM 2668 C C . TYR A 1 338 ? 16.884 4.294 4.723 1.00 95.38 338 TYR A C 1
ATOM 2670 O O . TYR A 1 338 ? 17.892 4.657 4.124 1.00 95.38 338 TYR A O 1
ATOM 2678 N N . ASN A 1 339 ? 15.704 4.153 4.116 1.00 93.81 339 ASN A N 1
ATOM 2679 C CA . ASN A 1 339 ? 15.529 4.307 2.672 1.00 93.81 339 ASN A CA 1
ATOM 2680 C C . ASN A 1 339 ? 15.626 5.760 2.205 1.00 93.81 339 ASN A C 1
ATOM 2682 O O . ASN A 1 339 ? 16.212 6.018 1.163 1.00 93.81 339 ASN A O 1
ATOM 2686 N N . GLY A 1 340 ? 15.096 6.712 2.973 1.00 92.12 340 GLY A N 1
ATOM 2687 C CA . GLY A 1 340 ? 15.196 8.134 2.658 1.00 92.12 340 GLY A CA 1
ATOM 2688 C C . GLY A 1 340 ? 16.637 8.629 2.676 1.00 92.12 340 GLY A C 1
ATOM 2689 O O . GLY A 1 340 ? 17.052 9.344 1.770 1.00 92.12 340 GLY A O 1
ATOM 2690 N N . ILE A 1 341 ? 17.427 8.199 3.664 1.00 93.12 341 ILE A N 1
ATOM 2691 C CA . ILE A 1 341 ? 18.864 8.492 3.701 1.00 93.12 341 ILE A CA 1
ATOM 2692 C C . ILE A 1 341 ? 19.581 7.764 2.563 1.00 93.12 341 ILE A C 1
ATOM 2694 O O . ILE A 1 341 ? 20.427 8.371 1.920 1.00 93.12 341 ILE A O 1
ATOM 2698 N N . GLY A 1 342 ? 19.231 6.505 2.277 1.00 93.81 342 GLY A N 1
ATOM 2699 C CA . GLY A 1 342 ? 19.785 5.759 1.144 1.00 93.81 342 GLY A CA 1
ATOM 2700 C C . GLY A 1 342 ? 19.574 6.471 -0.191 1.00 93.81 342 GLY A C 1
ATOM 2701 O O . GLY A 1 342 ? 20.539 6.748 -0.893 1.00 93.81 342 GLY A O 1
ATOM 2702 N N . GLY A 1 343 ? 18.335 6.869 -0.485 1.00 91.38 343 GLY A N 1
ATOM 2703 C CA . GLY A 1 343 ? 18.005 7.624 -1.692 1.00 91.38 343 GLY A CA 1
ATOM 2704 C C . GLY A 1 343 ? 18.717 8.973 -1.767 1.00 91.38 343 GLY A C 1
ATOM 2705 O O . GLY A 1 343 ? 19.161 9.374 -2.839 1.00 91.38 343 GLY A O 1
ATOM 2706 N N . PHE A 1 344 ? 18.877 9.657 -0.631 1.00 92.00 344 PHE A N 1
ATOM 2707 C CA . PHE A 1 344 ? 19.651 10.894 -0.552 1.00 92.00 344 PHE A CA 1
ATOM 2708 C C . PHE A 1 344 ? 21.141 10.654 -0.840 1.00 92.00 344 PHE A C 1
ATOM 2710 O O . PHE A 1 344 ? 21.719 11.339 -1.674 1.00 92.00 344 PHE A O 1
ATOM 2717 N N . VAL A 1 345 ? 21.758 9.654 -0.209 1.00 93.44 345 VAL A N 1
ATOM 2718 C CA . VAL A 1 345 ? 23.160 9.271 -0.446 1.00 93.44 345 VAL A CA 1
ATOM 2719 C C . VAL A 1 345 ? 23.387 8.915 -1.918 1.00 93.44 345 VAL A C 1
ATOM 2721 O O . VAL A 1 345 ? 24.339 9.415 -2.516 1.00 93.44 345 VAL A O 1
ATOM 2724 N N . ASP A 1 346 ? 22.482 8.139 -2.519 1.00 91.06 346 ASP A N 1
ATOM 2725 C CA . ASP A 1 346 ? 22.547 7.767 -3.935 1.00 91.06 346 ASP A CA 1
ATOM 2726 C C . ASP A 1 346 ? 22.433 9.000 -4.853 1.00 91.06 346 ASP A C 1
ATOM 2728 O O . ASP A 1 346 ? 23.219 9.143 -5.789 1.00 91.06 346 ASP A O 1
ATOM 2732 N N . ASN A 1 347 ? 21.515 9.934 -4.566 1.00 88.19 347 ASN A N 1
ATOM 2733 C CA . ASN A 1 347 ? 21.339 11.162 -5.356 1.00 88.19 347 ASN A CA 1
ATOM 2734 C C . ASN A 1 347 ? 22.583 12.067 -5.357 1.00 88.19 347 ASN A C 1
ATOM 2736 O O . ASN A 1 347 ? 22.802 12.806 -6.317 1.00 88.19 347 ASN A O 1
ATOM 2740 N N . PHE A 1 348 ? 23.374 12.040 -4.283 1.00 91.12 348 PHE A N 1
ATOM 2741 C CA . PHE A 1 348 ? 24.583 12.853 -4.138 1.00 91.12 348 PHE A CA 1
ATOM 2742 C C . PHE A 1 348 ? 25.876 12.082 -4.449 1.00 91.12 348 PHE A C 1
ATOM 2744 O O . PHE A 1 348 ? 26.959 12.662 -4.373 1.00 91.12 348 PHE A O 1
ATOM 2751 N N . GLY A 1 349 ? 25.786 10.793 -4.804 1.00 92.31 349 GLY A N 1
ATOM 2752 C CA . GLY A 1 349 ? 26.953 9.946 -5.072 1.00 92.31 349 GLY A CA 1
ATOM 2753 C C . GLY A 1 349 ? 27.865 9.773 -3.854 1.00 92.31 349 GLY A C 1
ATOM 2754 O O . GLY A 1 349 ? 29.080 9.656 -3.999 1.00 92.31 349 GLY A O 1
ATOM 2755 N N . TRP A 1 350 ? 27.297 9.829 -2.650 1.00 94.12 350 TRP A N 1
ATOM 2756 C CA . TRP A 1 350 ? 28.038 9.712 -1.398 1.00 94.12 350 TRP A CA 1
ATOM 2757 C C . TRP A 1 350 ? 28.345 8.252 -1.050 1.00 94.12 350 TRP A C 1
ATOM 2759 O O . TRP A 1 350 ? 27.729 7.317 -1.561 1.00 94.12 350 TRP A O 1
ATOM 2769 N N . ASP A 1 351 ? 29.297 8.051 -0.138 1.00 96.19 351 ASP A N 1
ATOM 2770 C CA . ASP A 1 351 ? 29.654 6.715 0.332 1.00 96.19 351 ASP A CA 1
ATOM 2771 C C . ASP A 1 351 ? 28.489 6.051 1.093 1.00 96.19 351 ASP A C 1
ATOM 2773 O O . ASP A 1 351 ? 27.877 6.645 1.986 1.00 96.19 351 ASP A O 1
ATOM 2777 N N . LYS A 1 352 ? 28.194 4.786 0.770 1.00 94.88 352 LYS A N 1
ATOM 2778 C CA . LYS A 1 352 ? 27.054 4.050 1.345 1.00 94.88 352 LYS A CA 1
ATOM 2779 C C . LYS A 1 352 ? 27.184 3.779 2.846 1.00 94.88 352 LYS A C 1
ATOM 2781 O O . LYS A 1 352 ? 26.165 3.551 3.500 1.00 94.88 352 LYS A O 1
ATOM 2786 N N . SER A 1 353 ? 28.383 3.844 3.429 1.00 96.12 353 SER A N 1
ATOM 2787 C CA . SER A 1 353 ? 28.572 3.746 4.885 1.00 96.12 353 SER A CA 1
ATOM 2788 C C . SER A 1 353 ? 27.865 4.875 5.646 1.00 96.12 353 SER A C 1
ATOM 2790 O O . SER A 1 353 ? 27.401 4.662 6.771 1.00 96.12 353 SER A O 1
ATOM 2792 N N . ILE A 1 354 ? 27.670 6.037 5.005 1.00 95.62 354 ILE A N 1
ATOM 2793 C CA . ILE A 1 354 ? 26.937 7.180 5.568 1.00 95.62 354 ILE A CA 1
ATOM 2794 C C . ILE A 1 354 ? 25.485 6.803 5.885 1.00 95.62 354 ILE A C 1
ATOM 2796 O O . ILE A 1 354 ? 24.921 7.297 6.865 1.00 95.62 354 ILE A O 1
ATOM 2800 N N . ILE A 1 355 ? 24.891 5.875 5.123 1.00 95.00 355 ILE A N 1
ATOM 2801 C CA . ILE A 1 355 ? 23.524 5.402 5.366 1.00 95.00 355 ILE A CA 1
ATOM 2802 C C . ILE A 1 355 ? 23.419 4.832 6.777 1.00 95.00 355 ILE A C 1
ATOM 2804 O O . ILE A 1 355 ? 22.546 5.245 7.539 1.00 95.00 355 ILE A O 1
ATOM 2808 N N . LEU A 1 356 ? 24.313 3.915 7.158 1.00 95.94 356 LEU A N 1
ATOM 2809 C CA . LEU A 1 356 ? 24.297 3.305 8.489 1.00 95.94 356 LEU A CA 1
ATOM 2810 C C . LEU A 1 356 ? 24.678 4.311 9.575 1.00 95.94 356 LEU A C 1
ATOM 2812 O O . LEU A 1 356 ? 24.023 4.342 10.616 1.00 95.94 356 LEU A O 1
ATOM 2816 N N . LEU A 1 357 ? 25.671 5.164 9.310 1.00 96.56 357 LEU A N 1
ATOM 2817 C CA . LEU A 1 357 ? 26.131 6.183 10.255 1.00 96.56 357 LEU A CA 1
ATOM 2818 C C . LEU A 1 357 ? 24.996 7.119 10.701 1.00 96.56 357 LEU A C 1
ATOM 2820 O O . LEU A 1 357 ? 24.888 7.426 11.886 1.00 96.56 357 LEU A O 1
ATOM 2824 N N . 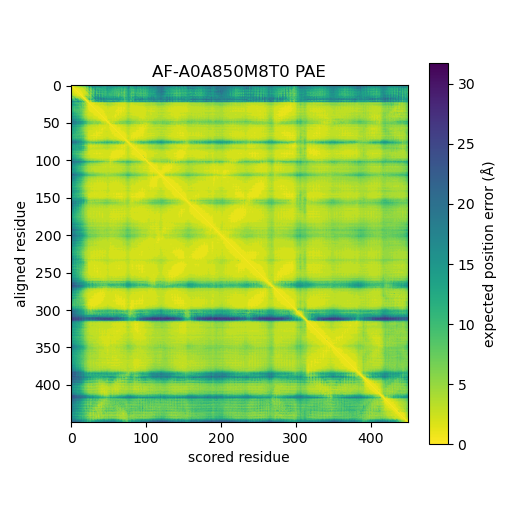ILE A 1 358 ? 24.134 7.546 9.771 1.00 94.38 358 ILE A N 1
ATOM 2825 C CA . ILE A 1 358 ? 23.027 8.470 10.063 1.00 94.38 358 ILE A CA 1
ATOM 2826 C C . ILE A 1 358 ? 21.754 7.716 10.475 1.00 94.38 358 ILE A C 1
ATOM 2828 O O . ILE A 1 358 ? 21.070 8.121 11.418 1.00 94.38 358 ILE A O 1
ATOM 2832 N N . SER A 1 359 ? 21.403 6.623 9.789 1.00 93.31 359 SER A N 1
ATOM 2833 C CA . SER A 1 359 ? 20.130 5.933 10.039 1.00 93.31 359 SER A CA 1
ATOM 2834 C C . SER A 1 359 ? 20.118 5.175 11.365 1.00 93.31 359 SER A C 1
ATOM 2836 O O . SER A 1 359 ? 19.093 5.184 12.048 1.00 93.31 359 SER A O 1
ATOM 2838 N N . LEU A 1 360 ? 21.234 4.564 11.779 1.00 95.00 360 LEU A N 1
ATOM 2839 C CA . LEU A 1 360 ? 21.268 3.709 12.967 1.00 95.00 360 LEU A CA 1
ATOM 2840 C C . LEU A 1 360 ? 20.963 4.476 14.267 1.00 95.00 360 LEU A C 1
ATOM 2842 O O . LEU A 1 360 ? 20.117 3.994 15.027 1.00 95.00 360 LEU A O 1
ATOM 2846 N N . PRO A 1 361 ? 21.533 5.671 14.537 1.00 95.75 361 PRO A N 1
ATOM 2847 C CA . PRO A 1 361 ? 21.148 6.469 15.703 1.00 95.75 361 PRO A CA 1
ATOM 2848 C C . PRO A 1 361 ? 19.663 6.853 15.702 1.00 95.75 361 PRO A C 1
ATOM 2850 O O . PRO A 1 361 ? 18.985 6.720 16.721 1.00 95.75 361 PRO A O 1
ATOM 2853 N N . LEU A 1 362 ? 19.127 7.272 14.552 1.00 91.06 362 LEU A N 1
ATOM 2854 C CA . LEU A 1 362 ? 17.728 7.695 14.431 1.00 91.06 362 LEU A CA 1
ATOM 2855 C C . LEU A 1 362 ? 16.750 6.524 14.622 1.00 91.06 362 LEU A C 1
ATOM 2857 O O . LEU A 1 362 ? 15.749 6.651 15.333 1.00 91.06 362 LEU A O 1
ATOM 2861 N N . ILE A 1 363 ? 17.059 5.361 14.044 1.00 93.19 363 ILE A N 1
ATOM 2862 C CA . ILE A 1 363 ? 16.297 4.121 14.245 1.00 93.19 363 ILE A CA 1
ATOM 2863 C C . ILE A 1 363 ? 16.386 3.677 15.709 1.00 93.19 363 ILE A C 1
ATOM 2865 O O . ILE A 1 363 ? 15.376 3.276 16.288 1.00 93.19 363 ILE A O 1
ATOM 2869 N N . SER A 1 364 ? 17.557 3.808 16.336 1.00 94.12 364 SER A N 1
ATOM 2870 C CA . SER A 1 364 ? 17.760 3.457 17.747 1.00 94.12 364 SER A CA 1
ATOM 2871 C C . SER A 1 364 ? 16.908 4.320 18.676 1.00 94.12 364 SER A C 1
ATOM 2873 O O . SER A 1 364 ? 16.274 3.787 19.582 1.00 94.12 364 SER A O 1
ATOM 2875 N N . ILE A 1 365 ? 16.803 5.630 18.423 1.00 91.88 365 ILE A N 1
ATOM 2876 C CA . ILE A 1 365 ? 15.907 6.529 19.174 1.00 91.88 365 ILE A CA 1
ATOM 2877 C C . ILE A 1 365 ? 14.451 6.053 19.070 1.00 91.88 365 ILE A C 1
ATOM 2879 O O . ILE A 1 365 ? 13.739 5.985 20.076 1.00 91.88 365 ILE A O 1
ATOM 2883 N N . ASN A 1 366 ? 14.014 5.676 17.868 1.00 89.31 366 ASN A N 1
ATOM 2884 C CA . ASN A 1 366 ? 12.663 5.173 17.621 1.00 89.31 366 ASN A CA 1
ATOM 2885 C C . ASN A 1 366 ? 12.403 3.822 18.326 1.00 89.31 366 ASN A C 1
ATOM 2887 O O . ASN A 1 366 ? 11.336 3.601 18.903 1.00 89.31 366 ASN A O 1
ATOM 2891 N N . LEU A 1 367 ? 13.400 2.934 18.367 1.00 93.38 367 LEU A N 1
ATOM 2892 C CA . LEU A 1 367 ? 13.310 1.657 19.075 1.00 93.38 367 LEU A CA 1
ATOM 2893 C C . LEU A 1 367 ? 13.305 1.833 20.601 1.00 93.38 367 LEU A C 1
ATOM 2895 O O . LEU A 1 367 ? 12.481 1.228 21.286 1.00 93.38 367 LEU A O 1
ATOM 2899 N N . ILE A 1 368 ? 14.170 2.693 21.146 1.00 95.12 368 ILE A N 1
ATOM 2900 C CA . ILE A 1 368 ? 14.189 3.036 22.578 1.00 95.12 368 ILE A CA 1
ATOM 2901 C C . ILE A 1 368 ? 12.828 3.588 22.994 1.00 95.12 368 ILE A C 1
ATOM 2903 O O . ILE A 1 368 ? 12.272 3.191 24.019 1.00 95.12 368 ILE A O 1
ATOM 2907 N N . TYR A 1 369 ? 12.247 4.460 22.171 1.00 90.81 369 TYR A N 1
ATOM 2908 C CA . TYR A 1 369 ? 10.903 4.965 22.391 1.00 90.81 369 TYR A CA 1
ATOM 2909 C C . TYR A 1 369 ? 9.862 3.840 22.478 1.00 90.81 369 TYR A C 1
ATOM 2911 O O . TYR A 1 369 ? 9.065 3.814 23.422 1.00 90.81 369 TYR A O 1
ATOM 2919 N N . PHE A 1 370 ? 9.884 2.890 21.539 1.00 92.88 370 PHE A N 1
ATOM 2920 C CA . PHE A 1 370 ? 8.999 1.726 21.571 1.00 92.88 370 PHE A CA 1
ATOM 2921 C C . PHE A 1 370 ? 9.173 0.911 22.857 1.00 92.88 370 PHE A C 1
ATOM 2923 O O . PHE A 1 370 ? 8.182 0.598 23.517 1.00 92.88 370 PHE A O 1
ATOM 2930 N N . ILE A 1 371 ? 10.416 0.635 23.263 1.00 96.12 371 ILE A N 1
ATOM 2931 C CA . ILE A 1 371 ? 10.735 -0.097 24.498 1.00 96.12 371 ILE A CA 1
ATOM 2932 C C . ILE A 1 371 ? 10.182 0.642 25.721 1.00 96.12 371 ILE A C 1
ATOM 2934 O O . ILE A 1 371 ? 9.537 0.030 26.572 1.00 96.12 371 ILE A O 1
ATOM 2938 N N . ILE A 1 372 ? 10.344 1.967 25.793 1.00 95.25 372 ILE A N 1
ATOM 2939 C CA . ILE A 1 372 ? 9.776 2.791 26.871 1.00 95.25 372 ILE A CA 1
ATOM 2940 C C . ILE A 1 372 ? 8.247 2.691 26.880 1.00 95.25 372 ILE A C 1
ATOM 2942 O O . ILE A 1 372 ? 7.636 2.591 27.948 1.00 95.25 372 ILE A O 1
ATOM 2946 N N . MET A 1 373 ? 7.603 2.720 25.713 1.00 91.12 373 MET A N 1
ATOM 2947 C CA . MET A 1 373 ? 6.148 2.594 25.599 1.00 91.12 373 MET A CA 1
ATOM 2948 C C . MET A 1 373 ? 5.654 1.198 25.991 1.00 91.12 373 MET A C 1
ATOM 2950 O O . MET A 1 373 ? 4.639 1.096 26.690 1.00 91.12 373 MET A O 1
ATOM 2954 N N . ALA A 1 374 ? 6.375 0.147 25.601 1.00 94.12 374 ALA A N 1
ATOM 2955 C CA . ALA A 1 374 ? 6.116 -1.233 25.993 1.00 94.12 374 ALA A CA 1
ATOM 2956 C C . ALA A 1 374 ? 6.259 -1.403 27.507 1.00 94.12 374 ALA A C 1
ATOM 2958 O O . ALA A 1 374 ? 5.319 -1.853 28.156 1.00 94.12 374 ALA A O 1
ATOM 2959 N N . TYR A 1 375 ? 7.360 -0.924 28.091 1.00 96.69 375 TYR A N 1
ATOM 2960 C CA . TYR A 1 375 ? 7.593 -0.940 29.534 1.00 96.69 375 TYR A CA 1
ATOM 2961 C C . TYR A 1 375 ? 6.502 -0.186 30.304 1.00 96.69 375 TYR A C 1
ATOM 2963 O O . TYR A 1 375 ? 5.925 -0.719 31.251 1.00 96.69 375 TYR A O 1
ATOM 2971 N N . LYS A 1 376 ? 6.148 1.035 29.877 1.00 93.75 376 LYS A N 1
ATOM 2972 C CA . LYS A 1 376 ? 5.071 1.821 30.507 1.00 93.75 376 LYS A CA 1
ATOM 2973 C C . LYS A 1 376 ? 3.721 1.114 30.435 1.00 93.75 376 LYS A C 1
ATOM 2975 O O . LYS A 1 376 ? 2.949 1.206 31.381 1.00 93.75 376 LYS A O 1
ATOM 2980 N N . THR A 1 377 ? 3.441 0.433 29.329 1.00 92.19 377 THR A N 1
ATOM 2981 C CA . THR A 1 377 ? 2.191 -0.314 29.141 1.00 92.19 377 THR A CA 1
ATOM 2982 C C . THR A 1 377 ? 2.184 -1.609 29.954 1.00 92.19 377 THR A C 1
ATOM 2984 O O . THR A 1 377 ? 1.153 -1.956 30.509 1.00 92.19 377 THR A O 1
ATOM 2987 N N . ALA A 1 378 ? 3.325 -2.285 30.100 1.00 94.44 378 ALA A 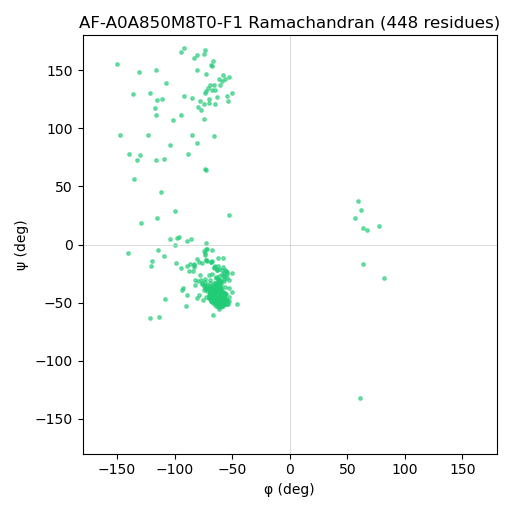N 1
ATOM 2988 C CA . ALA A 1 378 ? 3.459 -3.453 30.968 1.00 94.44 378 ALA A CA 1
ATOM 2989 C C . 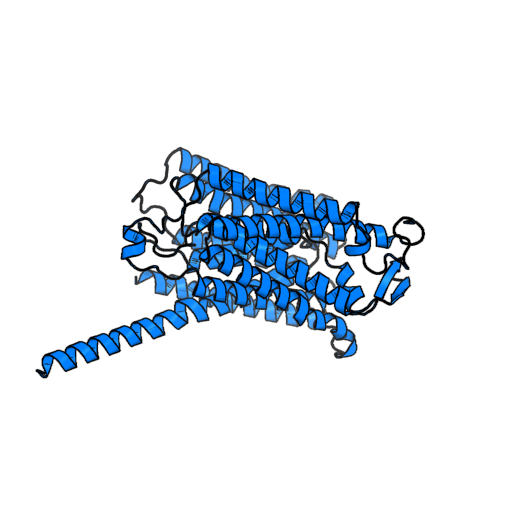ALA A 1 378 ? 3.306 -3.081 32.452 1.00 94.44 378 ALA A C 1
ATOM 2991 O O . ALA A 1 378 ? 2.569 -3.738 33.180 1.00 94.44 378 ALA A O 1
ATOM 2992 N N . LYS A 1 379 ? 3.949 -1.989 32.892 1.00 96.50 379 LYS A N 1
ATOM 2993 C CA . LYS A 1 379 ? 3.850 -1.483 34.272 1.00 96.50 379 LYS A CA 1
ATOM 2994 C C . LYS A 1 379 ? 2.471 -0.909 34.586 1.00 96.50 379 LYS A C 1
ATOM 2996 O O . LYS A 1 379 ? 2.043 -0.921 35.735 1.00 96.50 379 LYS A O 1
ATOM 3001 N N . ASN A 1 380 ? 1.800 -0.352 33.583 1.00 93.62 380 ASN A N 1
ATOM 3002 C CA . ASN A 1 380 ? 0.500 0.270 33.758 1.00 93.62 380 ASN A CA 1
ATOM 3003 C C . ASN A 1 380 ? -0.436 -0.059 32.581 1.00 93.62 380 ASN A C 1
ATOM 3005 O O . ASN A 1 380 ? -0.608 0.773 31.680 1.00 93.62 380 ASN A O 1
ATOM 3009 N N . PRO A 1 381 ? -1.007 -1.280 32.582 1.00 91.94 381 PRO A N 1
ATOM 3010 C CA . PRO A 1 381 ? -1.872 -1.764 31.514 1.00 91.94 381 PRO A CA 1
ATOM 3011 C C . PRO A 1 381 ? -3.086 -0.862 31.281 1.00 91.94 381 PRO A C 1
ATOM 3013 O O . PRO A 1 381 ? -3.645 -0.286 32.213 1.00 91.94 381 PRO A O 1
ATOM 3016 N N . TYR A 1 382 ? -3.511 -0.765 30.022 1.00 86.56 382 TYR A N 1
ATOM 3017 C CA . TYR A 1 382 ? -4.747 -0.095 29.639 1.00 86.56 382 TYR A CA 1
ATOM 3018 C C . TYR A 1 382 ? -5.937 -0.992 29.950 1.00 86.56 382 TYR A C 1
ATOM 3020 O O . TYR A 1 382 ? -6.112 -2.043 29.328 1.00 86.56 382 TYR A O 1
ATOM 3028 N N . TYR A 1 383 ? -6.777 -0.541 30.874 1.00 83.88 383 TYR A N 1
ATOM 3029 C CA . TYR A 1 383 ? -8.016 -1.223 31.225 1.00 83.88 383 TYR A CA 1
ATOM 3030 C C . TYR A 1 383 ? -9.200 -0.717 30.393 1.00 83.88 383 TYR A C 1
ATOM 3032 O O . TYR A 1 383 ? -9.142 0.282 29.658 1.00 83.88 383 TYR A O 1
ATOM 3040 N N . VAL A 1 384 ? -10.309 -1.442 30.494 1.00 74.38 384 VAL A N 1
ATOM 3041 C CA . VAL A 1 384 ? -11.614 -0.934 30.075 1.00 74.38 384 VAL A CA 1
ATOM 3042 C C . VAL A 1 384 ? -11.919 0.315 30.923 1.00 74.38 384 VAL A C 1
ATOM 3044 O O . VAL A 1 384 ? -11.599 0.337 32.104 1.00 74.38 384 VAL A O 1
ATOM 3047 N N . ASN A 1 385 ? -12.442 1.384 30.315 1.00 69.69 385 ASN A N 1
ATOM 3048 C CA . ASN A 1 385 ? -12.740 2.677 30.975 1.00 69.69 385 ASN A CA 1
ATOM 3049 C C . ASN A 1 385 ? -11.573 3.523 31.485 1.00 69.69 385 ASN A C 1
ATOM 3051 O O . ASN A 1 385 ? -11.775 4.537 32.140 1.00 69.69 385 ASN A O 1
ATOM 3055 N N . ASP A 1 386 ? -10.354 3.186 31.091 1.00 72.00 386 ASP A N 1
ATOM 3056 C CA . ASP A 1 386 ? -9.163 3.864 31.588 1.00 72.00 386 ASP A CA 1
ATOM 3057 C C . ASP A 1 386 ? -9.042 5.350 31.163 1.00 72.00 386 ASP A C 1
ATOM 3059 O O . ASP A 1 386 ? -8.317 6.122 31.775 1.00 72.00 386 ASP A O 1
ATOM 3063 N N . GLY A 1 387 ? -9.727 5.801 30.101 1.00 70.62 387 GLY A N 1
ATOM 3064 C CA . GLY A 1 387 ? -9.717 7.209 29.642 1.00 70.62 387 GLY A CA 1
ATOM 3065 C C . GLY A 1 387 ? -8.352 7.748 29.157 1.00 70.62 387 GLY A C 1
ATOM 3066 O O . GLY A 1 387 ? -8.285 8.727 28.415 1.00 70.62 387 GLY A O 1
ATOM 3067 N N . ARG A 1 388 ? -7.246 7.072 29.495 1.00 74.50 388 ARG A N 1
ATOM 3068 C CA . ARG A 1 388 ? -5.858 7.432 29.174 1.00 74.50 388 ARG A CA 1
ATOM 3069 C C . ARG A 1 388 ? -5.479 7.223 27.715 1.00 74.50 388 ARG A C 1
ATOM 3071 O O . ARG A 1 388 ? -4.448 7.746 27.284 1.00 74.50 388 ARG A O 1
ATOM 3078 N N . MET A 1 389 ? -6.292 6.515 26.929 1.00 67.94 389 MET A N 1
ATOM 3079 C CA . MET A 1 389 ? -6.181 6.526 25.467 1.00 67.94 389 MET A CA 1
ATOM 3080 C C . MET A 1 389 ? -6.677 7.871 24.919 1.00 67.94 389 MET A C 1
ATOM 3082 O O . MET A 1 389 ? -7.676 7.936 24.220 1.00 67.94 389 MET A O 1
ATOM 3086 N N . ASN A 1 390 ? -5.993 8.965 25.251 1.00 66.25 390 ASN A N 1
ATOM 3087 C CA . ASN A 1 390 ? -6.316 10.296 24.751 1.00 66.25 390 ASN A CA 1
ATOM 3088 C C . ASN A 1 390 ? -5.769 10.462 23.324 1.00 66.25 390 ASN A C 1
ATOM 3090 O O . ASN A 1 390 ? -4.552 10.441 23.132 1.00 66.25 390 ASN A O 1
ATOM 3094 N N . ILE A 1 391 ? -6.661 10.689 22.352 1.00 64.25 391 ILE A N 1
ATOM 3095 C CA . ILE A 1 391 ? -6.358 10.896 20.922 1.00 64.25 391 ILE A CA 1
ATOM 3096 C C . ILE A 1 391 ? -5.346 12.017 20.640 1.00 64.25 391 ILE A C 1
ATOM 3098 O O . ILE A 1 391 ? -4.671 11.997 19.613 1.00 64.25 391 ILE A O 1
ATOM 3102 N N . GLN A 1 392 ? -5.200 12.988 21.546 1.00 64.44 392 GLN A N 1
ATOM 3103 C CA . GLN A 1 392 ? -4.294 14.122 21.345 1.00 64.44 392 GLN A CA 1
ATOM 3104 C C . GLN A 1 392 ? -2.831 13.682 21.243 1.00 64.44 392 GLN A C 1
ATOM 3106 O O . GLN A 1 392 ? -2.080 14.235 20.444 1.00 64.44 392 GLN A O 1
ATOM 3111 N N . LYS A 1 393 ? -2.430 12.655 22.005 1.00 71.50 393 LYS A N 1
ATOM 3112 C CA . LYS A 1 393 ? -1.059 12.128 21.948 1.00 71.50 393 LYS A CA 1
ATOM 3113 C C . LYS A 1 393 ? -0.785 11.432 20.606 1.00 71.50 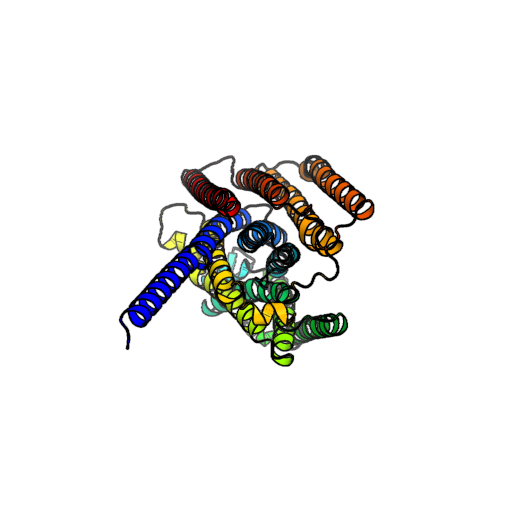393 LYS A C 1
ATOM 3115 O O . LYS A 1 393 ? 0.208 11.790 19.981 1.00 71.50 393 LYS A O 1
ATOM 3120 N N . PRO A 1 394 ? -1.646 10.521 20.109 1.00 67.62 394 PRO A N 1
ATOM 3121 C CA . PRO A 1 394 ? -1.576 10.032 18.735 1.00 67.62 394 PRO A CA 1
ATOM 3122 C C . PRO A 1 394 ? -1.561 11.147 17.685 1.00 67.62 394 PRO A C 1
ATOM 3124 O O . PRO A 1 394 ? -0.728 11.094 16.794 1.00 67.62 394 PRO A O 1
ATOM 3127 N N . ALA A 1 395 ? -2.413 12.172 17.793 1.00 68.25 395 ALA A N 1
ATOM 3128 C CA . ALA A 1 395 ? -2.499 13.245 16.793 1.00 68.25 395 ALA A CA 1
ATOM 3129 C C . ALA A 1 395 ? -1.219 14.084 16.698 1.00 68.25 395 ALA A C 1
ATOM 3131 O O . ALA A 1 395 ? -0.745 14.371 15.601 1.00 68.25 395 ALA A O 1
ATOM 3132 N N . LEU A 1 396 ? -0.626 14.434 17.842 1.00 75.06 396 LEU A N 1
ATOM 3133 C CA . LEU A 1 396 ? 0.671 15.107 17.865 1.00 75.06 396 LEU A CA 1
ATOM 3134 C C . LEU A 1 396 ? 1.768 14.210 17.281 1.00 75.06 396 LEU A C 1
ATOM 3136 O O . LEU A 1 396 ? 2.606 14.677 16.517 1.00 75.06 396 LEU A O 1
ATOM 3140 N N . ARG A 1 397 ? 1.747 12.912 17.598 1.00 72.88 397 ARG A N 1
ATOM 3141 C CA . ARG A 1 397 ? 2.697 11.954 17.019 1.00 72.88 397 ARG A CA 1
ATOM 3142 C C . ARG A 1 397 ? 2.530 11.839 15.517 1.00 72.88 397 ARG A C 1
ATOM 3144 O O . ARG A 1 397 ? 3.531 11.830 14.826 1.00 72.88 397 ARG A O 1
ATOM 3151 N N . PHE A 1 398 ? 1.301 11.802 15.014 1.00 72.19 398 PHE A N 1
ATOM 3152 C CA . PHE A 1 398 ? 1.042 11.842 13.582 1.00 72.19 398 PHE A CA 1
ATOM 3153 C C . PHE A 1 398 ? 1.642 13.074 12.942 1.00 72.19 398 PHE A C 1
ATOM 3155 O O . PHE A 1 398 ? 2.293 12.933 11.923 1.00 72.19 398 PHE A O 1
ATOM 3162 N N . LEU A 1 399 ? 1.481 14.249 13.549 1.00 77.06 399 LEU A N 1
ATOM 3163 C CA . LEU A 1 399 ? 2.090 15.459 13.017 1.00 77.06 399 LEU A CA 1
ATOM 3164 C C . LEU A 1 399 ? 3.620 15.339 12.970 1.00 77.06 399 LEU A C 1
ATOM 3166 O O . LEU A 1 399 ? 4.211 15.658 11.948 1.00 77.06 399 LEU A O 1
ATOM 3170 N N . ILE A 1 400 ? 4.250 14.824 14.030 1.00 81.75 400 ILE A N 1
ATOM 3171 C CA . ILE A 1 400 ? 5.706 14.603 14.072 1.00 81.75 400 ILE A CA 1
ATOM 3172 C C . ILE A 1 400 ? 6.140 13.603 12.994 1.00 81.75 400 ILE A C 1
ATOM 3174 O O . ILE A 1 400 ? 7.065 13.879 12.238 1.00 81.75 400 ILE A O 1
ATOM 3178 N N . VAL A 1 401 ? 5.458 12.459 12.903 1.00 80.25 401 VAL A N 1
ATOM 3179 C CA . VAL A 1 401 ? 5.712 11.410 11.905 1.00 80.25 401 VAL A CA 1
ATOM 3180 C C . VAL A 1 401 ? 5.539 11.981 10.503 1.00 80.25 401 VAL A C 1
ATOM 3182 O O . VAL A 1 401 ? 6.402 11.805 9.658 1.00 80.25 401 VAL A O 1
ATOM 3185 N N . HIS A 1 402 ? 4.448 12.701 10.263 1.00 81.25 402 HIS A N 1
ATOM 3186 C CA . HIS A 1 402 ? 4.139 13.313 8.983 1.00 81.25 402 HIS A CA 1
ATOM 3187 C C . HIS A 1 402 ? 5.220 14.318 8.589 1.00 81.25 402 HIS A C 1
ATOM 3189 O O . HIS A 1 402 ? 5.798 14.173 7.521 1.00 81.25 402 HIS A O 1
ATOM 3195 N N . VAL A 1 403 ? 5.574 15.261 9.469 1.00 84.88 403 VAL A N 1
ATOM 3196 C CA . VAL A 1 403 ? 6.651 16.233 9.221 1.00 84.88 403 VAL A CA 1
ATOM 3197 C C . VAL A 1 403 ? 7.979 15.530 8.940 1.00 84.88 403 VAL A C 1
ATOM 3199 O O . VAL A 1 403 ? 8.662 15.894 7.989 1.00 84.88 403 VAL A O 1
ATOM 3202 N N . LEU A 1 404 ? 8.332 14.493 9.704 1.00 85.19 404 LEU A N 1
ATOM 3203 C CA . LEU A 1 404 ? 9.553 13.724 9.469 1.00 85.19 404 LEU A CA 1
ATOM 3204 C C . LEU A 1 404 ? 9.550 13.053 8.089 1.00 85.19 404 LEU A C 1
ATOM 3206 O O . LEU A 1 404 ? 10.511 13.190 7.337 1.00 85.19 404 LEU A O 1
ATOM 3210 N N . LEU A 1 405 ? 8.470 12.352 7.739 1.00 83.94 405 LEU A N 1
ATOM 3211 C CA . LEU A 1 405 ? 8.328 11.679 6.443 1.00 83.94 405 LEU A CA 1
ATOM 3212 C C . LEU A 1 405 ? 8.359 12.678 5.283 1.00 83.94 405 LEU A C 1
ATOM 3214 O O . LEU A 1 405 ? 8.850 12.366 4.205 1.00 83.94 405 LEU A O 1
ATOM 3218 N N . VAL A 1 406 ? 7.874 13.890 5.519 1.00 85.38 406 VAL A N 1
ATOM 3219 C CA . VAL A 1 406 ? 7.876 14.979 4.546 1.00 85.38 406 VAL A CA 1
ATOM 3220 C C . VAL A 1 406 ? 9.274 15.532 4.343 1.00 85.38 406 VAL A C 1
ATOM 3222 O O . VAL A 1 406 ? 9.685 15.698 3.200 1.00 85.38 406 VAL A O 1
ATOM 3225 N N . ILE A 1 407 ? 10.024 15.762 5.423 1.00 86.25 407 ILE A N 1
ATOM 3226 C CA . ILE A 1 407 ? 11.437 16.149 5.346 1.00 86.25 407 ILE A CA 1
ATOM 3227 C C . ILE A 1 407 ? 12.212 15.092 4.558 1.00 86.25 407 ILE A C 1
ATOM 3229 O O . ILE A 1 407 ? 12.899 15.434 3.600 1.00 86.25 407 ILE A O 1
ATOM 3233 N N . LEU A 1 408 ? 12.040 13.810 4.894 1.00 83.88 408 LEU A N 1
ATOM 3234 C CA . LEU A 1 408 ? 12.677 12.709 4.169 1.00 83.88 408 LEU A CA 1
ATOM 3235 C C . LEU A 1 408 ? 12.252 12.663 2.694 1.00 83.88 408 LEU A C 1
ATOM 3237 O O . LEU A 1 408 ? 13.082 12.409 1.826 1.00 83.88 408 LEU A O 1
ATOM 3241 N N . GLY A 1 409 ? 10.978 12.933 2.404 1.00 82.56 409 GLY A N 1
ATOM 3242 C CA . GLY A 1 409 ? 10.461 13.016 1.042 1.00 82.56 409 GLY A CA 1
ATOM 3243 C C . GLY A 1 409 ? 11.084 14.156 0.241 1.00 82.56 409 GLY A C 1
ATOM 3244 O O . GLY A 1 409 ? 11.485 13.960 -0.907 1.00 82.56 409 GLY A O 1
ATOM 3245 N N . TYR A 1 410 ? 11.242 15.330 0.851 1.00 83.62 410 TYR A N 1
ATOM 3246 C CA . TYR A 1 410 ? 11.960 16.437 0.229 1.00 83.62 410 TYR A CA 1
ATOM 3247 C C . TYR A 1 410 ? 13.423 16.086 -0.008 1.00 83.62 410 TYR A C 1
ATOM 3249 O O . TYR A 1 410 ? 13.898 16.299 -1.117 1.00 83.62 410 TYR A O 1
ATOM 3257 N N . MET A 1 411 ? 14.110 15.481 0.967 1.00 83.00 411 MET A N 1
ATOM 3258 C CA . MET A 1 411 ? 15.512 15.071 0.824 1.00 83.00 411 MET A CA 1
ATOM 3259 C C . MET A 1 411 ? 15.735 14.209 -0.424 1.00 83.00 411 MET A C 1
ATOM 3261 O O . MET A 1 411 ? 16.611 14.523 -1.221 1.00 83.00 411 MET A O 1
ATOM 3265 N N . VAL A 1 412 ? 14.910 13.182 -0.653 1.00 83.69 412 VAL A N 1
ATOM 3266 C CA . VAL A 1 412 ? 15.045 12.322 -1.848 1.00 83.69 412 VAL A CA 1
ATOM 3267 C C . VAL A 1 412 ? 14.526 12.961 -3.138 1.00 83.69 412 VAL A C 1
ATOM 3269 O O . VAL A 1 412 ? 14.826 12.478 -4.229 1.00 83.69 412 VAL A O 1
ATOM 3272 N N . SER A 1 413 ? 13.730 14.026 -3.028 1.00 80.94 413 SER A N 1
ATOM 3273 C CA . SER A 1 413 ? 13.208 14.769 -4.179 1.00 80.94 413 SER A CA 1
ATOM 3274 C C . SER A 1 413 ? 14.155 15.874 -4.644 1.00 80.94 413 SER A C 1
ATOM 3276 O O . SER A 1 413 ? 14.077 16.273 -5.807 1.00 80.94 413 SER A O 1
ATOM 3278 N N . PHE A 1 414 ? 15.039 16.357 -3.766 1.00 78.50 414 PHE A N 1
ATOM 3279 C CA . PHE A 1 414 ? 16.094 17.294 -4.124 1.00 78.50 414 PHE A CA 1
ATOM 3280 C C . PHE A 1 414 ? 17.142 16.593 -4.989 1.00 78.50 414 PHE A C 1
ATOM 3282 O O . PHE A 1 414 ? 17.767 15.613 -4.585 1.00 78.50 414 PHE A O 1
ATOM 3289 N N . ASN A 1 415 ? 17.337 17.135 -6.186 1.00 70.94 415 ASN A N 1
ATOM 3290 C CA . ASN A 1 415 ? 18.446 16.804 -7.067 1.00 70.94 415 ASN A CA 1
ATOM 3291 C C . ASN A 1 415 ? 19.418 18.000 -7.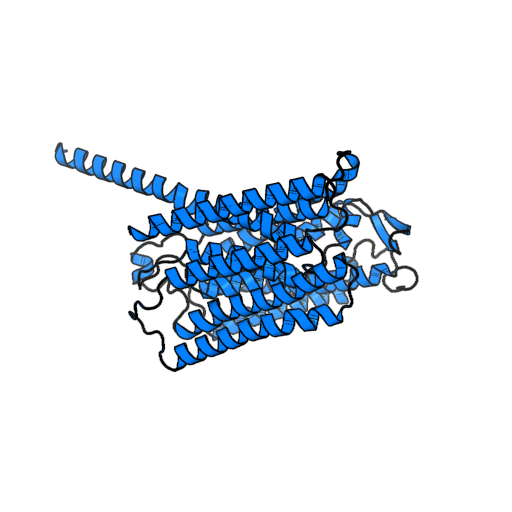068 1.00 70.94 415 ASN A C 1
ATOM 3293 O O . ASN A 1 415 ? 18.945 19.137 -7.106 1.00 70.94 415 ASN A O 1
ATOM 3297 N N . PRO A 1 416 ? 20.747 17.806 -7.037 1.00 70.56 416 PRO A N 1
ATOM 3298 C CA . PRO A 1 416 ? 21.700 18.916 -7.152 1.00 70.56 416 PRO A CA 1
ATOM 3299 C C . PRO A 1 416 ? 21.499 19.768 -8.422 1.00 70.56 416 PRO A C 1
ATOM 3301 O O . PRO A 1 416 ? 21.841 20.948 -8.430 1.00 70.56 416 PRO A O 1
ATOM 3304 N N . ILE A 1 417 ? 20.877 19.213 -9.467 1.00 74.44 417 ILE A N 1
ATOM 3305 C CA . ILE A 1 417 ? 20.497 19.898 -10.706 1.00 74.44 417 ILE A CA 1
ATOM 3306 C C . ILE A 1 417 ? 18.965 20.049 -10.751 1.00 74.44 417 ILE A C 1
ATOM 3308 O O . ILE A 1 417 ? 18.259 19.345 -11.476 1.00 74.44 417 ILE A O 1
ATOM 3312 N N . MET A 1 418 ? 18.412 20.956 -9.939 1.00 71.31 418 MET A N 1
ATOM 3313 C CA . MET A 1 418 ? 16.961 21.190 -9.914 1.00 71.31 418 MET A CA 1
ATOM 3314 C C . MET A 1 418 ? 16.488 21.976 -11.138 1.00 71.31 418 MET A C 1
ATOM 3316 O O . MET A 1 418 ? 16.686 23.185 -11.244 1.00 71.31 418 MET A O 1
ATOM 3320 N N . THR A 1 419 ? 15.798 21.292 -12.051 1.00 76.75 419 THR A N 1
ATOM 3321 C CA . THR A 1 419 ? 15.081 21.942 -13.159 1.00 76.75 419 THR A CA 1
ATOM 3322 C C . THR A 1 419 ? 13.792 22.616 -12.667 1.00 76.75 419 THR A C 1
ATOM 3324 O O . THR A 1 419 ? 13.284 22.306 -11.588 1.00 76.75 419 THR A O 1
ATOM 3327 N N . PHE A 1 420 ? 13.201 23.507 -13.471 1.00 78.38 420 PHE A N 1
ATOM 3328 C CA . PHE A 1 420 ? 11.904 24.133 -13.160 1.00 78.38 420 PHE A CA 1
ATOM 3329 C C . PHE A 1 420 ? 10.802 23.107 -12.835 1.00 78.38 420 PHE A C 1
ATOM 3331 O O . PHE A 1 420 ? 10.010 23.314 -11.919 1.00 78.38 420 PHE A O 1
ATOM 3338 N N . ALA A 1 421 ? 10.787 21.966 -13.532 1.00 71.12 421 ALA A N 1
ATOM 3339 C CA . ALA A 1 421 ? 9.827 20.893 -13.281 1.00 71.12 421 ALA A CA 1
ATOM 3340 C C . ALA A 1 421 ? 9.943 20.321 -11.855 1.00 71.12 421 ALA A C 1
ATOM 3342 O O . ALA A 1 421 ? 8.925 20.033 -11.227 1.00 71.12 421 ALA A O 1
ATOM 3343 N N . HIS A 1 422 ? 11.163 20.221 -11.312 1.00 74.50 422 HIS A N 1
ATOM 3344 C CA . HIS A 1 422 ? 11.387 19.784 -9.932 1.00 74.50 422 HIS A CA 1
ATOM 3345 C C . HIS A 1 422 ? 10.833 20.799 -8.929 1.00 74.50 422 HIS A C 1
ATOM 3347 O O . HIS A 1 422 ? 10.139 20.416 -7.989 1.00 74.50 422 HIS A O 1
ATOM 3353 N N . TRP A 1 423 ? 11.074 22.092 -9.159 1.00 78.00 423 TRP A N 1
ATOM 3354 C CA . TRP A 1 423 ? 10.532 23.165 -8.321 1.00 78.00 423 TRP A CA 1
ATOM 3355 C C . TRP A 1 423 ? 9.007 23.200 -8.325 1.00 78.00 423 TRP A C 1
ATOM 3357 O O . TRP A 1 423 ? 8.386 23.305 -7.268 1.00 78.00 423 TRP A O 1
ATOM 3367 N N . PHE A 1 424 ? 8.397 23.067 -9.502 1.00 77.88 424 PHE A N 1
ATOM 3368 C CA . PHE A 1 424 ? 6.946 23.000 -9.633 1.00 77.88 424 PHE A CA 1
ATOM 3369 C C . PHE A 1 424 ? 6.365 21.813 -8.857 1.00 77.88 424 PHE A C 1
ATOM 3371 O O . PHE A 1 424 ? 5.402 21.961 -8.111 1.00 77.88 424 PHE A O 1
ATOM 3378 N N . LEU A 1 425 ? 6.992 20.644 -8.969 1.00 74.19 425 LEU A N 1
ATOM 3379 C CA . LEU A 1 425 ? 6.579 19.432 -8.271 1.00 74.19 425 LEU A CA 1
ATOM 3380 C C . LEU A 1 425 ? 6.719 19.567 -6.741 1.00 74.19 425 LEU A C 1
ATOM 3382 O O . LEU A 1 425 ? 5.785 19.237 -6.014 1.00 74.19 425 LEU A O 1
ATOM 3386 N N . ILE A 1 426 ? 7.809 20.161 -6.246 1.00 78.75 426 ILE A N 1
ATOM 3387 C CA . ILE A 1 426 ? 7.991 20.527 -4.826 1.00 78.75 426 ILE A CA 1
ATOM 3388 C C . ILE A 1 426 ? 6.893 21.490 -4.345 1.00 78.75 426 ILE A C 1
ATOM 3390 O O . ILE A 1 426 ? 6.374 21.348 -3.234 1.00 78.75 426 ILE A O 1
ATOM 3394 N N . TRP A 1 427 ? 6.509 22.463 -5.172 1.00 81.25 427 TRP A N 1
ATOM 3395 C CA . TRP A 1 427 ? 5.436 23.403 -4.851 1.00 81.25 427 TRP A CA 1
ATOM 3396 C C . TRP A 1 427 ? 4.069 22.709 -4.777 1.00 81.25 427 TRP A C 1
ATOM 3398 O O . TRP A 1 427 ? 3.336 22.893 -3.802 1.00 81.25 427 TRP A O 1
ATOM 3408 N N . VAL A 1 428 ? 3.755 21.836 -5.740 1.00 78.31 428 VAL A N 1
ATOM 3409 C CA . VAL A 1 428 ? 2.543 20.999 -5.714 1.00 78.31 428 VAL A CA 1
ATOM 3410 C C . VAL A 1 428 ? 2.519 20.129 -4.454 1.00 78.31 428 VAL A C 1
ATOM 3412 O O . VAL A 1 428 ? 1.502 20.081 -3.760 1.00 78.31 428 VAL A O 1
ATOM 3415 N N . TYR A 1 429 ? 3.642 19.503 -4.096 1.00 78.38 429 TYR A N 1
ATOM 3416 C CA . TYR A 1 429 ? 3.771 18.707 -2.872 1.00 78.38 429 TYR A CA 1
ATOM 3417 C C . TYR A 1 429 ? 3.499 19.528 -1.614 1.00 78.38 429 TYR A C 1
ATOM 3419 O O . TYR A 1 429 ? 2.751 19.087 -0.739 1.00 78.38 429 TYR A O 1
ATOM 3427 N N . SER A 1 430 ? 4.046 20.743 -1.550 1.00 80.00 430 SER A N 1
ATOM 3428 C CA . SER A 1 430 ? 3.819 21.673 -0.442 1.00 80.00 430 SER A CA 1
ATOM 3429 C C . SER A 1 430 ? 2.336 22.006 -0.294 1.00 80.00 430 SER A C 1
ATOM 3431 O O . SER A 1 430 ? 1.805 21.974 0.814 1.00 80.00 430 SER A O 1
ATOM 3433 N N . ILE A 1 431 ? 1.637 22.262 -1.401 1.00 77.81 431 ILE A N 1
ATOM 3434 C CA . ILE A 1 431 ? 0.199 22.562 -1.391 1.00 77.81 431 ILE A CA 1
ATOM 3435 C C . ILE A 1 431 ? -0.621 21.359 -0.933 1.00 77.81 431 ILE A C 1
ATOM 3437 O O . ILE A 1 431 ? -1.501 21.506 -0.083 1.00 77.81 431 ILE A O 1
ATOM 3441 N N . LEU A 1 432 ? -0.347 20.170 -1.474 1.00 77.38 432 LEU A N 1
ATOM 3442 C CA . LEU A 1 432 ? -1.049 18.941 -1.090 1.00 77.38 432 LEU A CA 1
ATOM 3443 C C . LEU A 1 432 ? -0.896 18.668 0.409 1.00 77.38 432 LEU A C 1
ATOM 3445 O O . LEU A 1 432 ? -1.873 18.335 1.085 1.00 77.38 432 LEU A O 1
ATOM 3449 N N . LEU A 1 433 ? 0.308 18.889 0.931 1.00 76.44 433 LEU A N 1
ATOM 3450 C CA . LEU A 1 433 ? 0.621 18.750 2.341 1.00 76.44 433 LEU A CA 1
ATOM 3451 C C . LEU A 1 433 ? -0.088 19.783 3.213 1.00 76.44 433 LEU A C 1
ATOM 3453 O O . LEU A 1 433 ? -0.711 19.413 4.207 1.00 76.44 433 LEU A O 1
ATOM 3457 N N . ILE A 1 434 ? -0.022 21.064 2.844 1.00 80.06 434 ILE A N 1
ATOM 3458 C CA . ILE A 1 434 ? -0.687 22.141 3.586 1.00 80.06 434 ILE A CA 1
ATOM 3459 C C . ILE A 1 434 ? -2.189 21.868 3.635 1.00 80.06 434 ILE A C 1
ATOM 3461 O O . ILE A 1 434 ? -2.783 21.920 4.709 1.00 80.06 434 ILE A O 1
ATOM 3465 N N . ASN A 1 435 ? -2.795 21.488 2.510 1.00 76.00 435 ASN A N 1
ATOM 3466 C CA . ASN A 1 435 ? -4.213 21.145 2.454 1.00 76.00 435 ASN A CA 1
ATOM 3467 C C . ASN A 1 435 ? -4.548 19.942 3.343 1.00 76.00 435 ASN A C 1
ATOM 3469 O O . ASN A 1 435 ? -5.499 20.006 4.124 1.00 76.00 435 ASN A O 1
ATOM 3473 N N . GLY A 1 436 ? -3.752 18.868 3.289 1.00 75.38 436 GLY A N 1
ATOM 3474 C CA . GLY A 1 436 ? -3.919 17.711 4.172 1.00 75.38 436 GLY A CA 1
ATOM 3475 C C . GLY A 1 436 ? -3.816 18.087 5.655 1.00 75.38 436 GLY A C 1
ATOM 3476 O O . GLY A 1 436 ? -4.679 17.715 6.453 1.00 75.38 436 GLY A O 1
ATOM 3477 N N . GLY A 1 437 ? -2.817 18.896 6.014 1.00 77.69 437 GLY A N 1
ATOM 3478 C CA . GLY A 1 437 ? -2.601 19.401 7.370 1.00 77.69 437 GLY A CA 1
ATOM 3479 C C . GLY A 1 437 ? -3.729 20.309 7.862 1.00 77.69 437 GLY A C 1
ATOM 3480 O O . GLY A 1 437 ? -4.202 20.149 8.986 1.00 77.69 437 GLY A O 1
ATOM 3481 N N . VAL A 1 438 ? -4.226 21.219 7.025 1.00 80.44 438 VAL A N 1
ATOM 3482 C CA . VAL A 1 438 ? -5.350 22.108 7.359 1.00 80.44 438 VAL A CA 1
ATOM 3483 C C . VAL A 1 438 ? -6.628 21.304 7.586 1.00 80.44 438 VAL A C 1
ATOM 3485 O O . VAL A 1 438 ? -7.278 21.476 8.620 1.00 80.44 438 VAL A O 1
ATOM 3488 N N . ILE A 1 439 ? -6.964 20.378 6.680 1.00 77.44 439 ILE A N 1
ATOM 3489 C CA . ILE A 1 439 ? -8.129 19.489 6.829 1.00 77.44 439 ILE A CA 1
ATOM 3490 C C . ILE A 1 439 ? -8.020 18.694 8.138 1.00 77.44 439 ILE A C 1
ATOM 3492 O O . ILE A 1 439 ? -8.987 18.595 8.902 1.00 77.44 439 ILE A O 1
ATOM 3496 N N . PHE A 1 440 ? -6.826 18.185 8.438 1.00 76.81 440 PHE A N 1
ATOM 3497 C CA . PHE A 1 440 ? -6.542 17.458 9.668 1.00 76.81 440 PHE A CA 1
ATOM 3498 C C . PHE A 1 440 ? -6.742 18.317 10.928 1.00 76.81 440 PHE A C 1
ATOM 3500 O O . PHE A 1 440 ? -7.439 17.909 11.863 1.00 76.81 440 PHE A O 1
ATOM 3507 N N . LEU A 1 441 ? -6.199 19.536 10.956 1.00 80.94 441 LEU A N 1
ATOM 3508 C CA . LEU A 1 441 ? -6.324 20.455 12.092 1.00 80.94 441 LEU A CA 1
ATOM 3509 C C . LEU A 1 441 ? -7.774 20.899 12.328 1.00 80.94 441 LEU A C 1
ATOM 3511 O O . LEU A 1 441 ? -8.229 20.938 13.478 1.00 80.94 441 LEU A O 1
ATOM 3515 N N . ILE A 1 442 ? -8.529 21.170 11.259 1.00 80.06 442 ILE A N 1
ATOM 3516 C CA . ILE A 1 442 ? -9.966 21.477 11.339 1.00 80.06 442 ILE A CA 1
ATOM 3517 C C . ILE A 1 442 ? -10.715 20.312 11.991 1.00 80.06 442 ILE A C 1
ATOM 3519 O O . ILE A 1 442 ? -11.560 20.521 12.872 1.00 80.06 442 ILE A O 1
ATOM 3523 N N . ARG A 1 443 ? -10.379 19.071 11.621 1.00 75.44 443 ARG A N 1
ATOM 3524 C CA . ARG A 1 443 ? -11.009 17.883 12.202 1.00 75.44 443 ARG A CA 1
ATOM 3525 C C . ARG A 1 443 ? -10.697 17.726 13.689 1.00 75.44 443 ARG A C 1
ATOM 3527 O O . ARG A 1 443 ? -11.603 17.432 14.465 1.00 75.44 443 ARG A O 1
ATOM 3534 N N . ILE A 1 444 ? -9.458 17.981 14.111 1.00 74.00 444 ILE A N 1
ATOM 3535 C CA . ILE A 1 444 ? -9.086 17.958 15.536 1.00 74.00 444 ILE A CA 1
ATOM 3536 C C . ILE A 1 444 ? -9.873 19.003 16.327 1.00 74.00 444 ILE A C 1
ATOM 3538 O O . ILE A 1 444 ? -10.366 18.706 17.418 1.00 74.00 444 ILE A O 1
ATOM 3542 N N . LYS A 1 445 ? -9.990 20.227 15.799 1.00 79.12 445 LYS A N 1
ATOM 3543 C CA . LYS A 1 445 ? -10.687 21.325 16.481 1.00 79.12 445 LYS A CA 1
ATOM 3544 C C . LYS A 1 445 ? -12.179 21.027 16.636 1.00 79.12 445 LYS A C 1
ATOM 3546 O O . LYS A 1 445 ? -12.721 21.203 17.723 1.00 79.12 445 LYS A O 1
ATOM 3551 N N . THR A 1 446 ? -12.819 20.523 15.583 1.00 72.69 446 THR A N 1
ATOM 3552 C CA . THR A 1 446 ? -14.254 20.182 15.582 1.00 72.69 446 THR A CA 1
ATOM 3553 C C . THR A 1 446 ? -14.570 18.909 16.370 1.00 72.69 446 THR A C 1
ATOM 3555 O O . THR A 1 446 ? -15.626 18.814 16.985 1.00 72.69 446 THR A O 1
ATOM 3558 N N . GLY A 1 447 ? -13.643 17.951 16.441 1.00 64.75 447 GLY A N 1
ATOM 3559 C CA . GLY A 1 447 ? -13.786 16.738 17.253 1.00 64.75 447 GLY A CA 1
ATOM 3560 C C . GLY A 1 447 ? -13.679 16.957 18.767 1.00 64.75 447 GLY A C 1
ATOM 3561 O O . GLY A 1 447 ? -13.818 16.001 19.521 1.00 64.75 447 GLY A O 1
ATOM 3562 N N . LYS A 1 448 ? -13.397 18.179 19.240 1.00 59.03 448 LYS A N 1
ATOM 3563 C CA . LYS A 1 448 ? -13.420 18.514 20.675 1.00 59.03 448 LYS A CA 1
ATOM 3564 C C . LYS A 1 448 ? -14.818 18.852 21.199 1.00 59.03 448 LYS A C 1
ATOM 3566 O O . LYS A 1 448 ? -14.991 18.819 22.411 1.00 59.03 448 LYS A O 1
ATOM 3571 N N . SER A 1 449 ? -15.770 19.192 20.327 1.00 45.69 449 SER A N 1
ATOM 3572 C CA . SER A 1 449 ? -17.114 19.643 20.723 1.00 45.69 449 SER A CA 1
ATOM 3573 C C . SER A 1 449 ? -18.184 18.544 20.678 1.00 45.69 449 SER A C 1
ATOM 3575 O O . SER A 1 449 ? -19.364 18.847 20.828 1.00 45.69 449 SER A O 1
ATOM 3577 N N . LYS A 1 450 ? -17.788 17.299 20.407 1.00 49.19 450 LYS A N 1
ATOM 3578 C CA . LYS A 1 450 ? -18.600 16.086 20.539 1.00 49.19 450 LYS A CA 1
ATOM 3579 C C . LYS A 1 450 ? -17.885 15.156 21.505 1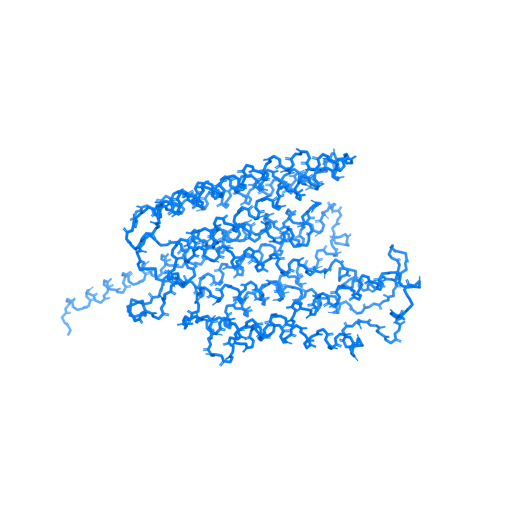.00 49.19 450 LYS A C 1
ATOM 3581 O O . LYS A 1 450 ? -18.598 14.448 22.240 1.00 49.19 450 LYS A O 1
#

pLDDT: mean 88.66, std 10.79, range [45.69, 98.62]

Solvent-accessible surface area (backbone atoms only — not comparable to full-atom values): 22020 Å² total; per-residue (Å²): 134,62,72,68,61,57,53,52,50,50,51,51,51,54,49,50,51,54,53,52,56,58,44,46,48,66,43,33,51,49,39,20,54,42,29,15,31,45,24,19,46,37,25,28,36,24,55,26,54,47,20,56,46,30,56,15,20,19,47,30,16,45,55,50,13,50,53,47,38,64,76,37,52,60,91,53,90,76,50,47,26,29,55,36,43,45,42,40,30,27,21,30,19,50,14,29,15,56,36,16,62,44,64,58,80,69,37,64,40,17,51,72,28,34,42,54,28,41,80,94,81,40,65,46,84,40,67,31,66,57,16,39,50,51,34,23,50,52,18,25,33,22,24,21,34,18,21,47,45,38,29,68,44,38,33,69,63,78,71,48,73,68,54,49,52,52,37,50,49,35,14,52,52,25,15,51,52,34,37,48,44,47,70,80,40,40,69,81,69,44,79,61,50,92,81,46,65,81,88,43,52,84,80,18,54,41,41,56,56,48,56,53,28,52,48,48,38,28,34,49,45,13,26,33,53,15,41,49,49,42,30,56,72,74,62,38,62,67,34,42,49,42,15,49,51,27,7,52,35,23,11,48,27,40,36,63,40,52,59,34,78,50,38,80,79,79,37,92,66,84,65,63,36,61,35,51,29,31,19,49,28,17,25,41,38,10,37,31,50,9,51,45,43,43,75,67,39,47,73,51,59,68,72,47,44,74,70,54,44,42,55,50,74,50,96,45,55,52,51,28,46,48,51,15,33,50,44,38,51,41,52,34,50,38,50,36,47,41,25,27,44,40,12,32,33,61,68,70,72,49,67,73,68,54,35,55,69,58,28,48,60,57,36,46,54,46,48,53,50,49,51,51,52,50,50,51,38,70,79,53,63,66,56,89,89,59,75,75,85,50,64,66,60,59,54,53,48,47,50,52,52,50,52,50,54,46,54,38,36,49,50,29,65,59,50,97,77,69,48,72,59,52,53,52,50,54,50,52,42,50,50,32,48,51,52,33,50,50,56,49,52,53,49,58,62,59,61,70,81,112

Secondary structure (DSSP, 8-state):
--HHHHHHHHHHHHHHHHHHHHHHIIIIIHHHHHHHHHHHHHHHHHTSTT--HHHHHHHHHHHHHHHHHHHH---SSS--STT-STHHHHHHHHHHHHHTT---TTHHHHTTTEEEEETTTEEEE--HHHHHHHHHHHHHHHHHHHHHHHHHHH-SSPPPHHHHHHHHHHHHHHHHHHHHHHHH-GGGTSTTTTTS-TT-TTT-HHHHHHHHHHHHHHHHHHHHHHHHHHHHHTT-HHHHHHHHHHHHHHHHHHHHHGGGGGHHHH--S---HHHHHHHHHHHHHHHHHHHHHHHHSSPPPHHHHHTTS---S-S-HHHIIIIIIIIHHHHHHHHHHHHHHHHHHHHHT--THHHHHHHHHHHHHHHHHHHHHHHHHHHS---TT-----THHHHHHHHHHHHHHHHHHHHHH--SS--HHHHHHHHHHHHHHHHHHHHHHHHHHHTT--

Mean predicted aligned error: 5.62 Å

Sequence (450 aa):
MNGSDVEQQEQFSRLSLKTSKSNLLNDLIVPILLMSTIGAFYWAIRGSSGYGGASGGVFAGIGWALAWFFLSYERAEKKTRPYSSGWIVFAIVMGIGIGGMHGYGQFMSWIQGKFYLDYPTNWVPINPAVGYLWLFQCGLTWGGITGVLMGWFGSKKPLRFKDSMIRLTFGIVGAVIAVSITIFKPEWINPLYGSVNYNDLITCPDCVRTLSTSLTSMIWIGLFAGLFAFEIFRKDWRNVKLALTMGLGFALAFSIFAFWHFGPTFSTLPIDWWKNWEMSIGFFGGITFGVCFYLFNRPSKSSEVELGKIQPSTLNRNAEKLIGMELAIVLAIGWSIYNGIGGFVDNFGWDKSIILLISLPLISINLIYFIIMAYKTAKNPYYVNDGRMNIQKPALRFLIVHVLLVILGYMVSFNPIMTFAHWFLIWVYSILLINGGVIFLIRIKTGKSK

Radius of gyration: 23.58 Å; Cα contacts (8 Å, |Δi|>4): 702; chains: 1; bounding box: 84×50×64 Å

Nearest PDB structures (foldseek):
  4ja4-assembly3_C  TM=1.524E-01  e=3.783E+00  Escherichia coli K-12
  7m33-assembly1_C  TM=1.213E-01  e=6.359E+00  unclassified

Foldseek 3Di:
DDPVVVVVVVVVVVVVVVVVVVCCCLQFVLLLLLQLLLQLLLLLLCLFFLNAFLLSLLSSQQSNQLSLLLSQADLDLLRLWLQNFLLSNVLSSVLSSLLSNFDLVQLLVVLVQWRALDPPPRTDGHHNVLSLVVLLLSQLLSQLSSLLSSCQQRFLAHQDPVLVVQLQVLLQVLLVVLLCCCVVPVVVQQPPVVPDPLVPCVRRVCSVVVSVNSNSSSSSSRNSVSNLVSCVVVVRVLSNVSSRLRSNQRSCLRNVLSCLSCVVVPDPPPAPSSSVSSSSSSSSSSSSSSVNSNPRTDRHDPVSSVVVSRDRNPPPSLCSPLPSHLVSLLVSLLSLLLSLVSLLCVLVVHDNVVSCVPSVVVSVVSVVVSVVSNVCCVVPPDDSVNSVPDCVVSLVVSVVSVVSSVVSSVSSLDHPDDDPNSVVVVVSSVVSSVVSVVSSVVSVVVVVVD